Protein AF-A0A534QBT5-F1 (afdb_monomer_lite)

Radius of gyration: 25.04 Å; chains: 1; bounding box: 70×49×75 Å

Foldseek 3Di:
DAAEQLQLVLLPVQDCADPVRHGDALVNLVCLCQVHQAYEQKEQLAGQAAADPLQDPDPCNPFLRFQHNHLQGARDPPDDGHSNSHLNSSQLVQQLCCVVRVHRSNLYAYAKFQLAPCPDGLQQDLLPDQDRDHPQSPDPVDSHGQLQLDRGGSNHVSGGRIKGKDFDFPDDDPLRRVLSVSLNQIKMWGRADKDKWKWWFADDQCLVVDPCSVVCRQQGTDTFSAEAEADDQQGTKMKMKIFFRCADVVGGGFAWAFKKKKKWWQDPVRDIDIDIDTFWHHPPQVWDADLLVQHIDGDHHRMIMGIDTDPPDDLQIKMKMKMKTKGGKTFGSSSSVCNVVVDDLPPLVPGPNSNSSNNDPVRDRIHIIIMITHIHIYYHFAFNDKKKKWFDDPAFFIKIKIKTKGWPDFQVQLQPWKKWKWKDGSHTLFTFIDGHRQWDDDDQGTKDAQCPCPGRQWRIWTWHDPDPTIIMIITMGGGGGRVVPDQAWGKMKMWIDGPSPIHIDIHTWHHDPTMTIGD

Secondary structure (DSSP, 8-state):
-----GGGTTTGGG-SB-TTSPBPPHHHHHHHHHH--EEEEEETTEE-S--TTSS---GGGGTT----SSTTSPP-TTPPPPGGGSHHHHHHHHHHHHHHHS--TT--EEEE----TTS-TT---SSS---SSGGGG--TTSSSGGGTTSSSSSS-TT--S--EEEE--SSSSHHHHHHHHHTT-EEEESSS--EEEEEEE---TTGGG-TTHHHHHHHHEEETT-EE----TT-PEEEEEEE---EETTEEPPPEEEEEEEEEEE-TTS-EEEEEEEEEE-TTS--EE-TTT--EES--BSEEEEEEE-TT--TTS-EEEEEEEEEPPEE-HHHHHHHHTT---SSGGGS-TTTGGGG-SSS-SEE--EEEEPPEEE-TTSEEEEEEEEEP-STT-BEEEEEEEE-SSSTTTTTTS-EEEEEESSSEEEEEEE-TT-PEEETTEEEEE-TT-TTTTEEEEEEEE-SSS-EEEEEEE-SB--TTS-SS-EEEEEEEEETTEEEEEEEEEEEETTEEEE-

Structure (mmCIF, N/CA/C/O backbone):
data_AF-A0A534QBT5-F1
#
_entry.id   AF-A0A534QBT5-F1
#
loop_
_atom_site.group_PDB
_atom_site.id
_atom_site.type_symbol
_atom_site.label_atom_id
_atom_site.label_alt_id
_atom_site.label_comp_id
_atom_site.label_asym_id
_atom_site.label_entity_id
_atom_site.label_seq_id
_atom_site.pdbx_PDB_ins_code
_atom_site.Cartn_x
_atom_site.Cartn_y
_atom_site.Cartn_z
_atom_site.occupancy
_atom_site.B_iso_or_equiv
_atom_site.auth_seq_id
_atom_site.auth_comp_id
_atom_site.auth_asym_id
_atom_site.auth_atom_id
_atom_site.pdbx_PDB_model_num
ATOM 1 N N . ALA A 1 1 ? -3.907 14.912 0.176 1.00 89.25 1 ALA A N 1
ATOM 2 C CA . ALA A 1 1 ? -2.839 14.991 -0.836 1.00 89.25 1 ALA A CA 1
ATOM 3 C C . ALA A 1 1 ? -2.269 13.596 -1.067 1.00 89.25 1 ALA A C 1
ATOM 5 O O . ALA A 1 1 ? -2.475 12.727 -0.227 1.00 89.25 1 ALA A O 1
ATOM 6 N N . ILE A 1 2 ? -1.605 13.384 -2.203 1.00 95.81 2 ILE A N 1
ATOM 7 C CA . ILE A 1 2 ? -0.848 12.162 -2.496 1.00 95.81 2 ILE A CA 1
ATOM 8 C C . ILE A 1 2 ? 0.579 12.620 -2.817 1.00 95.81 2 ILE A C 1
ATOM 10 O O . ILE A 1 2 ? 0.799 13.125 -3.919 1.00 95.81 2 ILE A O 1
ATOM 14 N N . PRO A 1 3 ? 1.517 12.574 -1.853 1.00 94.75 3 PRO A N 1
ATOM 15 C CA . PRO A 1 3 ? 2.926 12.838 -2.122 1.00 94.75 3 PRO A CA 1
ATOM 16 C C . PRO A 1 3 ? 3.463 11.955 -3.257 1.00 94.75 3 PRO A C 1
ATOM 18 O O . PRO A 1 3 ? 3.164 10.762 -3.308 1.00 94.75 3 PRO A O 1
ATOM 21 N N . HIS A 1 4 ? 4.271 12.550 -4.134 1.00 94.88 4 HIS A N 1
ATOM 22 C CA . HIS A 1 4 ? 4.884 11.901 -5.294 1.00 94.88 4 HIS A CA 1
ATOM 23 C C . HIS A 1 4 ? 6.328 12.380 -5.504 1.00 94.88 4 HIS A C 1
ATOM 25 O O . HIS A 1 4 ? 6.720 13.422 -4.976 1.00 94.88 4 HIS A O 1
ATOM 31 N N . ASN A 1 5 ? 7.136 11.637 -6.271 1.00 94.06 5 ASN A N 1
ATOM 32 C CA . ASN A 1 5 ? 8.576 11.903 -6.461 1.00 94.06 5 ASN A CA 1
ATOM 33 C C . ASN A 1 5 ? 9.389 11.943 -5.149 1.00 94.06 5 ASN A C 1
ATOM 35 O O . ASN A 1 5 ? 10.326 12.738 -5.002 1.00 94.06 5 ASN A O 1
ATOM 39 N N . SER A 1 6 ? 9.049 11.102 -4.166 1.00 95.62 6 SER A N 1
ATOM 40 C CA . SER A 1 6 ? 9.743 11.125 -2.873 1.00 95.62 6 SER A CA 1
ATOM 41 C C . SER A 1 6 ? 11.227 10.776 -3.005 1.00 95.62 6 SER A C 1
ATOM 43 O O . SER A 1 6 ? 12.060 11.337 -2.287 1.00 95.62 6 SER A O 1
ATOM 45 N N . ASN A 1 7 ? 11.578 9.911 -3.959 1.00 94.81 7 ASN A N 1
ATOM 46 C CA . ASN A 1 7 ? 12.951 9.503 -4.260 1.00 94.81 7 ASN A CA 1
ATOM 47 C C . ASN A 1 7 ? 13.857 10.661 -4.726 1.00 94.81 7 ASN A C 1
ATOM 49 O O . ASN A 1 7 ? 15.076 10.571 -4.593 1.00 94.81 7 ASN A O 1
ATOM 53 N N . MET A 1 8 ? 13.270 11.772 -5.178 1.00 93.50 8 MET A N 1
ATOM 54 C CA . MET A 1 8 ? 13.951 13.013 -5.565 1.00 93.50 8 MET A CA 1
ATOM 55 C C . MET A 1 8 ? 13.693 14.165 -4.573 1.00 93.50 8 MET A C 1
ATOM 57 O O . MET A 1 8 ? 13.902 15.334 -4.898 1.00 93.50 8 MET A O 1
ATOM 61 N N . SER A 1 9 ? 13.224 13.855 -3.357 1.00 93.00 9 SER A N 1
ATOM 62 C CA . SER A 1 9 ? 12.914 14.851 -2.315 1.00 93.00 9 SER A CA 1
ATOM 63 C C . SER A 1 9 ? 14.079 15.163 -1.370 1.00 93.00 9 SER A C 1
ATOM 65 O O . SER A 1 9 ? 13.953 16.030 -0.503 1.00 93.00 9 SER A O 1
ATOM 67 N N . GLN A 1 10 ? 15.197 14.438 -1.489 1.00 91.88 10 GLN A N 1
ATOM 68 C CA . GLN A 1 10 ? 16.315 14.476 -0.534 1.00 91.88 10 GLN A CA 1
ATOM 69 C C . GLN A 1 10 ? 15.881 14.180 0.914 1.00 91.88 10 GLN A C 1
ATOM 71 O O . GLN A 1 10 ? 16.430 14.725 1.868 1.00 91.88 10 GLN A O 1
ATOM 76 N N . GLY A 1 11 ? 14.859 13.340 1.082 1.00 92.88 11 GLY A N 1
ATOM 77 C CA . GLY A 1 11 ? 14.306 12.945 2.375 1.00 92.88 11 GLY A CA 1
ATOM 78 C C . GLY A 1 11 ? 13.325 13.933 3.000 1.00 92.88 11 GLY A C 1
ATOM 79 O O . GLY A 1 11 ? 12.647 13.581 3.961 1.00 92.88 11 GLY A O 1
ATOM 80 N N . ARG A 1 12 ? 13.189 15.140 2.437 1.00 92.31 12 ARG A N 1
ATOM 81 C CA . ARG A 1 12 ? 12.349 16.216 2.990 1.00 92.31 12 ARG A CA 1
ATOM 82 C C . ARG A 1 12 ? 10.876 15.831 3.081 1.00 92.31 12 ARG A C 1
ATOM 84 O O . ARG A 1 12 ? 10.170 16.296 3.968 1.00 92.31 12 ARG A O 1
ATOM 91 N N . MET A 1 13 ? 10.427 14.961 2.177 1.00 93.50 13 MET A N 1
ATOM 92 C CA . MET A 1 13 ? 9.034 14.534 2.100 1.00 93.50 13 MET A CA 1
ATOM 93 C C . MET A 1 13 ? 8.595 13.661 3.273 1.00 93.50 13 MET A C 1
ATOM 95 O O . MET A 1 13 ? 7.400 13.600 3.510 1.00 93.50 13 MET A O 1
ATOM 99 N N . PHE A 1 14 ? 9.506 13.025 4.017 1.00 95.94 14 PHE A N 1
ATOM 100 C CA . PHE A 1 14 ? 9.165 12.160 5.158 1.00 95.94 14 PHE A CA 1
ATOM 101 C C . PHE A 1 14 ? 9.966 12.503 6.416 1.00 95.94 14 PHE A C 1
ATOM 103 O O . PHE A 1 14 ? 10.181 11.650 7.272 1.00 95.94 14 PHE A O 1
ATOM 110 N N . LEU A 1 15 ? 10.398 13.760 6.546 1.00 94.81 15 LEU A N 1
ATOM 111 C CA . LEU A 1 15 ? 11.054 14.226 7.763 1.00 94.81 15 LEU A CA 1
ATOM 112 C C . LEU A 1 15 ? 10.114 14.091 8.977 1.00 94.81 15 LEU A C 1
ATOM 114 O O . LEU A 1 15 ? 8.954 14.514 8.884 1.00 94.81 15 LEU A O 1
ATOM 118 N N . PRO A 1 16 ? 10.593 13.530 10.104 1.00 94.00 16 PRO A N 1
ATOM 119 C CA . PRO A 1 16 ? 9.842 13.424 11.352 1.00 94.00 16 PRO A CA 1
ATOM 120 C C . PRO A 1 16 ? 9.922 14.719 12.186 1.00 94.00 16 PRO A C 1
ATOM 122 O O . PRO A 1 16 ? 10.028 14.690 13.411 1.00 94.00 16 PRO A O 1
ATOM 125 N N . GLU A 1 17 ? 9.882 15.867 11.517 1.00 95.12 17 GLU A N 1
ATOM 126 C CA . GLU A 1 17 ? 9.961 17.201 12.111 1.00 95.12 17 GLU A CA 1
ATOM 127 C C . GLU A 1 17 ? 9.055 18.171 11.348 1.00 95.12 17 GLU A C 1
ATOM 129 O O . GLU A 1 17 ? 8.690 17.942 10.189 1.00 95.12 17 GLU A O 1
ATOM 134 N N . ASN A 1 18 ? 8.681 19.254 12.019 1.00 93.06 18 ASN A N 1
ATOM 135 C CA . ASN A 1 18 ? 7.960 20.373 11.430 1.00 93.06 18 ASN A CA 1
ATOM 136 C C . ASN A 1 18 ? 8.889 21.213 10.527 1.00 93.06 18 ASN A C 1
ATOM 138 O O . ASN A 1 18 ? 10.113 21.090 10.605 1.00 93.06 18 ASN A O 1
ATOM 142 N N . PRO A 1 19 ? 8.347 22.117 9.683 1.00 90.25 19 PRO A N 1
ATOM 143 C CA . PRO A 1 19 ? 9.159 22.966 8.802 1.00 90.25 19 PRO A CA 1
ATOM 144 C C . PRO A 1 19 ? 10.182 23.865 9.515 1.00 90.25 19 PRO A C 1
ATOM 146 O O . PRO A 1 19 ? 11.128 24.328 8.884 1.00 90.25 19 PRO A O 1
ATOM 149 N N . ASP A 1 20 ? 9.986 24.131 10.807 1.00 93.50 20 ASP A N 1
ATOM 150 C CA . ASP A 1 20 ? 10.905 24.880 11.670 1.00 93.50 20 ASP A CA 1
ATOM 151 C C . ASP A 1 20 ? 11.929 23.986 12.400 1.00 93.50 20 ASP A C 1
ATOM 153 O O . ASP A 1 20 ? 12.652 24.471 13.269 1.00 93.50 20 ASP A O 1
ATOM 157 N N . HIS A 1 21 ? 11.998 22.698 12.043 1.00 94.12 21 HIS A N 1
ATOM 158 C CA . HIS A 1 21 ? 12.817 21.649 12.661 1.00 94.12 21 HIS A CA 1
ATOM 159 C C . HIS A 1 21 ? 12.428 21.277 14.103 1.00 94.12 21 HIS A C 1
ATOM 161 O O . HIS A 1 21 ? 13.173 20.570 14.786 1.00 94.12 21 HIS A O 1
ATOM 167 N N . SER A 1 22 ? 11.264 21.713 14.597 1.00 95.81 22 SER A N 1
ATOM 168 C CA . SER A 1 22 ? 10.744 21.195 15.864 1.00 95.81 22 SER A CA 1
ATOM 169 C C . SER A 1 22 ? 10.281 19.732 15.716 1.00 95.81 22 SER A C 1
ATOM 171 O O . SER A 1 22 ? 9.776 19.353 14.654 1.00 95.81 22 SER A O 1
ATOM 173 N N . PRO A 1 23 ? 10.432 18.880 16.751 1.00 95.19 23 PRO A N 1
ATOM 174 C CA . PRO A 1 23 ? 9.927 17.508 16.709 1.00 95.19 23 PRO A CA 1
ATOM 175 C C . PRO A 1 23 ? 8.413 17.465 16.482 1.00 95.19 23 PRO A C 1
ATOM 177 O O . PRO A 1 23 ? 7.687 18.297 17.029 1.00 95.19 23 PRO A O 1
ATOM 180 N N . LEU A 1 24 ? 7.927 16.463 15.741 1.00 95.44 24 LEU A N 1
ATOM 181 C CA . LEU A 1 24 ? 6.486 16.261 15.574 1.00 95.44 24 LEU A CA 1
ATOM 182 C C . LEU A 1 24 ? 5.810 15.967 16.917 1.00 95.44 24 LEU A C 1
ATOM 184 O O . LEU A 1 24 ? 6.255 15.120 17.695 1.00 95.44 24 LEU A O 1
ATOM 188 N N . THR A 1 25 ? 4.677 16.618 17.158 1.00 94.81 25 THR A N 1
ATOM 189 C CA . THR A 1 25 ? 3.745 16.231 18.217 1.00 94.81 25 THR A CA 1
ATOM 190 C C . THR A 1 25 ? 2.767 15.162 17.721 1.00 94.81 25 THR A C 1
ATOM 192 O O . THR A 1 25 ? 2.598 14.946 16.519 1.00 94.81 25 THR A O 1
ATOM 195 N N . ALA A 1 26 ? 2.051 14.510 18.645 1.00 92.06 26 ALA A N 1
ATOM 196 C CA . ALA A 1 26 ? 0.969 13.586 18.289 1.00 92.06 26 ALA A CA 1
ATOM 197 C C . ALA A 1 26 ? -0.118 14.258 17.422 1.00 92.06 26 ALA A C 1
ATOM 199 O O . ALA A 1 26 ? -0.698 13.612 16.549 1.00 92.06 26 ALA A O 1
ATOM 200 N N . ALA A 1 27 ? -0.369 15.556 17.638 1.00 91.69 27 ALA A N 1
ATOM 201 C CA . ALA A 1 27 ? -1.316 16.333 16.846 1.00 91.69 27 ALA A CA 1
ATOM 202 C C . ALA A 1 27 ? -0.795 16.574 15.419 1.00 91.69 27 ALA A C 1
ATOM 204 O O . ALA A 1 27 ? -1.532 16.325 14.465 1.00 91.69 27 ALA A O 1
ATOM 205 N N . ASP A 1 28 ? 0.476 16.963 15.265 1.00 95.00 28 ASP A N 1
ATOM 206 C CA . ASP A 1 28 ? 1.104 17.155 13.948 1.00 95.00 28 ASP A CA 1
ATOM 207 C C . ASP A 1 28 ? 1.082 15.852 13.140 1.00 95.00 28 ASP A C 1
ATOM 209 O O . ASP A 1 28 ? 0.677 15.821 11.973 1.00 95.00 28 ASP A O 1
ATOM 213 N N . ALA A 1 29 ? 1.440 14.740 13.790 1.00 94.94 29 ALA A N 1
ATOM 214 C CA . ALA A 1 29 ? 1.414 13.420 13.178 1.00 94.94 29 ALA A CA 1
ATOM 215 C C . ALA A 1 29 ? -0.001 12.997 12.756 1.00 94.94 29 ALA A C 1
ATOM 217 O O . ALA A 1 29 ? -0.172 12.424 11.678 1.00 94.94 29 ALA A O 1
ATOM 218 N N . ALA A 1 30 ? -1.026 13.304 13.558 1.00 91.69 30 ALA A N 1
ATOM 219 C CA . ALA A 1 30 ? -2.417 13.013 13.219 1.00 91.69 30 ALA A CA 1
ATOM 220 C C . ALA A 1 30 ? -2.911 13.839 12.019 1.00 91.69 30 ALA A C 1
ATOM 222 O O . ALA A 1 30 ? -3.577 13.296 11.131 1.00 91.69 30 ALA A O 1
ATOM 223 N N . VAL A 1 31 ? -2.560 15.129 11.948 1.00 93.56 31 VAL A N 1
ATOM 224 C CA . VAL A 1 31 ? -2.875 15.987 10.791 1.00 93.56 31 VAL A CA 1
ATOM 225 C C . VAL A 1 31 ? -2.24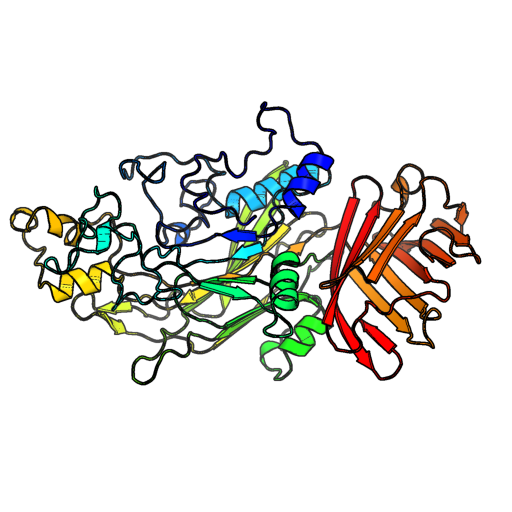7 15.417 9.526 1.00 93.56 31 VAL A C 1
ATOM 227 O O . VAL A 1 31 ? -2.922 15.283 8.504 1.00 93.56 31 VAL A O 1
ATOM 230 N N . ARG A 1 32 ? -0.979 15.013 9.593 1.00 93.56 32 ARG A N 1
ATOM 231 C CA . ARG A 1 32 ? -0.287 14.424 8.449 1.00 93.56 32 ARG A CA 1
ATOM 232 C C . ARG A 1 32 ? -0.907 13.105 8.001 1.00 93.56 32 ARG A C 1
ATOM 234 O O . ARG A 1 32 ? -1.267 12.974 6.834 1.00 93.56 32 ARG A O 1
ATOM 241 N N . ALA A 1 33 ? -1.132 12.178 8.932 1.00 92.44 33 ALA A N 1
ATOM 242 C CA . ALA A 1 33 ? -1.685 10.858 8.626 1.00 92.44 33 ALA A CA 1
ATOM 243 C C . ALA A 1 33 ? -3.094 10.921 8.008 1.00 92.44 33 ALA A C 1
ATOM 245 O O . ALA A 1 33 ? -3.478 10.038 7.244 1.00 92.44 33 ALA A O 1
ATOM 246 N N . THR A 1 34 ? -3.874 11.953 8.344 1.00 89.94 34 THR A N 1
ATOM 247 C CA . THR A 1 34 ? -5.219 12.178 7.786 1.00 89.94 34 THR A CA 1
ATOM 248 C C . THR A 1 34 ? -5.200 12.969 6.478 1.00 89.94 34 THR A C 1
ATOM 250 O O . THR A 1 34 ? -6.063 12.763 5.624 1.00 89.94 34 THR A O 1
ATOM 253 N N . SER A 1 35 ? -4.214 13.847 6.288 1.00 93.88 35 SER A N 1
ATOM 254 C CA . SER A 1 35 ? -4.075 14.666 5.079 1.00 93.88 35 SER A CA 1
ATOM 255 C C . SER A 1 35 ? -3.430 13.907 3.920 1.00 93.88 35 SER A C 1
ATOM 257 O O . SER A 1 35 ? -3.733 14.192 2.759 1.00 93.88 35 SER A O 1
ATOM 259 N N . GLU A 1 36 ? -2.557 12.946 4.214 1.00 94.50 36 GLU A N 1
ATOM 260 C CA . GLU A 1 36 ? -1.750 12.194 3.248 1.00 94.50 36 GLU A CA 1
ATOM 261 C C . GLU A 1 36 ? -1.963 10.683 3.441 1.00 94.50 36 GLU A C 1
ATOM 263 O O . GLU A 1 36 ? -1.065 9.992 3.907 1.00 94.50 36 GLU A O 1
ATOM 268 N N . PRO A 1 37 ? -3.150 10.128 3.128 1.00 95.56 37 PRO A N 1
ATOM 269 C CA . PRO A 1 37 ? -3.416 8.707 3.365 1.00 95.56 37 PRO A CA 1
ATOM 270 C C . PRO A 1 37 ? -2.656 7.787 2.401 1.00 95.56 37 PRO A C 1
ATOM 272 O O . PRO A 1 37 ? -2.418 6.626 2.724 1.00 95.56 37 PRO A O 1
ATOM 275 N N . LEU A 1 38 ? -2.288 8.282 1.218 1.00 98.25 38 LEU A N 1
ATOM 276 C CA . LEU A 1 38 ? -1.630 7.522 0.157 1.00 98.25 38 LEU A CA 1
ATOM 277 C C . LEU A 1 38 ? -0.324 8.193 -0.248 1.00 98.25 38 LEU A C 1
ATOM 279 O O . LEU A 1 38 ? -0.226 9.416 -0.219 1.00 98.25 38 LEU A O 1
ATOM 283 N N . VAL A 1 39 ? 0.630 7.392 -0.710 1.00 98.44 39 VAL A N 1
ATOM 284 C CA . VAL A 1 39 ? 1.867 7.850 -1.341 1.00 98.44 39 VAL A CA 1
ATOM 285 C C . VAL A 1 39 ? 2.053 7.161 -2.679 1.00 98.44 39 VAL A C 1
ATOM 287 O O . VAL A 1 39 ? 1.831 5.954 -2.814 1.00 98.44 39 VAL A O 1
ATOM 290 N N . GLU A 1 40 ? 2.474 7.935 -3.668 1.00 97.69 40 GLU A N 1
ATOM 291 C CA . GLU A 1 40 ? 2.837 7.390 -4.959 1.00 97.69 40 GLU A CA 1
ATOM 292 C C . GLU A 1 40 ? 4.179 6.653 -4.861 1.00 97.69 40 GLU A C 1
ATOM 294 O O . GLU A 1 40 ? 5.226 7.240 -4.579 1.00 97.69 40 GLU A O 1
ATOM 299 N N . ILE A 1 41 ? 4.139 5.336 -5.057 1.00 98.19 41 ILE A N 1
ATOM 300 C CA . ILE A 1 41 ? 5.319 4.474 -4.971 1.00 98.19 41 ILE A CA 1
ATOM 301 C C . ILE A 1 41 ? 6.067 4.374 -6.303 1.00 98.19 41 ILE A C 1
ATOM 303 O O . ILE A 1 41 ? 7.264 4.089 -6.305 1.00 98.19 41 ILE A O 1
ATOM 307 N N . TYR A 1 42 ? 5.381 4.609 -7.423 1.00 98.06 42 TYR A N 1
ATOM 308 C CA . TYR A 1 42 ? 5.948 4.516 -8.764 1.00 98.06 42 TYR A CA 1
ATOM 309 C C . TYR A 1 42 ? 5.207 5.413 -9.758 1.00 98.06 42 TYR A C 1
ATOM 311 O O . TYR A 1 42 ? 3.972 5.451 -9.770 1.00 98.06 42 TYR A O 1
ATOM 319 N N . GLN A 1 43 ? 5.981 6.071 -10.620 1.00 95.00 43 GLN A N 1
ATOM 320 C CA . GLN A 1 43 ? 5.502 6.770 -11.808 1.00 95.00 43 GLN A CA 1
ATOM 321 C C . GLN A 1 43 ? 6.616 6.908 -12.855 1.00 95.00 43 GLN A C 1
ATOM 323 O O . GLN A 1 43 ? 7.734 6.442 -12.633 1.00 95.00 43 GLN A O 1
ATOM 328 N N . ALA A 1 44 ? 6.312 7.562 -13.980 1.00 94.38 44 ALA A N 1
ATOM 329 C CA . ALA A 1 44 ? 7.177 7.702 -15.150 1.00 94.38 44 ALA A CA 1
ATOM 330 C C . ALA A 1 44 ? 8.641 8.101 -14.889 1.00 94.38 44 ALA A C 1
ATOM 332 O O . ALA A 1 44 ? 9.502 7.706 -15.657 1.00 94.38 44 ALA A O 1
ATOM 333 N N . LYS A 1 45 ? 8.983 8.870 -13.848 1.00 93.00 45 LYS A N 1
ATOM 334 C CA . LYS A 1 45 ? 10.375 9.271 -13.589 1.00 93.00 45 LYS A CA 1
ATOM 335 C C . LYS A 1 45 ? 11.173 8.178 -12.880 1.00 93.00 45 LYS A C 1
ATOM 337 O O . LYS A 1 45 ? 12.393 8.210 -13.001 1.00 93.00 45 LYS A O 1
ATOM 342 N N . SER A 1 46 ? 10.562 7.331 -12.035 1.00 93.94 46 SER A N 1
ATOM 343 C CA . SER A 1 46 ? 11.227 6.212 -11.316 1.00 93.94 46 SER A CA 1
ATOM 344 C C . SER A 1 46 ? 10.407 5.634 -10.151 1.00 93.94 46 SER A C 1
ATOM 346 O O . SER A 1 46 ? 9.416 6.200 -9.682 1.00 93.94 46 SER A O 1
ATOM 348 N N . SER A 1 47 ? 10.903 4.517 -9.612 1.00 96.56 47 SER A N 1
ATOM 349 C CA . SER A 1 47 ? 10.456 3.907 -8.359 1.00 96.56 47 SER A CA 1
ATOM 350 C C . SER A 1 47 ? 10.898 4.671 -7.112 1.00 96.56 47 SER A C 1
ATOM 352 O O . SER A 1 47 ? 12.059 5.064 -6.956 1.00 96.56 47 SER A O 1
ATOM 354 N N . SER A 1 48 ? 9.952 4.819 -6.185 1.00 97.62 48 SER A N 1
ATOM 355 C CA . SER A 1 48 ? 10.134 5.369 -4.841 1.00 97.62 48 SER A CA 1
ATOM 356 C C . SER A 1 48 ? 10.031 4.316 -3.731 1.00 97.62 48 SER A C 1
ATOM 358 O O . SER A 1 48 ? 10.180 4.670 -2.561 1.00 97.62 48 SER A O 1
ATOM 360 N N . GLU A 1 49 ? 9.825 3.031 -4.054 1.00 97.94 49 GLU A N 1
ATOM 361 C CA . GLU A 1 49 ? 9.726 1.949 -3.058 1.00 97.94 49 GLU A CA 1
ATOM 362 C C . GLU A 1 49 ? 10.943 1.941 -2.119 1.00 97.94 49 GLU A C 1
ATOM 364 O O . GLU A 1 49 ? 10.804 2.049 -0.897 1.00 97.94 49 GLU A O 1
ATOM 369 N N . CYS A 1 50 ? 12.133 1.799 -2.701 1.00 97.38 50 CYS A N 1
ATOM 370 C CA . CYS A 1 50 ? 13.411 1.618 -2.020 1.00 97.38 50 CYS A CA 1
ATOM 371 C C . CYS A 1 50 ? 14.573 1.723 -3.022 1.00 97.38 50 CYS A C 1
ATOM 373 O O . CYS A 1 50 ? 14.354 1.751 -4.230 1.00 97.38 50 CYS A O 1
ATOM 375 N N . LYS A 1 51 ? 15.816 1.767 -2.522 1.00 95.31 51 LYS A N 1
ATOM 376 C CA . LYS A 1 51 ? 17.040 1.695 -3.337 1.00 95.31 51 LYS A CA 1
ATOM 377 C C . LYS A 1 51 ? 18.090 0.838 -2.621 1.00 95.31 51 LYS A C 1
ATOM 379 O O . LYS A 1 51 ? 18.259 1.027 -1.413 1.00 95.31 51 LYS A O 1
ATOM 384 N N . PRO A 1 52 ? 18.801 -0.074 -3.315 1.00 93.31 52 PRO A N 1
ATOM 385 C CA . PRO A 1 52 ? 19.785 -0.946 -2.683 1.00 93.31 52 PRO A CA 1
ATOM 386 C C . PRO A 1 52 ? 20.837 -0.145 -1.914 1.00 93.31 52 PRO A C 1
ATOM 388 O O . PRO A 1 52 ? 21.220 0.947 -2.335 1.00 93.31 52 PRO A O 1
ATOM 391 N N . ALA A 1 53 ? 21.283 -0.687 -0.779 1.00 89.75 53 ALA A N 1
ATOM 392 C CA . ALA A 1 53 ? 22.223 -0.058 0.156 1.00 89.75 53 ALA A CA 1
ATOM 393 C C . ALA A 1 53 ? 21.725 1.231 0.846 1.00 89.75 53 ALA A C 1
ATOM 395 O O . ALA A 1 53 ? 22.420 1.761 1.712 1.00 89.75 53 ALA A O 1
ATOM 396 N N . ILE A 1 54 ? 20.508 1.706 0.558 1.00 93.56 54 ILE A N 1
ATOM 397 C CA . ILE A 1 54 ? 19.892 2.854 1.235 1.00 93.56 54 ILE A CA 1
ATOM 398 C C . ILE A 1 54 ? 18.856 2.354 2.249 1.00 93.56 54 ILE A C 1
ATOM 400 O O . ILE A 1 54 ? 17.642 2.441 2.054 1.00 93.56 54 ILE A O 1
ATOM 404 N N . GLY A 1 55 ? 19.354 1.789 3.352 1.00 89.00 55 GLY A N 1
ATOM 405 C CA . GLY A 1 55 ? 18.516 1.261 4.437 1.00 89.00 55 GLY A CA 1
ATOM 406 C C . GLY A 1 55 ? 17.799 -0.053 4.106 1.00 89.00 55 GLY A C 1
ATOM 407 O O . GLY A 1 55 ? 16.859 -0.417 4.811 1.00 89.00 55 GLY A O 1
ATOM 408 N N . THR A 1 56 ? 18.228 -0.750 3.049 1.00 93.75 56 THR A N 1
ATOM 409 C CA . THR A 1 56 ? 17.687 -2.047 2.629 1.00 93.75 56 THR A CA 1
ATOM 410 C C . THR A 1 56 ? 18.763 -2.931 1.970 1.00 93.75 56 THR A C 1
ATOM 412 O O . THR A 1 56 ? 19.592 -2.413 1.210 1.00 93.75 56 THR A O 1
ATOM 415 N N . PRO A 1 57 ? 18.761 -4.252 2.238 1.00 92.44 57 PRO A N 1
ATOM 416 C CA . PRO A 1 57 ? 19.561 -5.234 1.508 1.00 92.44 57 PRO A CA 1
ATOM 417 C C . PRO A 1 57 ? 18.840 -5.824 0.278 1.00 92.44 57 PRO A C 1
ATOM 419 O O . PRO A 1 57 ? 19.416 -6.663 -0.404 1.00 92.44 57 PRO A O 1
ATOM 422 N N . ASP A 1 58 ? 17.588 -5.444 0.007 1.00 96.38 58 ASP A N 1
ATOM 423 C CA . ASP A 1 58 ? 16.757 -6.033 -1.051 1.00 96.38 58 ASP A CA 1
ATOM 424 C C . ASP A 1 58 ? 17.233 -5.611 -2.450 1.00 96.38 58 ASP A C 1
ATOM 426 O O . ASP A 1 58 ? 17.099 -4.458 -2.863 1.00 96.38 58 ASP A O 1
ATOM 430 N N . GLU A 1 59 ? 17.773 -6.566 -3.203 1.00 94.88 59 GLU A N 1
ATOM 431 C CA . GLU A 1 59 ? 18.274 -6.369 -4.567 1.00 94.88 59 GLU A CA 1
ATOM 432 C C . GLU A 1 59 ? 17.197 -5.907 -5.560 1.00 94.88 59 GLU A C 1
ATOM 434 O O . GLU A 1 59 ? 17.491 -5.145 -6.484 1.00 94.88 59 GLU A O 1
ATOM 439 N N . LEU A 1 60 ? 15.929 -6.279 -5.351 1.00 96.88 60 LEU A N 1
ATOM 440 C CA . LEU A 1 60 ? 14.835 -5.885 -6.241 1.00 96.88 60 LEU A CA 1
ATOM 441 C C . LEU A 1 60 ? 14.416 -4.424 -6.070 1.00 96.88 60 LEU A C 1
ATOM 443 O O . LEU A 1 60 ? 13.623 -3.928 -6.875 1.00 96.88 60 LEU A O 1
ATOM 447 N N . CYS A 1 61 ? 14.986 -3.720 -5.089 1.00 96.50 61 CYS A N 1
ATOM 448 C CA . CYS A 1 61 ? 14.924 -2.265 -4.990 1.00 96.50 61 CYS A CA 1
ATOM 449 C C . CYS A 1 61 ? 15.695 -1.552 -6.112 1.00 96.50 61 CYS A C 1
ATOM 451 O O . CYS A 1 61 ? 15.586 -0.337 -6.247 1.00 96.50 61 CYS A O 1
ATOM 453 N N . ALA A 1 62 ? 16.494 -2.267 -6.915 1.00 94.81 62 ALA A N 1
ATOM 454 C CA . ALA A 1 62 ? 17.149 -1.697 -8.094 1.00 94.81 62 ALA A CA 1
ATOM 455 C C . ALA A 1 62 ? 16.163 -1.344 -9.228 1.00 94.81 62 ALA A C 1
ATOM 457 O O . ALA A 1 62 ? 16.543 -0.657 -10.174 1.00 94.81 62 ALA A O 1
ATOM 458 N N . PHE A 1 63 ? 14.914 -1.809 -9.136 1.00 96.88 63 PHE A N 1
ATOM 459 C CA . PHE A 1 63 ? 13.862 -1.590 -10.125 1.00 96.88 63 PHE A CA 1
ATOM 460 C C . PHE A 1 63 ? 13.611 -0.109 -10.409 1.00 96.88 63 PHE A C 1
ATOM 462 O O . PHE A 1 63 ? 13.263 0.630 -9.488 1.00 96.88 63 PHE A O 1
ATOM 469 N N . GLU A 1 64 ? 13.769 0.294 -11.679 1.00 94.62 64 GLU A N 1
ATOM 470 C CA . GLU A 1 64 ? 13.535 1.661 -12.174 1.00 94.62 64 GLU A CA 1
ATOM 471 C C . GLU A 1 64 ? 14.048 2.733 -11.193 1.00 94.62 64 GLU A C 1
ATOM 473 O O . GLU A 1 64 ? 13.361 3.698 -10.853 1.00 94.62 64 GLU A O 1
ATOM 478 N N . SER A 1 65 ? 15.248 2.510 -10.645 1.00 90.19 65 SER A N 1
ATOM 479 C CA . SER A 1 65 ? 15.839 3.376 -9.631 1.00 90.19 65 SER A CA 1
ATOM 480 C C . SER A 1 65 ? 16.522 4.567 -10.292 1.00 90.19 65 SER A C 1
ATOM 482 O O . SER A 1 65 ? 17.421 4.394 -11.113 1.00 90.19 65 SER A O 1
ATOM 484 N N . THR A 1 66 ? 16.155 5.781 -9.887 1.00 89.06 66 THR A N 1
ATOM 485 C CA . THR A 1 66 ? 16.812 6.984 -10.405 1.00 89.06 66 THR A CA 1
ATOM 486 C C . THR A 1 66 ? 18.204 7.190 -9.814 1.00 89.06 66 THR A C 1
ATOM 488 O O . THR A 1 66 ? 18.501 6.818 -8.670 1.00 89.06 66 THR A O 1
ATOM 491 N N . ASN A 1 67 ? 19.049 7.851 -10.597 1.00 89.50 67 ASN A N 1
ATOM 492 C CA . ASN A 1 67 ? 20.336 8.385 -10.174 1.00 89.50 67 ASN A CA 1
ATOM 493 C C . ASN A 1 67 ? 20.316 9.917 -10.024 1.00 89.50 67 ASN A C 1
ATOM 495 O O . ASN A 1 67 ? 21.369 10.534 -9.860 1.00 89.50 67 ASN A O 1
ATOM 499 N N . ARG A 1 68 ? 19.140 10.552 -10.065 1.00 88.81 68 ARG A N 1
ATOM 500 C CA . ARG A 1 68 ? 18.958 11.999 -9.881 1.00 88.81 68 ARG A CA 1
ATOM 501 C C . ARG A 1 68 ? 18.544 12.315 -8.441 1.00 88.81 68 ARG A C 1
ATOM 503 O O . ARG A 1 68 ? 17.642 11.688 -7.900 1.00 88.81 68 ARG A O 1
ATOM 510 N N . LEU A 1 69 ? 19.164 13.329 -7.830 1.00 89.12 69 LEU A N 1
ATOM 511 C CA . LEU A 1 69 ? 18.790 13.800 -6.482 1.00 89.12 69 LEU A CA 1
ATOM 512 C C . LEU A 1 69 ? 17.598 14.766 -6.476 1.00 89.12 69 LEU A C 1
ATOM 514 O O . LEU A 1 69 ? 17.010 15.003 -5.423 1.00 89.12 69 LEU A O 1
ATOM 518 N N . THR A 1 70 ? 17.289 15.365 -7.625 1.00 89.00 70 THR A N 1
ATOM 519 C CA . THR A 1 70 ? 16.194 16.318 -7.832 1.00 89.00 70 THR A CA 1
ATOM 520 C C . THR A 1 70 ? 15.602 16.100 -9.224 1.00 89.00 70 THR A C 1
ATOM 522 O O . THR A 1 70 ? 16.276 15.567 -10.106 1.00 89.00 70 THR A O 1
ATOM 525 N N . LEU A 1 71 ? 14.366 16.559 -9.445 1.00 82.25 71 LEU A N 1
ATOM 526 C CA . LEU A 1 71 ? 13.610 16.334 -10.686 1.00 82.25 71 LEU A CA 1
ATOM 527 C C . LEU A 1 71 ? 14.353 16.727 -11.977 1.00 82.25 71 LEU A C 1
ATOM 529 O O . LEU A 1 71 ? 14.225 16.054 -12.993 1.00 82.25 71 LEU A O 1
ATOM 533 N N . PHE A 1 72 ? 15.140 17.804 -11.932 1.00 79.25 72 PHE A N 1
ATOM 534 C CA . PHE A 1 72 ? 15.901 18.316 -13.081 1.00 79.25 72 PHE A CA 1
ATOM 535 C C . PHE A 1 72 ? 17.417 18.286 -12.848 1.00 79.25 72 PHE A C 1
ATOM 537 O O . PHE A 1 72 ? 18.160 19.032 -13.485 1.00 79.25 72 PHE A O 1
ATOM 544 N N . GLY A 1 73 ? 17.874 17.481 -11.887 1.00 79.38 73 GLY A N 1
ATOM 545 C CA . GLY A 1 73 ? 19.291 17.307 -11.594 1.00 79.38 73 GLY A CA 1
ATOM 546 C C . GLY A 1 73 ? 19.979 16.367 -12.583 1.00 79.38 73 GLY A C 1
ATOM 547 O O . GLY A 1 73 ? 19.339 15.552 -13.248 1.00 79.38 73 GLY A O 1
ATOM 548 N N . ASN A 1 74 ? 21.309 16.447 -12.637 1.00 81.06 74 ASN A N 1
ATOM 549 C CA . ASN A 1 74 ? 22.107 15.505 -13.416 1.00 81.06 74 ASN A CA 1
ATOM 550 C C . ASN A 1 74 ? 22.007 14.098 -12.816 1.00 81.06 74 ASN A C 1
ATOM 552 O O . ASN A 1 74 ? 22.069 13.923 -11.593 1.00 81.06 74 ASN A O 1
ATOM 556 N N . SER A 1 75 ? 21.901 13.099 -13.690 1.00 84.56 75 SER A N 1
ATOM 557 C CA . SER A 1 75 ? 22.003 11.698 -13.295 1.00 84.56 75 SER A CA 1
ATOM 558 C C . SER A 1 75 ? 23.468 11.340 -13.025 1.00 84.56 75 SER A C 1
ATOM 560 O O . SER A 1 75 ? 24.337 11.581 -13.868 1.00 84.56 75 SER A O 1
ATOM 562 N N . SER A 1 76 ? 23.742 10.772 -11.847 1.00 87.31 76 SER A N 1
ATOM 563 C CA . SER A 1 76 ? 25.041 10.178 -11.522 1.00 87.31 76 SER A CA 1
ATOM 564 C C . SER A 1 76 ? 24.880 8.947 -10.625 1.00 87.31 76 SER A C 1
ATOM 566 O O . SER A 1 76 ? 24.260 9.053 -9.563 1.00 87.31 76 SER A O 1
ATOM 568 N N . PRO A 1 77 ? 25.482 7.793 -10.971 1.00 84.81 77 PRO A N 1
ATOM 569 C CA . PRO A 1 77 ? 25.406 6.583 -10.150 1.00 84.81 77 PRO A CA 1
ATOM 570 C C . PRO A 1 77 ? 26.125 6.732 -8.800 1.00 84.81 77 PRO A C 1
ATOM 572 O O . PRO A 1 77 ? 25.917 5.924 -7.901 1.00 84.81 77 PRO A O 1
ATOM 575 N N . THR A 1 78 ? 26.963 7.762 -8.637 1.00 87.44 78 THR A N 1
ATOM 576 C CA . THR A 1 78 ? 27.669 8.058 -7.382 1.00 87.44 78 THR A CA 1
ATOM 577 C C . THR A 1 78 ? 26.870 8.960 -6.441 1.00 87.44 78 THR A C 1
ATOM 579 O O . THR A 1 78 ? 27.387 9.353 -5.397 1.00 87.44 78 THR A O 1
ATOM 582 N N . ASN A 1 79 ? 25.650 9.357 -6.814 1.00 89.62 79 ASN A N 1
ATOM 583 C CA . ASN A 1 79 ? 24.810 10.193 -5.966 1.00 89.62 79 ASN A CA 1
ATOM 584 C C . ASN A 1 79 ? 24.358 9.430 -4.712 1.00 89.62 79 ASN A C 1
ATOM 586 O O . ASN A 1 79 ? 23.868 8.303 -4.789 1.00 89.62 79 ASN A O 1
ATOM 590 N N . THR A 1 80 ? 24.468 10.086 -3.556 1.00 90.81 80 THR A N 1
ATOM 591 C CA . THR A 1 80 ? 24.025 9.541 -2.267 1.00 90.81 80 THR A CA 1
ATOM 592 C C . THR A 1 80 ? 22.625 10.035 -1.937 1.00 90.81 80 THR A C 1
ATOM 594 O O . THR A 1 80 ? 22.382 11.239 -1.872 1.00 90.81 80 THR A O 1
ATOM 597 N N . PHE A 1 81 ? 21.709 9.107 -1.677 1.00 94.56 81 PHE A N 1
ATOM 598 C CA . PHE A 1 81 ? 20.317 9.415 -1.364 1.00 94.56 81 PHE A CA 1
ATOM 599 C C . PHE A 1 81 ? 20.074 9.407 0.145 1.00 94.56 81 PHE A C 1
ATOM 601 O O . PHE A 1 81 ? 20.553 8.526 0.859 1.00 94.56 81 PHE A O 1
ATOM 608 N N . ALA A 1 82 ? 19.277 10.360 0.630 1.00 95.50 82 ALA A N 1
ATOM 609 C CA . ALA A 1 82 ? 18.791 10.322 2.004 1.00 95.50 82 ALA A CA 1
ATOM 610 C C . ALA A 1 82 ? 17.830 9.127 2.181 1.00 95.50 82 ALA A C 1
ATOM 612 O O . ALA A 1 82 ? 16.944 8.962 1.334 1.00 95.50 82 ALA A O 1
ATOM 613 N N . PRO A 1 83 ? 17.928 8.328 3.265 1.00 95.81 83 PRO A N 1
ATOM 614 C CA . PRO A 1 83 ? 17.072 7.157 3.468 1.00 95.81 83 PRO A CA 1
ATOM 615 C C . PRO A 1 83 ? 15.575 7.449 3.373 1.00 95.81 83 PRO A C 1
ATOM 617 O O . PRO A 1 83 ? 14.850 6.716 2.702 1.00 95.81 83 PRO A O 1
ATOM 620 N N . LEU A 1 84 ? 15.135 8.567 3.954 1.00 96.62 84 LEU A N 1
ATOM 621 C CA . LEU A 1 84 ? 13.745 9.033 3.936 1.00 96.62 84 LEU A CA 1
ATOM 622 C C . LEU A 1 84 ? 13.294 9.594 2.579 1.00 96.62 84 LEU A C 1
ATOM 624 O O . LEU A 1 84 ? 12.237 10.201 2.487 1.00 96.62 84 LEU A O 1
ATOM 628 N N . SER A 1 85 ? 14.073 9.417 1.509 1.00 96.75 85 SER A N 1
ATOM 629 C CA . SER A 1 85 ? 13.579 9.629 0.140 1.00 96.75 85 SER A CA 1
ATOM 630 C C . SER A 1 85 ? 12.724 8.441 -0.325 1.00 96.75 85 SER A C 1
ATOM 632 O O . SER A 1 85 ? 11.951 8.559 -1.270 1.00 96.75 85 SER A O 1
ATOM 634 N N . PHE A 1 86 ? 12.837 7.288 0.337 1.00 97.88 86 PHE A N 1
ATOM 635 C CA . PHE A 1 86 ? 12.175 6.055 -0.079 1.00 97.88 86 PHE A CA 1
ATOM 636 C C . PHE A 1 86 ? 11.024 5.674 0.843 1.00 97.88 86 PHE A C 1
ATOM 638 O O . PHE A 1 86 ? 11.152 5.704 2.070 1.00 97.88 86 PHE A O 1
ATOM 645 N N . VAL A 1 87 ? 9.920 5.245 0.234 1.00 98.38 87 VAL A N 1
ATOM 646 C CA . VAL A 1 87 ? 8.666 4.925 0.918 1.00 98.38 87 VAL A CA 1
ATOM 647 C C . VAL A 1 87 ? 8.875 3.838 1.965 1.00 98.38 87 VAL A C 1
ATOM 649 O O . VAL A 1 87 ? 8.445 4.011 3.099 1.00 98.38 87 VAL A O 1
ATOM 652 N N . ARG A 1 88 ? 9.610 2.759 1.664 1.00 98.12 88 ARG A N 1
ATOM 653 C CA . ARG A 1 88 ? 9.856 1.677 2.636 1.00 98.12 88 ARG A CA 1
ATOM 654 C C . ARG A 1 88 ? 10.548 2.174 3.910 1.00 98.12 88 ARG A C 1
ATOM 656 O O . ARG A 1 88 ? 10.228 1.711 5.002 1.00 98.12 88 ARG A O 1
ATOM 663 N N . ASN A 1 89 ? 11.466 3.132 3.789 1.00 98.12 89 ASN A N 1
ATOM 664 C CA . ASN A 1 89 ? 12.115 3.744 4.948 1.00 98.12 89 ASN A CA 1
ATOM 665 C C . ASN A 1 89 ? 11.163 4.680 5.701 1.00 98.12 89 ASN A C 1
ATOM 667 O O . ASN A 1 89 ? 11.175 4.670 6.927 1.00 98.12 89 ASN A O 1
ATOM 671 N N . ALA A 1 90 ? 10.294 5.409 4.998 1.00 98.00 90 ALA A N 1
ATOM 672 C CA . ALA A 1 90 ? 9.253 6.228 5.619 1.00 98.00 90 ALA A CA 1
ATOM 673 C C . ALA A 1 90 ? 8.225 5.394 6.399 1.00 98.00 90 ALA A C 1
ATOM 675 O O . ALA A 1 90 ? 7.850 5.770 7.505 1.00 98.00 90 ALA A O 1
ATOM 676 N N . LEU A 1 91 ? 7.821 4.225 5.884 1.00 98.56 91 LEU A N 1
ATOM 677 C CA . LEU A 1 91 ? 6.932 3.304 6.603 1.00 98.56 91 LEU A CA 1
ATOM 678 C C . LEU A 1 91 ? 7.570 2.825 7.919 1.00 98.56 91 LEU A C 1
ATOM 680 O O . LEU A 1 91 ? 6.901 2.785 8.952 1.00 98.56 91 LEU A O 1
ATOM 684 N N . LYS A 1 92 ? 8.874 2.501 7.900 1.00 98.25 92 LYS A N 1
ATOM 685 C CA . LYS A 1 92 ? 9.638 2.130 9.105 1.00 98.25 92 LYS A CA 1
ATOM 686 C C . LYS A 1 92 ? 9.764 3.309 10.072 1.00 98.25 92 LYS A C 1
ATOM 688 O O . LYS A 1 92 ? 9.529 3.136 11.263 1.00 98.25 92 LYS A O 1
ATOM 693 N N . GLU A 1 93 ? 10.067 4.503 9.568 1.00 97.75 93 GLU A N 1
ATOM 694 C CA . GLU A 1 93 ? 10.103 5.730 10.372 1.00 97.75 93 GLU A CA 1
ATOM 695 C C . GLU A 1 93 ? 8.746 6.013 11.026 1.00 97.75 93 GLU A C 1
ATOM 697 O O . GLU A 1 93 ? 8.682 6.376 12.196 1.00 97.75 93 GLU A O 1
ATOM 702 N N . GLY A 1 94 ? 7.647 5.740 10.321 1.00 97.50 94 GLY A N 1
ATOM 703 C CA . GLY A 1 94 ? 6.293 5.838 10.852 1.00 97.50 94 GLY A CA 1
ATOM 704 C C . GLY A 1 94 ? 6.076 4.991 12.103 1.00 97.50 94 GLY A C 1
ATOM 705 O O . GLY A 1 94 ? 5.501 5.476 13.077 1.00 97.50 94 GLY A O 1
ATOM 706 N N . LEU A 1 95 ? 6.596 3.757 12.120 1.00 97.50 95 LEU A N 1
ATOM 707 C CA . LEU A 1 95 ? 6.553 2.894 13.306 1.00 97.50 95 LEU A CA 1
ATOM 708 C C . LEU A 1 95 ? 7.390 3.460 14.465 1.00 97.50 95 LEU A C 1
ATOM 710 O O . LEU A 1 95 ? 6.951 3.388 15.615 1.00 97.50 95 LEU A O 1
ATOM 714 N N . LYS A 1 96 ? 8.560 4.058 14.181 1.00 96.50 96 LYS A N 1
ATOM 715 C CA . LYS A 1 96 ? 9.391 4.722 15.207 1.00 96.50 96 LYS A CA 1
ATOM 716 C C . LYS A 1 96 ? 8.649 5.897 15.837 1.00 96.50 96 LYS A C 1
ATOM 718 O O . LYS A 1 96 ? 8.581 5.996 17.061 1.00 96.50 96 LYS A O 1
ATOM 723 N N . GLN A 1 97 ? 8.042 6.746 15.011 1.00 95.94 97 GLN A N 1
ATOM 724 C CA . GLN A 1 97 ? 7.234 7.872 15.479 1.00 95.94 97 GLN A CA 1
ATOM 725 C C . GLN A 1 97 ? 6.024 7.391 16.280 1.00 95.94 97 GLN A C 1
ATOM 727 O O . GLN A 1 97 ? 5.748 7.905 17.360 1.00 95.94 97 GLN A O 1
ATOM 732 N N . GLU A 1 98 ? 5.359 6.322 15.845 1.00 93.62 98 GLU A N 1
ATOM 733 C CA . GLU A 1 98 ? 4.260 5.748 16.617 1.00 93.62 98 GLU A CA 1
ATOM 734 C C . GLU A 1 98 ? 4.715 5.283 18.007 1.00 93.62 98 GLU A C 1
ATOM 736 O O . GLU A 1 98 ? 3.967 5.411 18.979 1.00 93.62 98 GLU A O 1
ATOM 741 N N . GLN A 1 99 ? 5.922 4.722 18.135 1.00 91.06 99 GLN A N 1
ATOM 742 C CA . GLN A 1 99 ? 6.485 4.312 19.427 1.00 91.06 99 GLN A CA 1
ATOM 743 C C . GLN A 1 99 ? 6.847 5.515 20.306 1.00 91.06 99 GLN A C 1
ATOM 745 O O . GLN A 1 99 ? 6.630 5.462 21.515 1.00 91.06 99 GLN A O 1
ATOM 750 N N . ALA A 1 100 ? 7.354 6.593 19.707 1.00 92.12 100 ALA A N 1
ATOM 751 C CA . ALA A 1 100 ? 7.792 7.789 20.421 1.00 92.12 100 ALA A CA 1
ATOM 752 C C . ALA A 1 100 ? 6.631 8.685 20.885 1.00 92.12 100 ALA A C 1
ATOM 754 O O . ALA A 1 100 ? 6.632 9.149 22.024 1.00 92.12 100 ALA A O 1
ATOM 755 N N . ILE A 1 101 ? 5.643 8.929 20.018 1.00 92.00 101 ILE A N 1
ATOM 756 C CA . ILE A 1 101 ? 4.577 9.925 20.240 1.00 92.00 101 ILE A CA 1
ATOM 757 C C . ILE A 1 101 ? 3.154 9.346 20.160 1.00 92.00 101 ILE A C 1
ATOM 759 O O . ILE A 1 101 ? 2.178 10.079 20.305 1.00 92.00 101 ILE A O 1
ATOM 763 N N . GLY A 1 102 ? 3.004 8.033 19.955 1.00 89.12 102 GLY A N 1
ATOM 764 C CA . GLY A 1 102 ? 1.715 7.321 19.980 1.00 89.12 102 GLY A CA 1
ATOM 765 C C . GLY A 1 102 ? 0.927 7.327 18.664 1.00 89.12 102 GLY A C 1
ATOM 766 O O . GLY A 1 102 ? -0.022 6.546 18.522 1.00 89.12 102 GLY A O 1
ATOM 767 N N . VAL A 1 103 ? 1.336 8.157 17.698 1.00 92.38 103 VAL A N 1
ATOM 768 C CA . VAL A 1 103 ? 0.673 8.350 16.400 1.00 92.38 103 VAL A CA 1
ATOM 769 C C . VAL A 1 103 ? 1.676 8.155 15.265 1.00 92.38 103 VAL A C 1
ATOM 771 O O . VAL A 1 103 ? 2.765 8.718 15.294 1.00 92.38 103 VAL A O 1
ATOM 774 N N . ASN A 1 104 ? 1.296 7.369 14.256 1.00 95.44 104 ASN A N 1
ATOM 775 C CA . ASN A 1 104 ? 2.101 7.134 13.061 1.00 95.44 104 ASN A CA 1
ATOM 776 C C . ASN A 1 104 ? 1.773 8.184 11.971 1.00 95.44 104 ASN A C 1
ATOM 778 O O . ASN A 1 104 ? 0.691 8.095 11.379 1.00 95.44 104 ASN A O 1
ATOM 782 N N . PRO A 1 105 ? 2.675 9.140 11.665 1.00 95.88 105 PRO A N 1
ATOM 783 C CA . PRO A 1 105 ? 2.472 10.130 10.603 1.00 95.88 105 PRO A CA 1
ATOM 784 C C . PRO A 1 105 ? 2.543 9.531 9.191 1.00 95.88 105 PRO A C 1
ATOM 786 O O . PRO A 1 105 ? 2.032 10.128 8.249 1.00 95.88 105 PRO A O 1
ATOM 789 N N . PHE A 1 106 ? 3.167 8.358 9.042 1.00 96.81 106 PHE A N 1
ATOM 790 C CA . PHE A 1 106 ? 3.454 7.682 7.775 1.00 96.81 106 PHE A CA 1
ATOM 791 C C . PHE A 1 106 ? 2.719 6.343 7.652 1.00 96.81 106 PHE A C 1
ATOM 793 O O . PHE A 1 106 ? 3.215 5.395 7.038 1.00 96.81 106 PHE A O 1
ATOM 800 N N . ARG A 1 107 ? 1.503 6.259 8.207 1.00 95.31 107 ARG A N 1
ATOM 801 C CA . ARG A 1 107 ? 0.583 5.130 7.998 1.00 95.31 107 ARG A CA 1
ATOM 802 C C . ARG A 1 107 ? -0.060 5.222 6.608 1.00 95.31 107 ARG A C 1
ATOM 804 O O . ARG A 1 107 ? -1.257 5.479 6.465 1.00 95.31 107 ARG A O 1
ATOM 811 N N . LEU A 1 108 ? 0.782 5.074 5.593 1.00 97.75 108 LEU A N 1
ATOM 812 C CA . LEU A 1 108 ? 0.481 5.309 4.184 1.00 97.75 108 LEU A CA 1
ATOM 813 C C . LEU A 1 108 ? -0.055 4.040 3.508 1.00 97.75 108 LEU A C 1
ATOM 815 O O . LEU A 1 108 ? 0.385 2.931 3.813 1.00 97.75 108 LEU A O 1
ATOM 819 N N . GLY A 1 109 ? -0.971 4.211 2.558 1.00 98.44 109 GLY A N 1
ATOM 820 C CA . GLY A 1 109 ? -1.231 3.249 1.486 1.00 98.44 109 GLY A CA 1
ATOM 821 C C . GLY A 1 109 ? -0.400 3.564 0.241 1.00 98.44 109 GLY A C 1
ATOM 822 O O . GLY A 1 109 ? 0.151 4.656 0.113 1.00 98.44 109 GLY A O 1
ATOM 823 N N . LEU A 1 110 ? -0.303 2.607 -0.677 1.00 98.75 110 LEU A N 1
ATOM 824 C CA . LEU A 1 110 ? 0.532 2.683 -1.875 1.00 98.75 110 LEU A CA 1
ATOM 825 C C . LEU A 1 110 ? -0.333 2.831 -3.122 1.00 98.75 110 LEU A C 1
ATOM 827 O O . LEU A 1 110 ? -1.312 2.106 -3.298 1.00 98.75 110 LEU A O 1
ATOM 831 N N . ILE A 1 111 ? 0.062 3.745 -4.002 1.00 98.56 111 ILE A N 1
ATOM 832 C CA . ILE A 1 111 ? -0.577 3.985 -5.297 1.00 98.56 111 ILE A CA 1
ATOM 833 C C . ILE A 1 111 ? 0.495 4.164 -6.378 1.00 98.56 111 ILE A C 1
ATOM 835 O O . ILE A 1 111 ? 1.602 4.604 -6.086 1.00 98.56 111 ILE A O 1
ATOM 839 N N . GLY A 1 112 ? 0.194 3.784 -7.617 1.00 97.62 112 GLY A N 1
ATOM 840 C CA . GLY A 1 112 ? 1.017 4.094 -8.787 1.00 97.62 112 GLY A CA 1
ATOM 841 C C . GLY A 1 112 ? 0.320 5.141 -9.648 1.00 97.62 112 GLY A C 1
ATOM 842 O O . GLY A 1 112 ? -0.904 5.265 -9.596 1.00 97.62 112 GLY A O 1
ATOM 843 N N . ALA A 1 113 ? 1.071 5.882 -10.454 1.00 96.06 113 ALA A N 1
ATOM 844 C CA . ALA A 1 113 ? 0.483 6.805 -11.416 1.00 96.06 113 ALA A CA 1
ATOM 845 C C . ALA A 1 113 ? 1.294 6.865 -12.703 1.00 96.06 113 ALA A C 1
ATOM 847 O O . ALA A 1 113 ? 2.501 6.644 -12.713 1.00 96.06 113 ALA A O 1
ATOM 848 N N . THR A 1 114 ? 0.629 7.209 -13.800 1.00 95.75 114 THR A N 1
ATOM 849 C CA . THR A 1 114 ? 1.305 7.344 -15.093 1.00 95.75 114 THR A CA 1
ATOM 850 C C . THR A 1 114 ? 2.172 8.608 -15.119 1.00 95.75 114 THR A C 1
ATOM 852 O O . THR A 1 114 ? 3.205 8.619 -15.769 1.00 95.75 114 THR A O 1
ATOM 855 N N . ASP A 1 115 ? 1.754 9.671 -14.412 1.00 93.38 115 ASP A N 1
ATOM 856 C CA . ASP A 1 115 ? 2.360 11.020 -14.439 1.00 93.38 115 ASP A CA 1
ATOM 857 C C . ASP A 1 115 ? 2.677 11.502 -15.869 1.00 93.38 115 ASP A C 1
ATOM 859 O O . ASP A 1 115 ? 3.753 12.021 -16.173 1.00 93.38 115 ASP A O 1
ATOM 863 N N . ASN A 1 116 ? 1.708 11.278 -16.765 1.00 92.06 116 ASN A N 1
ATOM 864 C CA . ASN A 1 116 ? 1.819 11.551 -18.189 1.00 92.06 116 ASN A CA 1
ATOM 865 C C . ASN A 1 116 ? 1.240 12.927 -18.536 1.00 92.06 116 ASN A C 1
ATOM 867 O O . ASN A 1 116 ? 0.045 13.178 -18.365 1.00 92.06 116 ASN A O 1
ATOM 871 N N . HIS A 1 117 ? 2.089 13.820 -19.047 1.00 93.00 117 HIS A N 1
ATOM 872 C CA . HIS A 1 117 ? 1.730 15.205 -19.375 1.00 93.00 117 HIS A CA 1
ATOM 873 C C . HIS A 1 117 ? 1.289 15.371 -20.841 1.00 93.00 117 HIS A C 1
ATOM 875 O O . HIS A 1 117 ? 0.995 16.486 -21.265 1.00 93.00 117 HIS A O 1
ATOM 881 N N . ASN A 1 118 ? 1.182 14.272 -21.599 1.00 91.31 118 ASN A N 1
ATOM 882 C CA . ASN A 1 118 ? 0.680 14.228 -22.979 1.00 91.31 118 ASN A CA 1
ATOM 883 C C . ASN A 1 118 ? -0.847 14.025 -23.053 1.00 91.31 118 ASN A C 1
ATOM 885 O O . ASN A 1 118 ? -1.408 13.948 -24.142 1.00 91.31 118 ASN A O 1
ATOM 889 N N . GLY A 1 119 ? -1.539 13.938 -21.910 1.00 91.56 119 GLY A N 1
ATOM 890 C CA . GLY A 1 119 ? -2.999 13.785 -21.865 1.00 91.56 119 GLY A CA 1
ATOM 891 C C . GLY A 1 119 ? -3.501 12.375 -22.199 1.00 91.56 119 GLY A C 1
ATOM 892 O O . GLY A 1 119 ? -4.666 12.217 -22.551 1.00 91.56 119 GLY A O 1
ATOM 893 N N . ILE A 1 120 ? -2.641 11.359 -22.071 1.00 91.06 120 ILE A N 1
ATOM 894 C CA . ILE A 1 120 ? -2.940 9.944 -22.350 1.00 91.06 120 ILE A CA 1
ATOM 895 C C . ILE A 1 120 ? -2.835 9.097 -21.064 1.00 91.06 120 ILE A C 1
ATOM 897 O O . ILE A 1 120 ? -1.875 8.348 -20.871 1.00 91.06 120 ILE A O 1
ATOM 901 N N . PRO A 1 121 ? -3.783 9.236 -20.116 1.00 91.38 121 PRO A N 1
ATOM 902 C CA . PRO A 1 121 ? -3.723 8.506 -18.855 1.00 91.38 121 PRO A CA 1
ATOM 903 C C . PRO A 1 121 ? -3.788 6.994 -19.095 1.00 91.38 121 PRO A C 1
ATOM 905 O O . PRO A 1 121 ? -4.623 6.507 -19.854 1.00 91.38 121 PRO A O 1
ATOM 908 N N . GLY A 1 122 ? -2.917 6.247 -18.419 1.00 92.62 122 GLY A N 1
ATOM 909 C CA . GLY A 1 122 ? -2.857 4.793 -18.531 1.00 92.62 122 GLY A CA 1
ATOM 910 C C . GLY A 1 122 ? -2.187 4.248 -19.796 1.00 92.62 122 GLY A C 1
ATOM 911 O O . GLY A 1 122 ? -2.260 3.042 -20.022 1.00 92.62 122 GLY A O 1
ATOM 912 N N . ALA A 1 123 ? -1.528 5.100 -20.591 1.00 93.94 123 ALA A N 1
ATOM 913 C CA . ALA A 1 123 ? -0.628 4.690 -21.671 1.00 93.94 123 ALA A CA 1
ATOM 914 C C . ALA A 1 123 ? 0.723 4.219 -21.099 1.00 93.94 123 ALA A C 1
ATOM 916 O O . ALA A 1 123 ? 1.725 4.931 -21.151 1.00 93.94 123 ALA A O 1
ATOM 917 N N . THR A 1 124 ? 0.710 3.031 -20.498 1.00 95.31 124 THR A N 1
ATOM 918 C CA . THR A 1 124 ? 1.816 2.462 -19.711 1.00 95.31 124 THR A CA 1
ATOM 919 C C . THR A 1 124 ? 2.551 1.319 -20.414 1.00 95.31 124 THR A C 1
ATOM 921 O O . THR A 1 124 ? 3.378 0.644 -19.811 1.00 95.31 124 THR A O 1
ATOM 924 N N . ARG A 1 125 ? 2.246 1.064 -21.687 1.00 94.00 125 ARG A N 1
ATOM 925 C CA . ARG A 1 125 ? 2.874 -0.013 -22.452 1.00 94.00 125 ARG A CA 1
ATOM 926 C C . ARG A 1 125 ? 4.317 0.329 -22.805 1.00 94.00 125 ARG A C 1
ATOM 928 O O . ARG A 1 125 ? 4.571 1.393 -23.358 1.00 94.00 125 ARG A O 1
ATOM 935 N N . GLU A 1 126 ? 5.233 -0.601 -22.557 1.00 95.44 126 GLU A N 1
ATOM 936 C CA . GLU A 1 126 ? 6.655 -0.435 -22.882 1.00 95.44 126 GLU A CA 1
ATOM 937 C C . GLU A 1 126 ? 6.910 -0.377 -24.404 1.00 95.44 126 GLU A C 1
ATOM 939 O O . GLU A 1 126 ? 7.766 0.375 -24.858 1.00 95.44 126 GLU A O 1
ATOM 944 N N . ASP A 1 127 ? 6.168 -1.127 -25.220 1.00 93.31 127 ASP A N 1
ATOM 945 C CA . ASP A 1 127 ? 6.392 -1.239 -26.671 1.00 93.31 127 ASP A CA 1
ATOM 946 C C . ASP A 1 127 ? 5.827 -0.073 -27.500 1.00 93.31 127 ASP A C 1
ATOM 948 O O . ASP A 1 127 ? 6.279 0.165 -28.620 1.00 93.31 127 ASP A O 1
ATOM 952 N N . GLU A 1 128 ? 4.883 0.685 -26.942 1.00 90.19 128 GLU A N 1
ATOM 953 C CA . GLU A 1 128 ? 4.212 1.808 -27.612 1.00 90.19 128 GLU A CA 1
ATOM 954 C C . GLU A 1 128 ? 4.470 3.155 -26.924 1.00 90.19 128 GLU A C 1
ATOM 956 O O . GLU A 1 128 ? 3.831 4.160 -27.242 1.00 90.19 128 GLU A O 1
ATOM 961 N N . TRP A 1 129 ? 5.388 3.212 -25.956 1.00 91.50 129 TRP A N 1
ATOM 962 C CA . TRP A 1 129 ? 5.559 4.416 -25.156 1.00 91.50 129 TRP A CA 1
ATOM 963 C C . TRP A 1 129 ? 6.113 5.595 -25.962 1.00 91.50 129 TRP A C 1
ATOM 965 O O . TRP A 1 129 ? 7.229 5.571 -26.487 1.00 91.50 129 TRP A O 1
ATOM 975 N N . THR A 1 130 ? 5.350 6.686 -25.985 1.00 88.31 130 THR A N 1
ATOM 976 C CA . THR A 1 130 ? 5.680 7.905 -26.729 1.00 88.31 130 THR A CA 1
ATOM 977 C C . THR A 1 130 ? 6.139 9.056 -25.835 1.00 88.31 130 THR A C 1
ATOM 979 O O . THR A 1 130 ? 6.074 10.204 -26.273 1.00 88.31 130 THR A O 1
ATOM 982 N N . GLY A 1 131 ? 6.582 8.791 -24.603 1.00 90.38 131 GLY A N 1
ATOM 983 C CA . GLY A 1 131 ? 7.006 9.811 -23.635 1.00 90.38 131 GLY A CA 1
ATOM 984 C C . GLY A 1 131 ? 5.909 10.275 -22.665 1.00 90.38 131 GLY A C 1
ATOM 985 O O . GLY A 1 131 ? 4.750 9.854 -22.739 1.00 90.38 131 GLY A O 1
ATOM 986 N N . HIS A 1 132 ? 6.290 11.152 -21.728 1.00 91.75 132 HIS A N 1
ATOM 987 C CA . HIS A 1 132 ? 5.433 11.662 -20.641 1.00 91.75 132 HIS A CA 1
ATOM 988 C C . HIS A 1 132 ? 5.548 13.174 -20.383 1.00 91.75 132 HIS A C 1
ATOM 990 O O . HIS A 1 132 ? 4.904 13.679 -19.469 1.00 91.75 132 HIS A O 1
ATOM 996 N N . ALA A 1 133 ? 6.358 13.906 -21.147 1.00 90.56 133 ALA A N 1
ATOM 997 C CA . ALA A 1 133 ? 6.876 15.230 -20.801 1.00 90.56 133 ALA A CA 1
ATOM 998 C C . ALA A 1 133 ? 6.249 16.403 -21.586 1.00 90.56 133 ALA A C 1
ATOM 1000 O O . ALA A 1 133 ? 6.773 17.525 -21.558 1.00 90.56 133 ALA A O 1
ATOM 1001 N N . GLY A 1 134 ? 5.132 16.187 -22.283 1.00 89.38 134 GLY A N 1
ATOM 1002 C CA . GLY A 1 134 ? 4.368 17.253 -22.929 1.00 89.38 134 GLY A CA 1
ATOM 1003 C C . GLY A 1 134 ? 5.117 17.848 -24.116 1.00 89.38 134 GLY A C 1
ATOM 1004 O O . GLY A 1 134 ? 5.360 17.197 -25.127 1.00 89.38 134 GLY A O 1
ATOM 1005 N N . ILE A 1 135 ? 5.520 19.114 -23.987 1.00 87.69 135 ILE A N 1
ATOM 1006 C CA . ILE A 1 135 ? 6.182 19.863 -25.066 1.00 87.69 135 ILE A CA 1
ATOM 1007 C C . ILE A 1 135 ? 7.498 19.225 -25.531 1.00 87.69 135 ILE A C 1
ATOM 1009 O O . ILE A 1 135 ? 7.875 19.387 -26.688 1.00 87.69 135 ILE A O 1
ATOM 1013 N N . LEU A 1 136 ? 8.192 18.491 -24.651 1.00 86.38 136 LEU A N 1
ATOM 1014 C CA . LEU A 1 136 ? 9.425 17.785 -25.017 1.00 86.38 136 LEU A CA 1
ATOM 1015 C C . LEU A 1 136 ? 9.163 16.593 -25.949 1.00 86.38 136 LEU A C 1
ATOM 1017 O O . LEU A 1 136 ? 10.078 16.178 -26.656 1.00 86.38 136 LEU A O 1
ATOM 1021 N N . ASP A 1 137 ? 7.926 16.094 -25.986 1.00 87.56 137 ASP A N 1
ATOM 1022 C CA . ASP A 1 137 ? 7.504 14.975 -26.827 1.00 87.56 137 ASP A CA 1
ATOM 1023 C C . ASP A 1 137 ? 6.844 15.428 -28.144 1.00 87.56 137 ASP A C 1
ATOM 1025 O O . ASP A 1 137 ? 6.428 14.597 -28.946 1.00 87.56 137 ASP A O 1
ATOM 1029 N N . ALA A 1 138 ? 6.730 16.741 -28.383 1.00 82.94 138 ALA A N 1
ATOM 1030 C CA . ALA A 1 138 ? 5.892 17.307 -29.445 1.00 82.94 138 ALA A CA 1
ATOM 1031 C C . ALA A 1 138 ? 6.547 17.378 -30.842 1.00 82.94 138 ALA A C 1
ATOM 1033 O O . ALA A 1 138 ? 5.904 17.833 -31.790 1.00 82.94 138 ALA A O 1
ATOM 1034 N N . ASP A 1 139 ? 7.809 16.967 -30.994 1.00 80.12 139 ASP A N 1
ATOM 1035 C CA . ASP A 1 139 ? 8.493 16.990 -32.292 1.00 80.12 139 ASP A CA 1
ATOM 1036 C C . ASP A 1 139 ? 8.239 15.698 -33.080 1.00 80.12 139 ASP A C 1
ATOM 1038 O O . ASP A 1 139 ? 8.869 14.669 -32.853 1.00 80.12 139 ASP A O 1
ATOM 1042 N N . ALA A 1 140 ? 7.313 15.784 -34.038 1.00 69.56 140 ALA A N 1
ATOM 1043 C CA . ALA A 1 140 ? 6.922 14.676 -34.904 1.00 69.56 140 ALA A CA 1
ATOM 1044 C C . ALA A 1 140 ? 7.991 14.276 -35.942 1.00 69.56 140 ALA A C 1
ATOM 1046 O O . ALA A 1 140 ? 7.842 13.236 -36.583 1.00 69.56 140 ALA A O 1
ATOM 1047 N N . ALA A 1 141 ? 9.035 15.088 -36.157 1.00 72.88 141 ALA A N 1
ATOM 1048 C CA . ALA A 1 141 ? 10.106 14.767 -37.103 1.00 72.88 141 ALA A CA 1
ATOM 1049 C C . ALA A 1 141 ? 11.174 13.842 -36.495 1.00 72.88 141 ALA A C 1
ATOM 1051 O O . ALA A 1 141 ? 11.879 13.154 -37.235 1.00 72.88 141 ALA A O 1
ATOM 1052 N N . ALA A 1 142 ? 11.284 13.800 -35.165 1.00 71.94 142 ALA A N 1
ATOM 1053 C CA . ALA A 1 142 ? 12.154 12.880 -34.446 1.00 71.94 142 ALA A CA 1
ATOM 1054 C C . ALA A 1 142 ? 11.347 11.651 -33.974 1.00 71.94 142 ALA A C 1
ATOM 1056 O O . ALA A 1 142 ? 10.311 11.825 -33.343 1.00 71.94 142 ALA A O 1
ATOM 1057 N N . PRO A 1 143 ? 11.806 10.402 -34.197 1.00 67.94 143 PRO A N 1
ATOM 1058 C CA . PRO A 1 143 ? 11.128 9.214 -33.656 1.00 67.94 143 PRO A CA 1
ATOM 1059 C C . PRO A 1 143 ? 11.081 9.197 -32.116 1.00 67.94 143 PRO A C 1
ATOM 1061 O O . PRO A 1 143 ? 10.111 8.743 -31.513 1.00 67.94 143 PRO A O 1
ATOM 1064 N N . TYR A 1 144 ? 12.123 9.739 -31.474 1.00 79.19 144 TYR A N 1
ATOM 1065 C CA . TYR A 1 144 ? 12.224 9.900 -30.021 1.00 79.19 144 TYR A CA 1
ATOM 1066 C C . TYR A 1 144 ? 12.665 11.334 -29.676 1.00 79.19 144 TYR A C 1
ATOM 1068 O O . TYR A 1 144 ? 13.848 11.563 -29.403 1.00 79.19 144 TYR A O 1
ATOM 1076 N N . PRO A 1 145 ? 11.743 12.316 -29.716 1.00 76.81 145 PRO A N 1
ATOM 1077 C CA . PRO A 1 145 ? 12.041 13.725 -29.469 1.00 76.81 145 PRO A CA 1
ATOM 1078 C C . PRO A 1 145 ? 12.541 13.992 -28.044 1.00 76.81 145 PRO A C 1
ATOM 1080 O O . PRO A 1 145 ? 12.497 13.132 -27.167 1.00 76.81 145 PRO A O 1
ATOM 1083 N N . GLY A 1 146 ? 13.074 15.194 -27.815 1.00 73.50 146 GLY A N 1
ATOM 1084 C CA . GLY A 1 146 ? 13.445 15.661 -26.473 1.00 73.50 146 GLY A CA 1
ATOM 1085 C C . GLY A 1 146 ? 14.690 15.010 -25.858 1.00 73.50 146 GLY A C 1
ATOM 1086 O O . GLY A 1 146 ? 15.023 15.311 -24.713 1.00 73.50 146 GLY A O 1
ATOM 1087 N N . GLY A 1 147 ? 15.398 14.152 -26.603 1.00 76.88 147 GLY A N 1
ATOM 1088 C CA . GLY A 1 147 ? 16.579 13.443 -26.108 1.00 76.88 147 GLY A CA 1
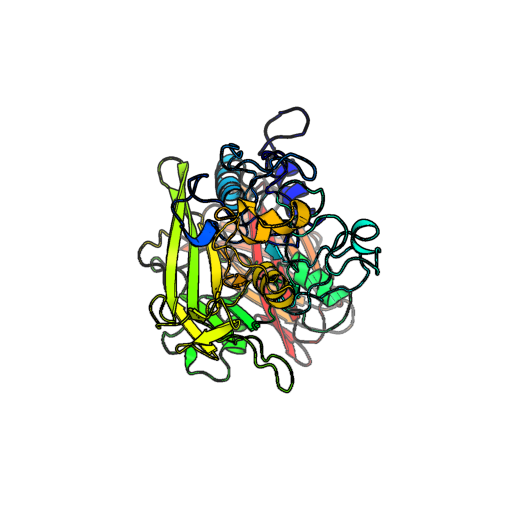ATOM 1089 C C . GLY A 1 147 ? 16.243 12.279 -25.175 1.00 76.88 147 GLY A C 1
ATOM 1090 O O . GLY A 1 147 ? 17.067 11.932 -24.334 1.00 76.88 147 GLY A O 1
ATOM 1091 N N . ARG A 1 148 ? 15.063 11.657 -25.315 1.00 87.00 148 ARG A N 1
ATOM 1092 C CA . ARG A 1 148 ? 14.618 10.536 -24.460 1.00 87.00 148 ARG A CA 1
ATOM 1093 C C . ARG A 1 148 ? 15.572 9.343 -24.444 1.00 87.00 148 ARG A C 1
ATOM 1095 O O . ARG A 1 148 ? 15.663 8.660 -23.435 1.00 87.00 148 ARG A O 1
ATOM 1102 N N . LEU A 1 149 ? 16.308 9.104 -25.530 1.00 88.50 149 LEU A N 1
ATOM 1103 C CA . LEU A 1 149 ? 17.326 8.049 -25.592 1.00 88.50 149 LEU A CA 1
ATOM 1104 C C . LEU A 1 149 ? 18.707 8.492 -25.067 1.00 88.50 149 LEU A C 1
ATOM 1106 O O . LEU A 1 149 ? 19.652 7.709 -25.082 1.00 88.50 149 LEU A O 1
ATOM 1110 N N . SER A 1 150 ? 18.834 9.717 -24.551 1.00 83.69 150 SER A N 1
ATOM 1111 C CA . SER A 1 150 ? 20.006 10.201 -23.813 1.00 83.69 150 SER A CA 1
ATOM 1112 C C . SER A 1 150 ? 19.885 9.884 -22.322 1.00 83.69 150 SER A C 1
ATOM 1114 O O . SER A 1 150 ? 18.790 9.732 -21.795 1.00 83.69 150 SER A O 1
ATOM 1116 N N . THR A 1 151 ? 21.003 9.864 -21.595 1.00 76.19 151 THR A N 1
ATOM 1117 C CA . THR A 1 151 ? 21.018 9.777 -20.122 1.00 76.19 151 THR A CA 1
ATOM 1118 C C . THR A 1 151 ? 21.034 11.147 -19.435 1.00 76.19 151 THR A C 1
ATOM 1120 O O . THR A 1 151 ? 20.835 11.225 -18.226 1.00 76.19 151 THR A O 1
ATOM 1123 N N . GLN A 1 152 ? 21.236 12.241 -20.177 1.00 76.81 152 GLN A N 1
ATOM 1124 C CA . GLN A 1 152 ? 21.449 13.585 -19.610 1.00 76.81 152 GLN A CA 1
ATOM 1125 C C . GLN A 1 152 ? 20.334 14.587 -19.937 1.00 76.81 152 GLN A C 1
ATOM 1127 O O . GLN A 1 152 ? 20.353 15.717 -19.452 1.00 76.81 152 GLN A O 1
ATOM 1132 N N . ALA A 1 153 ? 19.358 14.197 -20.757 1.00 78.69 153 ALA A N 1
ATOM 1133 C CA . ALA A 1 153 ? 18.221 15.047 -21.087 1.00 78.69 153 ALA A CA 1
ATOM 1134 C C . ALA A 1 153 ? 17.289 15.276 -19.877 1.00 78.69 153 ALA A C 1
ATOM 1136 O O . ALA A 1 153 ? 17.401 14.616 -18.840 1.00 78.69 153 ALA A O 1
ATOM 1137 N N . ARG A 1 154 ? 16.360 16.236 -20.002 1.00 79.81 154 ARG A N 1
ATOM 1138 C CA . ARG A 1 154 ? 15.369 16.539 -18.950 1.00 79.81 154 ARG A CA 1
ATOM 1139 C C . ARG A 1 154 ? 14.397 15.380 -18.746 1.00 79.81 154 ARG A C 1
ATOM 1141 O O . ARG A 1 154 ? 14.266 14.906 -17.625 1.00 79.81 154 ARG A O 1
ATOM 1148 N N . SER A 1 155 ? 13.779 14.908 -19.826 1.00 83.88 155 SER A N 1
ATOM 1149 C CA . SER A 1 155 ? 13.197 13.567 -19.876 1.00 83.88 155 SER A CA 1
ATOM 1150 C C . SER A 1 155 ? 14.189 12.667 -20.594 1.00 83.88 155 SER A C 1
ATOM 1152 O O . SER A 1 155 ? 14.724 13.064 -21.628 1.00 83.88 155 SER A O 1
ATOM 1154 N N . ASN A 1 156 ? 14.530 11.533 -19.995 1.00 85.81 156 ASN A N 1
ATOM 1155 C CA . ASN A 1 156 ? 15.699 10.760 -20.403 1.00 85.81 156 ASN A CA 1
ATOM 1156 C C . ASN A 1 156 ? 15.442 9.253 -20.321 1.00 85.81 156 ASN A C 1
ATOM 1158 O O . ASN A 1 156 ? 14.353 8.805 -19.972 1.00 85.81 156 ASN A O 1
ATOM 1162 N N . LEU A 1 157 ? 16.490 8.485 -20.604 1.00 89.56 157 LEU A N 1
ATOM 1163 C CA . LEU A 1 157 ? 16.447 7.032 -20.644 1.00 89.56 157 LEU A CA 1
ATOM 1164 C C . LEU A 1 157 ? 16.068 6.390 -19.300 1.00 89.56 157 LEU A C 1
ATOM 1166 O O . LEU A 1 157 ? 15.653 5.241 -19.311 1.00 89.56 157 LEU A O 1
ATOM 1170 N N . GLU A 1 158 ? 16.224 7.073 -18.160 1.00 90.00 158 GLU A N 1
ATOM 1171 C CA . GLU A 1 158 ? 15.822 6.552 -16.839 1.00 90.00 158 GLU A CA 1
ATOM 1172 C C . GLU A 1 158 ? 14.315 6.659 -16.593 1.00 90.00 158 GLU A C 1
ATOM 1174 O O . GLU A 1 158 ? 13.803 5.962 -15.724 1.00 90.00 158 GLU A O 1
ATOM 1179 N N . ASP A 1 159 ? 13.609 7.495 -17.356 1.00 92.44 159 ASP A N 1
ATOM 1180 C CA . ASP A 1 159 ? 12.153 7.568 -17.297 1.00 92.44 159 ASP A CA 1
ATOM 1181 C C . ASP A 1 159 ? 11.530 6.337 -17.989 1.00 92.44 159 ASP A C 1
ATOM 1183 O O . ASP A 1 159 ? 12.191 5.645 -18.772 1.00 92.44 159 ASP A O 1
ATOM 1187 N N . GLY A 1 160 ? 10.249 6.082 -17.742 1.00 94.12 160 GLY A N 1
ATOM 1188 C CA . GLY A 1 160 ? 9.465 5.005 -18.334 1.00 94.12 160 GLY A CA 1
ATOM 1189 C C . GLY A 1 160 ? 7.971 5.337 -18.429 1.00 94.12 160 GLY A C 1
ATOM 1190 O O . GLY A 1 160 ? 7.561 6.462 -18.128 1.00 94.12 160 GLY A O 1
ATOM 1191 N N . PRO A 1 161 ? 7.138 4.367 -18.841 1.00 95.62 161 PRO A N 1
ATOM 1192 C CA . PRO A 1 161 ? 5.713 4.580 -19.093 1.00 95.62 161 PRO A CA 1
ATOM 1193 C C . PRO A 1 161 ? 4.888 4.974 -17.867 1.00 95.62 161 PRO A C 1
ATOM 1195 O O . PRO A 1 161 ? 3.824 5.584 -18.000 1.00 95.62 161 PRO A O 1
ATOM 1198 N N . GLY A 1 162 ? 5.401 4.680 -16.674 1.00 96.12 162 GLY A N 1
ATOM 1199 C CA . GLY A 1 162 ? 4.751 4.986 -15.411 1.00 96.12 162 GLY A CA 1
ATOM 1200 C C . GLY A 1 162 ? 3.734 3.928 -14.998 1.00 96.12 162 GLY A C 1
ATOM 1201 O O . GLY A 1 162 ? 3.509 2.934 -15.676 1.00 96.12 162 GLY A O 1
ATOM 1202 N N . GLY A 1 163 ? 3.149 4.131 -13.823 1.00 97.12 163 GLY A N 1
ATOM 1203 C CA . GLY A 1 163 ? 2.304 3.145 -13.165 1.00 97.12 163 GLY A CA 1
ATOM 1204 C C . GLY A 1 163 ? 0.811 3.345 -13.369 1.00 97.12 163 GLY A C 1
ATOM 1205 O O . GLY A 1 163 ? 0.348 4.295 -14.009 1.00 97.12 163 GLY A O 1
ATOM 1206 N N . LEU A 1 164 ? 0.039 2.467 -12.732 1.00 98.00 164 LEU A N 1
ATOM 1207 C CA . LEU A 1 164 ? -1.409 2.600 -12.607 1.00 98.00 164 LEU A CA 1
ATOM 1208 C C . LEU A 1 164 ? -1.837 2.561 -11.140 1.00 98.00 164 LEU A C 1
ATOM 1210 O O . LEU A 1 164 ? -1.244 1.880 -10.298 1.00 98.00 164 LEU A O 1
ATOM 1214 N N . ALA A 1 165 ? -2.917 3.285 -10.862 1.00 97.94 165 ALA A N 1
ATOM 1215 C CA . ALA A 1 165 ? -3.633 3.222 -9.604 1.00 97.94 165 ALA A CA 1
ATOM 1216 C C . ALA A 1 165 ? -4.733 2.169 -9.705 1.00 97.94 165 ALA A C 1
ATOM 1218 O O . ALA A 1 165 ? -5.552 2.220 -10.626 1.00 97.94 165 ALA A O 1
ATOM 1219 N N . VAL A 1 166 ? -4.806 1.269 -8.727 1.00 97.94 166 VAL A N 1
ATOM 1220 C CA . VAL A 1 166 ? -5.946 0.364 -8.588 1.00 97.94 166 VAL A CA 1
ATOM 1221 C C . VAL A 1 166 ? -6.605 0.584 -7.238 1.00 97.94 166 VAL A C 1
ATOM 1223 O O . VAL A 1 166 ? -5.957 0.495 -6.198 1.00 97.94 166 VAL A O 1
ATOM 1226 N N . VAL A 1 167 ? -7.902 0.881 -7.266 1.00 98.12 167 VAL A N 1
ATOM 1227 C CA . VAL A 1 167 ? -8.701 1.239 -6.092 1.00 98.12 167 VAL A CA 1
ATOM 1228 C C . VAL A 1 167 ? -9.834 0.230 -5.942 1.00 98.12 167 VAL A C 1
ATOM 1230 O O . VAL A 1 167 ? -10.646 0.068 -6.853 1.00 98.12 167 VAL A O 1
ATOM 1233 N N . TRP A 1 168 ? -9.909 -0.444 -4.794 1.00 96.69 168 TRP A N 1
ATOM 1234 C CA . TRP A 1 168 ? -11.007 -1.358 -4.491 1.00 96.69 168 TRP A CA 1
ATOM 1235 C C . TRP A 1 168 ? -12.172 -0.612 -3.846 1.00 96.69 168 TRP A C 1
ATOM 1237 O O . TRP A 1 168 ? -12.262 -0.482 -2.624 1.00 96.69 168 TRP A O 1
ATOM 1247 N N . ALA A 1 169 ? -13.059 -0.124 -4.706 1.00 93.94 169 ALA A N 1
ATOM 1248 C CA . ALA A 1 169 ? -14.310 0.519 -4.334 1.00 93.94 169 ALA A CA 1
ATOM 1249 C C . ALA A 1 169 ? -15.505 -0.423 -4.546 1.00 93.94 169 ALA A C 1
ATOM 1251 O O . ALA A 1 169 ? -15.474 -1.311 -5.402 1.00 93.94 169 ALA A O 1
ATOM 1252 N N . GLU A 1 170 ? -16.556 -0.215 -3.760 1.00 88.75 170 GLU A N 1
ATOM 1253 C CA . GLU A 1 170 ? -17.831 -0.927 -3.837 1.00 88.75 170 GLU A CA 1
ATOM 1254 C C . GLU A 1 170 ? -18.545 -0.670 -5.174 1.00 88.75 170 GLU A C 1
ATOM 1256 O O . GLU A 1 170 ? -19.207 -1.557 -5.714 1.00 88.75 170 GLU A O 1
ATOM 1261 N N . GLU A 1 171 ? -18.360 0.527 -5.734 1.00 90.81 171 GLU A N 1
ATOM 1262 C CA . GLU A 1 171 ? -18.928 0.959 -7.007 1.00 90.81 171 GLU A CA 1
ATOM 1263 C C . GLU A 1 171 ? -18.041 2.002 -7.708 1.00 90.81 171 GLU A C 1
ATOM 1265 O O . GLU A 1 171 ? -17.122 2.577 -7.124 1.00 90.81 171 GLU A O 1
ATOM 1270 N N . ASN A 1 172 ? -18.326 2.265 -8.987 1.00 94.75 172 ASN A N 1
ATOM 1271 C CA . ASN A 1 172 ? -17.623 3.267 -9.792 1.00 94.75 172 ASN A CA 1
ATOM 1272 C C . ASN A 1 172 ? -18.248 4.666 -9.623 1.00 94.75 172 ASN A C 1
ATOM 1274 O O . ASN A 1 172 ? -18.709 5.275 -10.591 1.00 94.75 172 ASN A O 1
ATOM 1278 N N . SER A 1 173 ? -18.303 5.150 -8.383 1.00 94.12 173 SER A N 1
ATOM 1279 C CA . SER A 1 173 ? -18.722 6.510 -8.039 1.00 94.12 173 SER A CA 1
ATOM 1280 C C . SER A 1 173 ? -17.565 7.281 -7.411 1.00 94.12 173 SER A C 1
ATOM 1282 O O . SER A 1 173 ? -16.616 6.705 -6.874 1.00 94.12 173 SER A O 1
ATOM 1284 N N . ARG A 1 174 ? -17.614 8.615 -7.495 1.00 94.81 174 ARG A N 1
ATOM 1285 C CA . ARG A 1 174 ? -16.573 9.472 -6.911 1.00 94.81 174 ARG A CA 1
ATOM 1286 C C . ARG A 1 174 ? -16.421 9.205 -5.413 1.00 94.81 174 ARG A C 1
ATOM 1288 O O . ARG A 1 174 ? -15.291 9.096 -4.945 1.00 94.81 174 ARG A O 1
ATOM 1295 N N . ASP A 1 175 ? -17.531 9.104 -4.694 1.00 91.38 175 ASP A N 1
ATOM 1296 C CA . ASP A 1 175 ? -17.523 8.993 -3.238 1.00 91.38 175 ASP A CA 1
ATOM 1297 C C . ASP A 1 175 ? -16.982 7.626 -2.800 1.00 91.38 175 ASP A C 1
ATOM 1299 O O . ASP A 1 175 ? -16.034 7.585 -2.014 1.00 91.38 175 ASP A O 1
ATOM 1303 N N . ALA A 1 176 ? -17.421 6.530 -3.434 1.00 91.62 176 ALA A N 1
ATOM 1304 C CA . ALA A 1 176 ? -16.889 5.192 -3.166 1.00 91.62 176 ALA A CA 1
ATOM 1305 C C . ALA A 1 176 ? -15.383 5.077 -3.477 1.00 91.62 176 ALA A C 1
ATOM 1307 O O . ALA A 1 176 ? -14.620 4.509 -2.691 1.00 91.62 176 ALA A O 1
ATOM 1308 N N . ILE A 1 177 ? -14.917 5.665 -4.587 1.00 95.38 177 ILE A N 1
ATOM 1309 C CA . ILE A 1 177 ? -13.488 5.686 -4.946 1.00 95.38 177 ILE A CA 1
ATOM 1310 C C . ILE A 1 177 ? -12.680 6.487 -3.918 1.00 95.38 177 ILE A C 1
ATOM 1312 O O . ILE A 1 177 ? -11.630 6.033 -3.462 1.00 95.38 177 ILE A O 1
ATOM 1316 N N . PHE A 1 178 ? -13.153 7.667 -3.512 1.00 94.19 178 PHE A N 1
ATOM 1317 C CA . PHE A 1 178 ? -12.450 8.485 -2.521 1.00 94.19 178 PHE A CA 1
ATOM 1318 C C . PHE A 1 178 ? -12.461 7.842 -1.129 1.00 94.19 178 PHE A C 1
ATOM 1320 O O . PHE A 1 178 ? -11.447 7.911 -0.429 1.00 94.19 178 PHE A O 1
ATOM 1327 N N . ALA A 1 179 ? -13.551 7.183 -0.736 1.00 92.12 179 ALA A N 1
ATOM 1328 C CA . ALA A 1 179 ? -13.629 6.412 0.500 1.00 92.12 179 ALA A CA 1
ATOM 1329 C C . ALA A 1 179 ? -12.620 5.252 0.491 1.00 92.12 179 ALA A C 1
ATOM 1331 O O . ALA A 1 179 ? -11.856 5.099 1.447 1.00 92.12 179 ALA A O 1
ATOM 1332 N N . ALA A 1 180 ? -12.522 4.514 -0.621 1.00 94.94 180 ALA A N 1
ATOM 1333 C CA . ALA A 1 180 ? -11.530 3.458 -0.829 1.00 94.94 180 ALA A CA 1
ATOM 1334 C C . ALA A 1 180 ? -10.087 3.966 -0.725 1.00 94.94 180 ALA A C 1
ATOM 1336 O O . ALA A 1 180 ? -9.244 3.351 -0.064 1.00 94.94 180 ALA A O 1
ATOM 1337 N N . MET A 1 181 ? -9.812 5.134 -1.309 1.00 96.19 181 MET A N 1
ATOM 1338 C CA . MET A 1 181 ? -8.512 5.794 -1.203 1.00 96.19 181 MET A CA 1
ATOM 1339 C C . MET A 1 181 ? -8.192 6.231 0.232 1.00 96.19 181 MET A C 1
ATOM 1341 O O . MET A 1 181 ? -7.066 6.029 0.686 1.00 96.19 181 MET A O 1
ATOM 1345 N N . ARG A 1 182 ? -9.165 6.775 0.978 1.00 93.62 182 ARG A N 1
ATOM 1346 C CA . ARG A 1 182 ? -8.985 7.166 2.391 1.00 93.62 182 ARG A CA 1
ATOM 1347 C C . ARG A 1 182 ? -8.709 5.970 3.299 1.00 93.62 182 ARG A C 1
ATOM 1349 O O . ARG A 1 182 ? -7.802 6.045 4.124 1.00 93.62 182 ARG A O 1
ATOM 1356 N N . ARG A 1 183 ? -9.435 4.860 3.120 1.00 94.06 183 ARG A N 1
ATOM 1357 C CA . ARG A 1 183 ? -9.193 3.605 3.860 1.00 94.06 183 ARG A CA 1
ATOM 1358 C C . ARG A 1 183 ? -7.986 2.816 3.345 1.00 94.06 183 ARG A C 1
ATOM 1360 O O . ARG A 1 183 ? -7.643 1.793 3.930 1.00 94.06 183 ARG A O 1
ATOM 1367 N N . ARG A 1 184 ? -7.313 3.319 2.300 1.00 97.44 184 ARG A N 1
ATOM 1368 C CA . ARG A 1 184 ? -6.079 2.774 1.713 1.00 97.44 184 ARG A CA 1
ATOM 1369 C C . ARG A 1 184 ? -6.244 1.388 1.096 1.00 97.44 184 ARG A C 1
ATOM 1371 O O . ARG A 1 184 ? -5.262 0.665 0.952 1.00 97.44 184 ARG A O 1
ATOM 1378 N N . GLU A 1 185 ? -7.450 1.021 0.671 1.00 97.50 185 GLU A N 1
ATOM 1379 C CA . GLU A 1 185 ? -7.663 -0.229 -0.064 1.00 97.50 185 GLU A CA 1
ATOM 1380 C C . GLU A 1 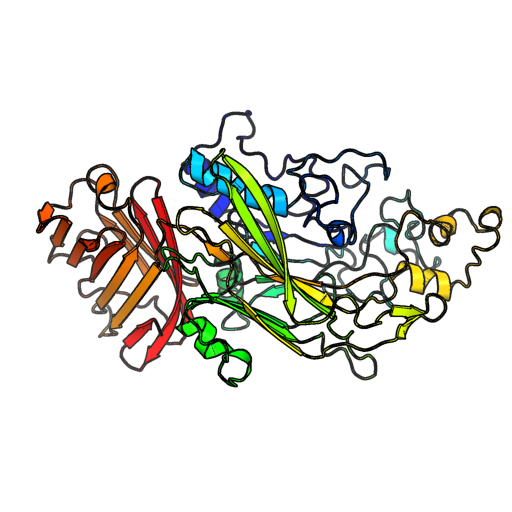185 ? -7.293 -0.051 -1.545 1.00 97.50 185 GLU A C 1
ATOM 1382 O O . GLU A 1 185 ? -8.109 -0.125 -2.464 1.00 97.50 185 GLU A O 1
ATOM 1387 N N . VAL A 1 186 ? -6.018 0.269 -1.744 1.00 98.31 186 VAL A N 1
ATOM 1388 C CA . VAL A 1 186 ? -5.410 0.716 -2.993 1.00 98.31 186 VAL A CA 1
ATOM 1389 C C . VAL A 1 186 ? -4.116 -0.061 -3.196 1.00 98.31 186 VAL A C 1
ATOM 1391 O O . VAL A 1 186 ? -3.461 -0.467 -2.231 1.00 98.31 186 VAL A O 1
ATOM 1394 N N . TYR A 1 187 ? -3.733 -0.271 -4.445 1.00 98.75 187 TYR A N 1
ATOM 1395 C CA . TYR A 1 187 ? -2.395 -0.729 -4.780 1.00 98.75 187 TYR A CA 1
ATOM 1396 C C . TYR A 1 187 ? -1.876 -0.020 -6.028 1.00 98.75 187 TYR A C 1
ATOM 1398 O O . TYR A 1 187 ? -2.648 0.455 -6.865 1.00 98.75 187 TYR A O 1
ATOM 1406 N N . GLY A 1 188 ? -0.553 0.078 -6.130 1.00 98.50 188 GLY A N 1
ATOM 1407 C CA . GLY A 1 188 ? 0.122 0.582 -7.321 1.00 98.50 188 GLY A CA 1
ATOM 1408 C C . GLY A 1 188 ? 0.608 -0.555 -8.206 1.00 98.50 188 GLY A C 1
ATOM 1409 O O . GLY A 1 188 ? 1.007 -1.600 -7.690 1.00 98.50 188 GLY A O 1
ATOM 1410 N N . THR A 1 189 ? 0.620 -0.342 -9.517 1.00 98.62 189 THR A N 1
ATOM 1411 C CA . THR A 1 189 ? 1.343 -1.188 -10.478 1.00 98.62 189 THR A CA 1
ATOM 1412 C C . THR A 1 189 ? 2.404 -0.365 -11.194 1.00 98.62 189 THR A C 1
ATOM 1414 O O . THR A 1 189 ? 2.308 0.864 -11.228 1.00 98.62 189 THR A O 1
ATOM 1417 N N . SER A 1 190 ? 3.418 -1.021 -11.753 1.00 98.06 190 SER A N 1
ATOM 1418 C CA . SER A 1 190 ? 4.461 -0.352 -12.534 1.00 98.06 190 SER A CA 1
ATOM 1419 C C . SER A 1 190 ? 4.126 -0.140 -14.010 1.00 98.06 190 SER A C 1
ATOM 1421 O O . SER A 1 190 ? 4.926 0.450 -14.716 1.00 98.06 190 SER A O 1
ATOM 1423 N N . GLY A 1 191 ? 2.922 -0.517 -14.439 1.00 95.62 191 GLY A N 1
ATOM 1424 C CA . GLY A 1 191 ? 2.421 -0.203 -15.776 1.00 95.62 191 GLY A CA 1
ATOM 1425 C C . GLY A 1 191 ? 1.421 -1.232 -16.285 1.00 95.62 191 GLY A C 1
ATOM 1426 O O . GLY A 1 191 ? 0.428 -0.877 -16.919 1.00 95.62 191 GLY A O 1
ATOM 1427 N N . THR A 1 192 ? 1.611 -2.497 -15.925 1.00 97.06 192 THR A N 1
ATOM 1428 C CA . THR A 1 192 ? 0.678 -3.587 -16.236 1.00 97.06 192 THR A CA 1
ATOM 1429 C C . THR A 1 192 ? -0.545 -3.572 -15.315 1.00 97.06 192 THR A C 1
ATOM 1431 O O . THR A 1 192 ? -0.618 -2.816 -14.337 1.00 97.06 192 THR A O 1
ATOM 1434 N N . ARG A 1 193 ? -1.552 -4.394 -15.625 1.00 97.56 193 ARG A N 1
ATOM 1435 C CA . ARG A 1 193 ? -2.851 -4.459 -14.931 1.00 97.56 193 ARG A CA 1
ATOM 1436 C C . ARG A 1 193 ? -3.091 -5.782 -14.178 1.00 97.56 193 ARG A C 1
ATOM 1438 O O . ARG A 1 193 ? -4.181 -6.347 -14.306 1.00 97.56 193 ARG A O 1
ATOM 1445 N N . PRO A 1 194 ? -2.145 -6.304 -13.367 1.00 98.12 194 PRO A N 1
ATOM 1446 C CA . PRO A 1 194 ? -2.419 -7.476 -12.549 1.00 98.12 194 PRO A CA 1
ATOM 1447 C C . PRO A 1 194 ? -3.497 -7.168 -11.503 1.00 98.12 194 PRO A C 1
ATOM 1449 O O . PRO A 1 194 ? -3.567 -6.070 -10.939 1.00 98.12 194 PRO A O 1
ATOM 1452 N N . ILE A 1 195 ? -4.326 -8.165 -11.197 1.00 98.31 195 ILE A N 1
ATOM 1453 C CA . ILE A 1 195 ? -5.355 -8.074 -10.157 1.00 98.31 195 ILE A CA 1
ATOM 1454 C C . ILE A 1 195 ? -4.771 -8.595 -8.849 1.00 98.31 195 ILE A C 1
ATOM 1456 O O . ILE A 1 195 ? -4.422 -9.771 -8.775 1.00 98.31 195 ILE A O 1
ATOM 1460 N N . VAL A 1 196 ? -4.702 -7.755 -7.809 1.00 98.62 196 VAL A N 1
ATOM 1461 C CA . VAL A 1 196 ? -4.102 -8.117 -6.513 1.00 98.62 196 VAL A CA 1
ATOM 1462 C C . VAL A 1 196 ? -5.095 -7.970 -5.364 1.00 98.62 196 VAL A C 1
ATOM 1464 O O . VAL A 1 196 ? -5.779 -6.957 -5.207 1.00 98.62 196 VAL A O 1
ATOM 1467 N N . ARG A 1 197 ? -5.151 -9.000 -4.518 1.00 98.44 197 ARG A N 1
ATOM 1468 C CA . ARG A 1 197 ? -5.938 -9.050 -3.284 1.00 98.44 197 ARG A CA 1
ATOM 1469 C C . ARG A 1 197 ? -5.042 -9.484 -2.140 1.00 98.44 197 ARG A C 1
ATOM 1471 O O . ARG A 1 197 ? -4.363 -10.502 -2.245 1.00 98.44 197 ARG A O 1
ATOM 1478 N N . PHE A 1 198 ? -5.061 -8.727 -1.049 1.00 98.75 198 PHE A N 1
ATOM 1479 C CA . PHE A 1 198 ? -4.223 -8.985 0.114 1.00 98.75 198 PHE A CA 1
ATOM 1480 C C . PHE A 1 198 ? -5.037 -8.814 1.393 1.00 98.75 198 PHE A C 1
ATOM 1482 O O . PHE A 1 198 ? -5.683 -7.785 1.578 1.00 98.75 198 PHE A O 1
ATOM 1489 N N . PHE A 1 199 ? -5.025 -9.836 2.248 1.00 98.31 199 PHE A N 1
ATOM 1490 C CA . PHE A 1 199 ? -5.780 -9.858 3.498 1.00 98.31 199 PHE A CA 1
ATOM 1491 C C . PHE A 1 199 ? -4.944 -10.401 4.655 1.00 98.31 199 PHE A C 1
ATOM 1493 O O . PHE A 1 199 ? -4.105 -11.277 4.449 1.00 98.31 199 PHE A O 1
ATOM 1500 N N . ALA A 1 200 ? -5.260 -9.983 5.882 1.00 97.44 200 ALA A N 1
ATOM 1501 C CA . ALA A 1 200 ? -4.719 -10.551 7.117 1.00 97.44 200 ALA A CA 1
ATOM 1502 C C . ALA A 1 200 ? -5.844 -10.889 8.101 1.00 97.44 200 ALA A C 1
ATOM 1504 O O . ALA A 1 200 ? -6.745 -10.085 8.332 1.00 97.44 200 ALA A O 1
ATOM 1505 N N . GLY A 1 201 ? -5.822 -12.081 8.692 1.00 95.19 201 GLY A N 1
ATOM 1506 C CA . GLY A 1 201 ? -6.889 -12.530 9.584 1.00 95.19 201 GLY A CA 1
ATOM 1507 C C . GLY A 1 201 ? -6.707 -13.965 10.055 1.00 95.19 201 GLY A C 1
ATOM 1508 O O . GLY A 1 201 ? -5.593 -14.481 10.096 1.00 95.19 201 GLY A O 1
ATOM 1509 N N . HIS A 1 202 ? -7.807 -14.623 10.418 1.00 92.06 202 HIS A N 1
ATOM 1510 C CA . HIS A 1 202 ? -7.779 -16.028 10.827 1.00 92.06 202 HIS A CA 1
ATOM 1511 C C . HIS A 1 202 ? -8.337 -16.931 9.724 1.00 92.06 202 HIS A C 1
ATOM 1513 O O . HIS A 1 202 ? -9.556 -17.042 9.534 1.00 92.06 202 HIS A O 1
ATOM 1519 N N . TYR A 1 203 ? -7.435 -17.608 9.013 1.00 94.81 203 TYR A N 1
ATOM 1520 C CA . TYR A 1 203 ? -7.767 -18.394 7.828 1.00 94.81 203 TYR A CA 1
ATOM 1521 C C . TYR A 1 203 ? -7.264 -19.832 7.919 1.00 94.81 203 TYR A C 1
ATOM 1523 O O . TYR A 1 203 ? -6.292 -20.148 8.598 1.00 94.81 203 TYR A O 1
ATOM 1531 N N . ARG A 1 204 ? -7.937 -20.731 7.195 1.00 92.25 204 ARG A N 1
ATOM 1532 C CA . ARG A 1 204 ? -7.446 -22.102 7.009 1.00 92.25 204 ARG A CA 1
ATOM 1533 C C . ARG A 1 204 ? -6.371 -22.087 5.926 1.00 92.25 204 ARG A C 1
ATOM 1535 O O . ARG A 1 204 ? -6.548 -21.414 4.917 1.00 92.25 204 ARG A O 1
ATOM 1542 N N . ARG A 1 205 ? -5.334 -22.916 6.072 1.00 88.06 205 ARG A N 1
ATOM 1543 C CA . ARG A 1 205 ? -4.255 -23.059 5.072 1.00 88.06 205 ARG A CA 1
ATOM 1544 C C . ARG A 1 205 ? -4.751 -23.385 3.658 1.00 88.06 205 ARG A C 1
ATOM 1546 O O . ARG A 1 205 ? -4.119 -23.010 2.686 1.00 88.06 205 ARG A O 1
ATOM 1553 N N . SER A 1 206 ? -5.891 -24.065 3.537 1.00 93.06 206 SER A N 1
ATOM 1554 C CA . SER A 1 206 ? -6.470 -24.469 2.251 1.00 93.06 206 SER A CA 1
ATOM 1555 C C . SER A 1 206 ? -7.310 -23.381 1.566 1.00 93.06 206 SER A C 1
ATOM 1557 O O . SER A 1 206 ? -8.016 -23.687 0.605 1.00 93.06 206 SER A O 1
ATOM 1559 N N . ILE A 1 207 ? -7.315 -22.138 2.061 1.00 95.38 207 ILE A N 1
ATOM 1560 C CA . ILE A 1 207 ? -8.222 -21.091 1.568 1.00 95.38 207 ILE A CA 1
ATOM 1561 C C . ILE A 1 207 ? -8.024 -20.764 0.085 1.00 95.38 207 ILE A C 1
ATOM 1563 O O . ILE A 1 207 ? -9.010 -20.494 -0.584 1.00 95.38 207 ILE A O 1
ATOM 1567 N N . CYS A 1 208 ? -6.816 -20.912 -0.464 1.00 96.19 208 CYS A N 1
ATOM 1568 C CA . CYS A 1 208 ? -6.544 -20.721 -1.895 1.00 96.19 208 CYS A CA 1
ATOM 1569 C C . CYS A 1 208 ? -7.348 -21.637 -2.838 1.00 96.19 208 CYS A C 1
ATOM 1571 O O . CYS A 1 208 ? -7.489 -21.326 -4.012 1.00 96.19 208 CYS A O 1
ATOM 1573 N N . SER A 1 209 ? -7.904 -22.745 -2.338 1.00 94.75 209 SER A N 1
ATOM 1574 C CA . SER A 1 209 ? -8.776 -23.639 -3.122 1.00 94.75 209 SER A CA 1
ATOM 1575 C C . SER A 1 209 ? -10.257 -23.238 -3.100 1.00 94.75 209 SER A C 1
ATOM 1577 O O . SER A 1 209 ? -11.099 -23.918 -3.686 1.00 94.75 209 SER A O 1
ATOM 1579 N N . ARG A 1 210 ? -10.612 -22.176 -2.368 1.00 96.38 210 ARG A N 1
ATOM 1580 C CA . ARG A 1 210 ? -12.001 -21.768 -2.156 1.00 96.38 210 ARG A CA 1
ATOM 1581 C C . ARG A 1 210 ? -12.457 -20.783 -3.237 1.00 96.38 210 ARG A C 1
ATOM 1583 O O . ARG A 1 210 ? -11.816 -19.749 -3.398 1.00 96.38 210 ARG A O 1
ATOM 1590 N N . PRO A 1 211 ? -13.605 -21.024 -3.896 1.00 95.00 211 PRO A N 1
ATOM 1591 C CA . PRO A 1 211 ? -14.155 -20.072 -4.863 1.00 95.00 211 PRO A CA 1
ATOM 1592 C C . PRO A 1 211 ? -14.657 -18.780 -4.197 1.00 95.00 211 PRO A C 1
ATOM 1594 O O . PRO A 1 211 ? -14.663 -17.725 -4.816 1.00 95.00 211 PRO A O 1
ATOM 1597 N N . ASP A 1 212 ? -15.032 -18.841 -2.917 1.00 95.12 212 ASP A N 1
ATOM 1598 C CA . ASP A 1 212 ? -15.478 -17.713 -2.092 1.00 95.12 212 ASP A CA 1
ATOM 1599 C C . ASP A 1 212 ? -14.332 -17.076 -1.276 1.00 95.12 212 ASP A C 1
ATOM 1601 O O . ASP A 1 212 ? -14.579 -16.453 -0.243 1.00 95.12 212 ASP A O 1
ATOM 1605 N N . LEU A 1 213 ? -13.067 -17.234 -1.700 1.00 96.06 213 LEU A N 1
ATOM 1606 C CA . LEU A 1 213 ? -11.884 -16.736 -0.975 1.00 96.06 213 LEU A CA 1
ATOM 1607 C C . LEU A 1 213 ? -11.991 -15.251 -0.628 1.00 96.06 213 LEU A C 1
ATOM 1609 O O . LEU A 1 213 ? -11.738 -14.886 0.517 1.00 96.06 213 LEU A O 1
ATOM 1613 N N . ILE A 1 214 ? -12.374 -14.410 -1.591 1.00 94.94 214 ILE A N 1
ATOM 1614 C CA . ILE A 1 214 ? -12.465 -12.953 -1.402 1.00 94.94 214 ILE A CA 1
ATOM 1615 C C . ILE A 1 214 ? -13.522 -12.607 -0.357 1.00 94.94 214 ILE A C 1
ATOM 1617 O O . ILE A 1 214 ? -13.263 -11.830 0.560 1.00 94.94 214 ILE A O 1
ATOM 1621 N N . GLU A 1 215 ? -14.682 -13.258 -0.433 1.00 92.94 215 GLU A N 1
ATOM 1622 C CA . GLU A 1 215 ? -15.754 -13.095 0.545 1.00 92.94 215 GLU A CA 1
ATOM 1623 C C . GLU A 1 215 ? -15.296 -13.510 1.954 1.00 92.94 215 GLU A C 1
ATOM 1625 O O . GLU A 1 215 ? -15.577 -12.827 2.941 1.00 92.94 215 GLU A O 1
ATOM 1630 N N . ILE A 1 216 ? -14.567 -14.627 2.068 1.00 94.25 216 ILE A N 1
ATOM 1631 C CA . ILE A 1 216 ? -13.986 -15.068 3.340 1.00 94.25 216 ILE A CA 1
ATOM 1632 C C . ILE A 1 216 ? -12.929 -14.072 3.837 1.00 94.25 216 ILE A C 1
ATOM 1634 O O . ILE A 1 216 ? -12.881 -13.835 5.045 1.00 94.25 216 ILE A O 1
ATOM 1638 N N . GLY A 1 217 ? -12.113 -13.511 2.939 1.00 95.06 217 GLY A N 1
ATOM 1639 C CA . GLY A 1 217 ? -11.081 -12.513 3.227 1.00 95.06 217 GLY A CA 1
ATOM 1640 C C . GLY A 1 217 ? -11.659 -11.298 3.943 1.00 95.06 217 GLY A C 1
ATOM 1641 O O . GLY A 1 217 ? -11.307 -11.043 5.092 1.00 95.06 217 GLY A O 1
ATOM 1642 N N . TYR A 1 218 ? -12.643 -10.634 3.333 1.00 92.94 218 TYR A N 1
ATOM 1643 C CA . TYR A 1 218 ? -13.337 -9.501 3.960 1.00 92.94 218 TYR A CA 1
ATOM 1644 C C . TYR A 1 218 ? -14.051 -9.871 5.262 1.00 92.94 218 TYR A C 1
ATOM 1646 O O . TYR A 1 218 ? -14.119 -9.066 6.191 1.00 92.94 218 TYR A O 1
ATOM 1654 N N . ARG A 1 219 ? -14.585 -11.096 5.346 1.00 88.50 219 ARG A N 1
ATOM 1655 C CA . ARG A 1 219 ? -15.355 -11.531 6.513 1.00 88.50 219 ARG A CA 1
ATOM 1656 C C . ARG A 1 219 ? -14.504 -11.850 7.733 1.00 88.50 219 ARG A C 1
ATOM 1658 O O . ARG A 1 219 ? -14.896 -11.579 8.864 1.00 88.50 219 ARG A O 1
ATOM 1665 N N . LYS A 1 220 ? -13.367 -12.512 7.531 1.00 91.00 220 LYS A N 1
ATOM 1666 C CA . LYS A 1 220 ? -12.549 -13.074 8.620 1.00 91.00 220 LYS A CA 1
ATOM 1667 C C . LYS A 1 220 ? -11.239 -12.329 8.853 1.00 91.00 220 LYS A C 1
ATOM 1669 O O . LYS A 1 220 ? -10.456 -12.750 9.709 1.00 91.00 220 LYS A O 1
ATOM 1674 N N . GLY A 1 221 ? -11.008 -11.235 8.138 1.00 93.06 221 GLY A N 1
ATOM 1675 C CA . GLY A 1 221 ? -9.811 -10.428 8.278 1.00 93.06 221 GLY A CA 1
ATOM 1676 C C . GLY A 1 221 ? -9.921 -9.081 7.585 1.00 93.06 221 GLY A C 1
ATOM 1677 O O . GLY A 1 221 ? -10.981 -8.687 7.105 1.00 93.06 221 GLY A O 1
ATOM 1678 N N . VAL A 1 222 ? -8.837 -8.319 7.672 1.00 95.31 222 VAL A N 1
ATOM 1679 C CA . VAL A 1 222 ? -8.734 -6.958 7.140 1.00 95.31 222 VAL A CA 1
ATOM 1680 C C . VAL A 1 222 ? -8.103 -6.991 5.744 1.00 95.31 222 VAL A C 1
ATOM 1682 O O . VAL A 1 222 ? -7.246 -7.853 5.513 1.00 95.31 222 VAL A O 1
ATOM 1685 N N . PRO A 1 223 ? -8.505 -6.105 4.817 1.00 97.00 223 PRO A N 1
ATOM 1686 C CA . PRO A 1 223 ? -7.840 -5.953 3.526 1.00 97.00 223 PRO A CA 1
ATOM 1687 C C . PRO A 1 223 ? -6.544 -5.131 3.650 1.00 97.00 223 PRO A C 1
ATOM 1689 O O . PRO A 1 223 ? -6.248 -4.564 4.703 1.00 97.00 223 PRO A O 1
ATOM 1692 N N . MET A 1 224 ? -5.775 -5.054 2.563 1.00 98.00 224 MET A N 1
ATOM 1693 C CA . MET A 1 224 ? -4.673 -4.094 2.402 1.00 98.00 224 MET A CA 1
ATOM 1694 C C . MET A 1 224 ? -5.066 -2.667 2.808 1.00 98.00 224 MET A C 1
ATOM 1696 O O . MET A 1 224 ? -6.199 -2.247 2.588 1.00 98.00 224 MET A O 1
ATOM 1700 N N . GLY A 1 225 ? -4.121 -1.930 3.397 1.00 96.94 225 GLY A N 1
ATOM 1701 C CA . GLY A 1 225 ? -4.319 -0.554 3.867 1.00 96.94 225 GLY A CA 1
ATOM 1702 C C . GLY A 1 225 ? -4.902 -0.423 5.273 1.00 96.94 225 GLY A C 1
ATOM 1703 O O . GLY A 1 225 ? -4.780 0.639 5.889 1.00 96.94 225 GLY A O 1
ATOM 1704 N N . ALA A 1 226 ? -5.502 -1.492 5.800 1.00 96.00 226 ALA A N 1
ATOM 1705 C CA . ALA A 1 226 ? -6.127 -1.500 7.114 1.00 96.00 226 ALA A CA 1
ATOM 1706 C C . ALA A 1 226 ? -5.164 -1.913 8.242 1.00 96.00 226 ALA A C 1
ATOM 1708 O O . ALA A 1 226 ? -4.062 -2.424 8.027 1.00 96.00 226 ALA A O 1
ATOM 1709 N N . GLU A 1 227 ? -5.622 -1.707 9.474 1.00 95.62 227 GLU A N 1
ATOM 1710 C CA . GLU A 1 227 ? -4.942 -2.119 10.699 1.00 95.62 227 GLU A CA 1
ATOM 1711 C C . GLU A 1 227 ? -5.570 -3.403 11.260 1.00 95.62 227 GLU A C 1
ATOM 1713 O O . GLU A 1 227 ? -6.793 -3.542 11.347 1.00 95.62 227 GLU A O 1
ATOM 1718 N N . ILE A 1 228 ? -4.725 -4.345 11.668 1.00 95.06 228 ILE A N 1
ATOM 1719 C CA . ILE A 1 228 ? -5.091 -5.504 12.473 1.00 95.06 228 ILE A CA 1
ATOM 1720 C C . ILE A 1 228 ? -4.494 -5.339 13.872 1.00 95.06 228 ILE A C 1
ATOM 1722 O O . ILE A 1 228 ? -3.285 -5.184 14.041 1.00 95.06 228 ILE A O 1
ATOM 1726 N N . GLY A 1 229 ? -5.367 -5.334 14.879 1.00 94.19 229 GLY A N 1
ATOM 1727 C CA . GLY A 1 229 ? -4.972 -5.176 16.272 1.00 94.19 229 GLY A CA 1
ATOM 1728 C C . GLY A 1 229 ? -4.459 -6.464 16.909 1.00 94.19 229 GLY A C 1
ATOM 1729 O O . GLY A 1 229 ? -3.956 -7.354 16.226 1.00 94.19 229 GLY A O 1
ATOM 1730 N N . ALA A 1 230 ? -4.668 -6.597 18.221 1.00 92.50 230 ALA A N 1
ATOM 1731 C CA . ALA A 1 230 ? -4.259 -7.766 18.999 1.00 92.50 230 ALA A CA 1
ATOM 1732 C C . ALA A 1 230 ? -4.700 -9.107 18.371 1.00 92.50 230 ALA A C 1
ATOM 1734 O O . ALA A 1 230 ? -5.888 -9.380 18.174 1.00 92.50 230 ALA A O 1
ATOM 1735 N N . VAL A 1 231 ? -3.726 -9.975 18.106 1.00 92.81 231 VAL A N 1
ATOM 1736 C CA . VAL A 1 231 ? -3.922 -11.351 17.626 1.00 92.81 231 VAL A CA 1
ATOM 1737 C C . VAL A 1 231 ? -3.284 -12.342 18.598 1.00 92.81 231 VAL A C 1
ATOM 1739 O O . VAL A 1 231 ? -2.639 -11.963 19.576 1.00 92.81 231 VAL A O 1
ATOM 1742 N N . ASP A 1 232 ? -3.479 -13.640 18.361 1.00 89.50 232 ASP A N 1
ATOM 1743 C CA . ASP A 1 232 ? -2.787 -14.649 19.157 1.00 89.50 232 ASP A CA 1
ATOM 1744 C C . ASP A 1 232 ? -1.276 -14.696 18.852 1.00 89.50 232 ASP A C 1
ATOM 1746 O O . ASP A 1 232 ? -0.780 -14.076 17.914 1.00 89.50 232 ASP A O 1
ATOM 1750 N N . ARG A 1 233 ? -0.527 -15.448 19.666 1.00 89.50 233 ARG A N 1
ATOM 1751 C CA . ARG A 1 233 ? 0.944 -15.510 19.604 1.00 89.50 233 ARG A CA 1
ATOM 1752 C C . ARG A 1 233 ? 1.521 -16.005 18.270 1.00 89.50 233 ARG A C 1
ATOM 1754 O O . ARG A 1 233 ? 2.723 -15.894 18.088 1.00 89.50 233 ARG A O 1
ATOM 1761 N N . HIS A 1 234 ? 0.718 -16.614 17.398 1.00 90.25 234 HIS A N 1
ATOM 1762 C CA . HIS A 1 234 ? 1.167 -17.094 16.089 1.00 90.25 234 HIS A CA 1
ATOM 1763 C C . HIS A 1 234 ? 0.959 -16.053 14.979 1.00 90.25 234 HIS A C 1
ATOM 1765 O O . HIS A 1 234 ? 1.300 -16.326 13.831 1.00 90.25 234 HIS A O 1
ATOM 1771 N N . GLY A 1 235 ? 0.394 -14.888 15.306 1.00 94.12 235 GLY A N 1
ATOM 1772 C CA . GLY A 1 235 ? 0.163 -13.812 14.353 1.00 94.12 235 GLY A CA 1
ATOM 1773 C C . GLY A 1 235 ? -1.039 -14.039 13.438 1.00 94.12 235 GLY A C 1
ATOM 1774 O O . GLY A 1 235 ? -1.735 -15.060 13.521 1.00 94.12 235 GLY A O 1
ATOM 1775 N N . PRO A 1 236 ? -1.329 -13.070 12.556 1.00 96.38 236 PRO A N 1
ATOM 1776 C CA . PRO A 1 236 ? -2.359 -13.246 11.554 1.00 96.38 236 PRO A CA 1
ATOM 1777 C C . PRO A 1 236 ? -1.878 -14.193 10.450 1.00 96.38 236 PRO A C 1
ATOM 1779 O O . PRO A 1 236 ? -0.693 -14.305 10.141 1.00 96.38 236 PRO A O 1
ATOM 1782 N N . THR A 1 237 ? -2.827 -14.860 9.808 1.00 97.62 237 THR A N 1
ATOM 1783 C CA . THR A 1 237 ? -2.595 -15.512 8.522 1.00 97.62 237 THR A CA 1
ATOM 1784 C C . THR A 1 237 ? -2.826 -14.497 7.411 1.00 97.62 237 THR A C 1
ATOM 1786 O O . THR A 1 237 ? -3.881 -13.862 7.357 1.00 97.62 237 THR A O 1
ATOM 1789 N N . PHE A 1 238 ? -1.859 -14.375 6.514 1.00 98.44 238 PHE A N 1
ATOM 1790 C CA . PHE A 1 238 ? -1.924 -13.549 5.321 1.00 98.44 238 PHE A CA 1
ATOM 1791 C C . PHE A 1 238 ? -2.396 -14.364 4.120 1.00 98.44 238 PHE A C 1
ATOM 1793 O O . PHE A 1 238 ? -1.995 -15.516 3.948 1.00 98.44 238 PHE A O 1
ATOM 1800 N N . ILE A 1 239 ? -3.224 -13.753 3.278 1.00 98.56 239 ILE A N 1
ATOM 1801 C CA . ILE A 1 239 ? -3.623 -14.288 1.974 1.00 98.56 239 ILE A CA 1
ATOM 1802 C C . ILE A 1 239 ? -3.211 -13.281 0.921 1.00 98.56 239 ILE A C 1
ATOM 1804 O O . ILE A 1 239 ? -3.622 -12.127 1.013 1.00 98.56 239 ILE A O 1
ATOM 1808 N N . VAL A 1 240 ? -2.480 -13.731 -0.094 1.00 98.69 240 VAL A N 1
ATOM 1809 C CA . VAL A 1 240 ? -2.263 -12.956 -1.318 1.00 98.69 240 VAL A CA 1
ATOM 1810 C C . VAL A 1 240 ? -2.844 -13.747 -2.479 1.00 98.69 240 VAL A C 1
ATOM 1812 O O . VAL A 1 240 ? -2.494 -14.912 -2.647 1.00 98.69 240 VAL A O 1
ATOM 1815 N N . LEU A 1 241 ? -3.718 -13.133 -3.268 1.00 98.69 241 LEU A N 1
ATOM 1816 C CA . LEU A 1 241 ? -4.168 -13.650 -4.558 1.00 98.69 241 LEU A CA 1
ATOM 1817 C C . LEU A 1 241 ? -3.766 -12.639 -5.628 1.00 98.69 241 LEU A C 1
ATOM 1819 O O . LEU A 1 241 ? -4.115 -11.463 -5.519 1.00 98.69 241 LEU A O 1
ATOM 1823 N N . ALA A 1 242 ? -3.051 -13.107 -6.643 1.00 98.69 242 ALA A N 1
ATOM 1824 C CA . ALA A 1 242 ? -2.651 -12.311 -7.788 1.00 98.69 242 ALA A CA 1
ATOM 1825 C C . ALA A 1 242 ? -3.044 -13.017 -9.085 1.00 98.69 242 ALA A C 1
ATOM 1827 O O . ALA A 1 242 ? -2.839 -14.223 -9.219 1.00 98.69 242 ALA A O 1
ATOM 1828 N N . SER A 1 243 ? -3.585 -12.272 -10.040 1.00 98.50 243 SER A N 1
ATOM 1829 C CA . SER A 1 243 ? -3.775 -12.706 -11.427 1.00 98.50 243 SER A CA 1
ATOM 1830 C C . SER A 1 243 ? -2.975 -11.787 -12.335 1.00 98.50 243 SER A C 1
ATOM 1832 O O . SER A 1 243 ? -2.898 -10.589 -12.055 1.00 98.50 243 SER A O 1
ATOM 1834 N N . LYS A 1 244 ? -2.366 -12.342 -13.384 1.00 98.19 244 LYS A N 1
ATOM 1835 C CA . LYS A 1 244 ? -1.616 -11.545 -14.357 1.00 98.19 244 LYS A CA 1
ATOM 1836 C C . LYS A 1 244 ? -2.509 -10.517 -15.055 1.00 98.19 244 LYS A C 1
ATOM 1838 O O . LYS A 1 244 ? -3.736 -10.639 -15.033 1.00 98.19 244 LYS A O 1
ATOM 1843 N N . ASP A 1 245 ? -1.880 -9.548 -15.708 1.00 97.50 245 ASP A N 1
ATOM 1844 C CA . ASP A 1 245 ? -2.571 -8.701 -16.674 1.00 97.50 245 ASP A CA 1
ATOM 1845 C C . ASP A 1 245 ? -3.252 -9.589 -17.741 1.00 97.50 245 ASP A C 1
ATOM 1847 O O . ASP A 1 245 ? -2.586 -10.457 -18.325 1.00 97.50 245 ASP A O 1
ATOM 1851 N N . PRO A 1 246 ? -4.569 -9.447 -17.990 1.00 94.75 246 PRO A N 1
ATOM 1852 C CA . PRO A 1 246 ? -5.227 -10.182 -19.068 1.00 94.75 246 PRO A CA 1
ATOM 1853 C C . PRO A 1 246 ? -4.631 -9.864 -20.448 1.00 94.75 246 PRO A C 1
ATOM 1855 O O . PRO A 1 246 ? -4.697 -10.711 -21.341 1.00 94.75 246 PRO A O 1
ATOM 1858 N N . GLY A 1 247 ? -4.008 -8.694 -20.609 1.00 92.62 247 GLY A N 1
ATOM 1859 C CA . GLY A 1 247 ? -3.555 -8.174 -21.889 1.00 92.62 247 GLY A CA 1
ATOM 1860 C C . GLY A 1 247 ? -4.715 -7.788 -22.803 1.00 92.62 247 GLY A C 1
ATOM 1861 O O . GLY A 1 247 ? -5.864 -7.638 -22.379 1.00 92.62 247 GLY A O 1
ATOM 1862 N N . GLU A 1 248 ? -4.394 -7.645 -24.081 1.00 89.25 248 GLU A N 1
ATOM 1863 C CA . GLU A 1 248 ? -5.325 -7.285 -25.146 1.00 89.25 248 GLU A CA 1
ATOM 1864 C C . GLU A 1 248 ? -5.402 -8.409 -26.187 1.00 89.25 248 GLU A C 1
ATOM 1866 O O . GLU A 1 248 ? -4.605 -9.354 -26.192 1.00 89.25 248 GLU A O 1
ATOM 1871 N N . GLU A 1 249 ? -6.380 -8.332 -27.086 1.00 87.62 249 GLU A N 1
ATOM 1872 C CA . GLU A 1 249 ? -6.506 -9.303 -28.171 1.00 87.62 249 GLU A CA 1
ATOM 1873 C C . GLU A 1 249 ? -5.230 -9.314 -29.034 1.00 87.62 249 GLU A C 1
ATOM 1875 O O . GLU A 1 249 ? -4.816 -8.294 -29.575 1.00 87.62 249 GLU A O 1
ATOM 1880 N N . GLY A 1 250 ? -4.580 -10.479 -29.134 1.00 86.25 250 GLY A N 1
ATOM 1881 C CA . GLY A 1 250 ? -3.311 -10.642 -29.854 1.00 86.25 250 GLY A CA 1
ATOM 1882 C C . GLY A 1 250 ? -2.055 -10.217 -29.079 1.00 86.25 250 GLY A C 1
ATOM 1883 O O . GLY A 1 250 ? -0.952 -10.501 -29.540 1.00 86.25 250 GLY A O 1
ATOM 1884 N N . LEU A 1 251 ? -2.200 -9.608 -27.898 1.00 87.38 251 LEU A N 1
ATOM 1885 C CA . LEU A 1 251 ? -1.105 -9.110 -27.057 1.00 87.38 251 LEU A CA 1
ATOM 1886 C C . LEU A 1 251 ? -1.328 -9.580 -25.608 1.00 87.38 251 LEU A C 1
ATOM 1888 O O . LEU A 1 251 ? -1.796 -8.808 -24.767 1.00 87.38 251 LEU A O 1
ATOM 1892 N N . PRO A 1 252 ? -1.056 -10.865 -25.305 1.00 91.50 252 PRO A N 1
ATOM 1893 C CA . PRO A 1 252 ? -1.310 -11.418 -23.981 1.00 91.50 252 PRO A CA 1
ATOM 1894 C C . PRO A 1 252 ? -0.414 -10.760 -22.929 1.00 91.50 252 PRO A C 1
ATOM 1896 O O . PRO A 1 252 ? 0.770 -10.531 -23.170 1.00 91.50 252 PRO A O 1
ATOM 1899 N N . GLY A 1 253 ? -0.959 -10.533 -21.734 1.00 94.44 253 GLY A N 1
ATOM 1900 C CA . GLY A 1 253 ? -0.175 -10.000 -20.623 1.00 94.44 253 GLY A CA 1
ATOM 1901 C C . GLY A 1 253 ? 0.913 -10.968 -20.149 1.00 94.44 253 GLY A C 1
ATOM 1902 O O . GLY A 1 253 ? 0.776 -12.202 -20.248 1.00 94.44 253 GLY A O 1
ATOM 1903 N N . THR A 1 254 ? 1.987 -10.389 -19.613 1.00 97.06 254 THR A N 1
ATOM 1904 C CA . THR A 1 254 ? 3.162 -11.103 -19.108 1.00 97.06 254 THR A CA 1
ATOM 1905 C C . THR A 1 254 ? 2.779 -12.014 -17.933 1.00 97.06 254 THR A C 1
ATOM 1907 O O . THR A 1 254 ? 2.095 -11.579 -17.005 1.00 97.06 254 THR A O 1
ATOM 1910 N N . PRO A 1 255 ? 3.185 -13.298 -17.933 1.00 98.25 255 PRO A N 1
ATOM 1911 C CA . PRO A 1 255 ? 2.925 -14.193 -16.808 1.00 98.25 255 PRO A CA 1
ATOM 1912 C C . PRO A 1 255 ? 3.557 -13.706 -15.497 1.00 98.25 255 PRO A C 1
ATOM 1914 O O . PRO A 1 255 ? 4.631 -13.106 -15.500 1.00 98.25 255 PRO A O 1
ATOM 1917 N N . LEU A 1 256 ? 2.938 -14.041 -14.363 1.00 98.81 256 LEU A N 1
ATOM 1918 C CA . LEU A 1 256 ? 3.519 -13.812 -13.041 1.00 98.81 256 LEU A CA 1
ATOM 1919 C C . LEU A 1 256 ? 4.744 -14.712 -12.829 1.00 98.81 256 LEU A C 1
ATOM 1921 O O . LEU A 1 256 ? 4.741 -15.877 -13.235 1.00 98.81 256 LEU A O 1
ATOM 1925 N N . GLN A 1 257 ? 5.745 -14.206 -12.113 1.00 98.75 257 GLN A N 1
ATOM 1926 C CA . GLN A 1 257 ? 6.883 -14.988 -11.637 1.00 98.75 257 GLN A CA 1
ATOM 1927 C C . GLN A 1 257 ? 6.675 -15.435 -10.188 1.00 98.75 257 GLN A C 1
ATOM 1929 O O . GLN A 1 257 ? 6.723 -16.631 -9.886 1.00 98.75 257 GLN A O 1
ATOM 1934 N N . ARG A 1 258 ? 6.464 -14.474 -9.275 1.00 98.69 258 ARG A N 1
ATOM 1935 C CA . ARG A 1 258 ? 6.383 -14.739 -7.832 1.00 98.69 258 ARG A CA 1
ATOM 1936 C C . ARG A 1 258 ? 5.643 -13.662 -7.047 1.00 98.69 258 ARG A C 1
ATOM 1938 O O . ARG A 1 258 ? 5.479 -12.531 -7.497 1.00 98.69 258 ARG A O 1
ATOM 1945 N N . ILE A 1 259 ? 5.223 -14.029 -5.841 1.00 98.88 259 ILE A N 1
ATOM 1946 C CA . ILE A 1 259 ? 4.672 -13.121 -4.834 1.00 98.88 259 ILE A CA 1
ATOM 1947 C C . ILE A 1 259 ? 5.636 -13.065 -3.655 1.00 98.88 259 ILE A C 1
ATOM 1949 O O . ILE A 1 259 ? 6.046 -14.103 -3.132 1.00 98.88 259 ILE A O 1
ATOM 1953 N N . GLN A 1 260 ? 5.912 -11.853 -3.191 1.00 98.88 260 GLN A N 1
ATOM 1954 C CA . GLN A 1 260 ? 6.653 -11.561 -1.976 1.00 98.88 260 GLN A CA 1
ATOM 1955 C C . GLN A 1 260 ? 5.769 -10.890 -0.931 1.00 98.88 260 GLN A C 1
ATOM 1957 O O . GLN A 1 260 ? 4.863 -10.128 -1.265 1.00 98.88 260 GLN A O 1
ATOM 1962 N N . ILE A 1 261 ? 6.076 -11.129 0.340 1.00 98.88 261 ILE A N 1
ATOM 1963 C CA . ILE A 1 261 ? 5.635 -10.281 1.447 1.00 98.88 261 ILE A CA 1
ATOM 1964 C C . ILE A 1 261 ? 6.861 -9.556 1.995 1.00 98.88 261 ILE A C 1
ATOM 1966 O O . ILE A 1 261 ? 7.876 -10.178 2.314 1.00 98.88 261 ILE A O 1
ATOM 1970 N N . VAL A 1 262 ? 6.756 -8.234 2.098 1.00 98.88 262 VAL A N 1
ATOM 1971 C CA . VAL A 1 262 ? 7.755 -7.368 2.723 1.00 98.88 262 VAL A CA 1
ATOM 1972 C C . VAL A 1 262 ? 7.247 -6.965 4.101 1.00 98.88 262 VAL A C 1
ATOM 1974 O O . VAL A 1 262 ? 6.207 -6.316 4.215 1.00 98.88 262 VAL A O 1
ATOM 1977 N N . LYS A 1 263 ? 7.984 -7.355 5.141 1.00 98.69 263 LYS A N 1
ATOM 1978 C CA . LYS A 1 263 ? 7.746 -7.002 6.544 1.00 98.69 263 LYS A CA 1
ATOM 1979 C C . LYS A 1 263 ? 8.692 -5.876 6.950 1.00 98.69 263 LYS A C 1
ATOM 1981 O O . LYS A 1 263 ? 9.889 -5.966 6.683 1.00 98.69 263 LYS A O 1
ATOM 1986 N N . GLY A 1 264 ? 8.181 -4.872 7.654 1.00 98.38 264 GLY A N 1
ATOM 1987 C CA . GLY A 1 264 ? 8.987 -3.916 8.415 1.00 98.38 264 GLY A CA 1
ATOM 1988 C C . GLY A 1 264 ? 8.520 -3.855 9.865 1.00 98.38 264 GLY A C 1
ATOM 1989 O O . GLY A 1 264 ? 7.323 -3.960 10.126 1.00 98.38 264 GLY A O 1
ATOM 1990 N N . TRP A 1 265 ? 9.450 -3.729 10.808 1.00 98.12 265 TRP A N 1
ATOM 1991 C CA . TRP A 1 265 ? 9.159 -3.647 12.244 1.00 98.12 265 TRP A CA 1
ATOM 1992 C C . TRP A 1 265 ? 10.249 -2.860 12.971 1.00 98.12 265 TRP A C 1
ATOM 1994 O O . TRP A 1 265 ? 11.294 -2.563 12.391 1.00 98.12 265 TRP A O 1
ATOM 2004 N N . ILE A 1 266 ? 10.000 -2.527 14.235 1.00 95.75 266 ILE A N 1
ATOM 2005 C CA . ILE A 1 266 ? 11.017 -1.975 15.133 1.00 95.75 266 ILE A CA 1
ATOM 2006 C C . ILE A 1 266 ? 11.444 -3.075 16.099 1.00 95.75 266 ILE A C 1
ATOM 2008 O O . ILE A 1 266 ? 10.594 -3.720 16.718 1.00 95.75 266 ILE A O 1
ATOM 2012 N N . ASP A 1 267 ? 12.746 -3.329 16.190 1.00 92.56 267 ASP A N 1
ATOM 2013 C CA . ASP A 1 267 ? 13.279 -4.330 17.109 1.00 92.56 267 ASP A CA 1
ATOM 2014 C C . ASP A 1 267 ? 13.326 -3.831 18.565 1.00 92.56 267 ASP A C 1
ATOM 2016 O O . ASP A 1 267 ? 12.983 -2.692 18.886 1.00 92.56 267 ASP A O 1
ATOM 2020 N N . ALA A 1 268 ? 13.761 -4.705 19.475 1.00 88.94 268 ALA A N 1
ATOM 2021 C CA . ALA A 1 268 ? 13.845 -4.394 20.900 1.00 88.94 268 ALA A CA 1
ATOM 2022 C C . ALA A 1 268 ? 14.830 -3.256 21.242 1.00 88.94 268 ALA A C 1
ATOM 2024 O O . ALA A 1 268 ? 14.721 -2.679 22.323 1.00 88.94 268 ALA A O 1
ATOM 2025 N N . ASN A 1 269 ? 15.770 -2.925 20.348 1.00 90.94 269 ASN A N 1
ATOM 2026 C CA . ASN A 1 269 ? 16.713 -1.818 20.525 1.00 90.94 269 ASN A CA 1
ATOM 2027 C C . ASN A 1 269 ? 16.148 -0.484 20.011 1.00 90.94 269 ASN A C 1
ATOM 2029 O O . ASN A 1 269 ? 16.760 0.560 20.226 1.00 90.94 269 ASN A O 1
ATOM 2033 N N . GLY A 1 270 ? 14.979 -0.498 19.364 1.00 90.25 270 GLY A N 1
ATOM 2034 C CA . GLY A 1 270 ? 14.399 0.679 18.725 1.00 90.25 270 GLY A CA 1
ATOM 2035 C C . GLY A 1 270 ? 14.886 0.893 17.291 1.00 90.25 270 GLY A C 1
ATOM 2036 O O . GLY A 1 270 ? 14.652 1.968 16.728 1.00 90.25 270 GLY A O 1
ATOM 2037 N N . ASP A 1 271 ? 15.545 -0.097 16.684 1.00 93.12 271 ASP A N 1
ATOM 2038 C CA . ASP A 1 271 ? 16.071 0.007 15.328 1.00 93.12 271 ASP A CA 1
ATOM 2039 C C . ASP A 1 271 ? 15.083 -0.540 14.285 1.00 93.12 271 ASP A C 1
ATOM 2041 O O . ASP A 1 271 ? 14.407 -1.548 14.515 1.00 93.12 271 ASP A O 1
ATOM 2045 N N . PRO A 1 272 ? 14.960 0.130 13.123 1.00 95.00 272 PRO A N 1
ATOM 2046 C CA . PRO A 1 272 ? 14.068 -0.303 12.064 1.00 95.00 272 PRO A CA 1
ATOM 2047 C C . PRO A 1 272 ? 14.663 -1.501 11.325 1.00 95.00 272 PRO A C 1
ATOM 2049 O O . PRO A 1 272 ? 15.759 -1.428 10.771 1.00 95.00 272 PRO A O 1
ATOM 2052 N N . GLN A 1 273 ? 13.890 -2.575 11.246 1.00 97.06 273 GLN A N 1
ATOM 2053 C CA . GLN A 1 273 ? 14.251 -3.805 10.558 1.00 97.06 273 GLN A CA 1
ATOM 2054 C C . GLN A 1 273 ? 13.316 -4.060 9.378 1.00 97.06 273 GLN A C 1
ATOM 2056 O O . GLN A 1 273 ? 12.184 -3.566 9.327 1.00 97.06 273 GLN A O 1
ATOM 2061 N N . GLU A 1 274 ? 13.788 -4.850 8.418 1.00 97.38 274 GLU A N 1
ATOM 2062 C CA . GLU A 1 274 ? 12.958 -5.341 7.325 1.00 97.38 274 GLU A CA 1
ATOM 2063 C C . GLU A 1 274 ? 13.322 -6.760 6.905 1.00 97.38 274 GLU A C 1
ATOM 2065 O O . GLU A 1 274 ? 14.442 -7.230 7.108 1.00 97.38 274 GLU A O 1
ATOM 2070 N N . LYS A 1 275 ? 12.354 -7.438 6.290 1.00 97.81 275 LYS A N 1
ATOM 2071 C CA . LYS A 1 275 ? 12.532 -8.767 5.715 1.00 97.81 275 LYS A CA 1
ATOM 2072 C C . LYS A 1 275 ? 11.631 -8.942 4.506 1.00 97.81 275 LYS A C 1
ATOM 2074 O O . LYS A 1 275 ? 10.453 -8.596 4.551 1.00 97.81 275 LYS A O 1
ATOM 2079 N N . VAL A 1 276 ? 12.184 -9.515 3.446 1.00 98.50 276 VAL A N 1
ATOM 2080 C CA . VAL A 1 276 ? 11.456 -9.881 2.229 1.00 98.50 276 VAL A CA 1
ATOM 2081 C C . VAL A 1 276 ? 11.402 -11.399 2.153 1.00 98.50 276 VAL A C 1
ATOM 2083 O O . VAL A 1 276 ? 12.417 -12.064 2.357 1.00 98.50 276 VAL A O 1
ATOM 2086 N N . VAL A 1 277 ? 10.219 -11.952 1.896 1.00 98.38 277 VAL A N 1
ATOM 2087 C CA . VAL A 1 277 ? 10.006 -13.401 1.819 1.00 98.38 277 VAL A CA 1
ATOM 2088 C C . VAL A 1 277 ? 9.193 -13.723 0.573 1.00 98.38 277 VAL A C 1
ATOM 2090 O O . VAL A 1 277 ? 8.111 -13.168 0.393 1.00 98.38 277 VAL A O 1
ATOM 2093 N N . ASP A 1 278 ? 9.689 -14.633 -0.266 1.00 98.56 278 ASP A N 1
ATOM 2094 C CA . ASP A 1 278 ? 8.897 -15.234 -1.342 1.00 98.56 278 ASP A CA 1
ATOM 2095 C C . ASP A 1 278 ? 7.855 -16.188 -0.733 1.00 98.56 278 ASP A C 1
ATOM 2097 O O . ASP A 1 278 ? 8.187 -17.060 0.072 1.00 98.56 278 ASP A O 1
ATOM 2101 N N . VAL A 1 279 ? 6.581 -16.024 -1.096 1.00 98.44 279 VAL A N 1
ATOM 2102 C CA . VAL A 1 279 ? 5.458 -16.789 -0.513 1.00 98.44 279 VAL A CA 1
ATOM 2103 C C . VAL A 1 279 ? 4.690 -17.634 -1.530 1.00 98.44 279 VAL A C 1
ATOM 2105 O O . VAL A 1 279 ? 3.928 -18.516 -1.133 1.00 98.44 279 VAL A O 1
ATOM 2108 N N . ALA A 1 280 ? 4.876 -17.379 -2.826 1.00 98.38 280 ALA A N 1
ATOM 2109 C CA . ALA A 1 280 ? 4.369 -18.197 -3.928 1.00 98.38 280 ALA A CA 1
ATOM 2110 C C . ALA A 1 280 ? 5.135 -17.904 -5.228 1.00 98.38 280 ALA A C 1
ATOM 2112 O O . ALA A 1 280 ? 5.698 -16.821 -5.383 1.00 98.38 280 ALA A O 1
ATOM 2113 N N . GLY A 1 281 ? 5.075 -18.838 -6.179 1.00 98.12 281 GLY A N 1
ATOM 2114 C CA . GLY A 1 281 ? 5.784 -18.759 -7.458 1.00 98.12 281 GLY A CA 1
ATOM 2115 C C . GLY A 1 281 ? 7.224 -19.257 -7.365 1.00 98.12 281 GLY A C 1
ATOM 2116 O O . GLY A 1 281 ? 7.576 -19.957 -6.415 1.00 98.12 281 GLY A O 1
ATOM 2117 N N . ASP A 1 282 ? 8.037 -18.920 -8.364 1.00 97.56 282 ASP A N 1
ATOM 2118 C CA . ASP A 1 282 ? 9.426 -19.377 -8.460 1.00 97.56 282 ASP A CA 1
ATOM 2119 C C . ASP A 1 282 ? 10.323 -18.280 -9.067 1.00 97.56 282 ASP A C 1
ATOM 2121 O O . ASP A 1 282 ? 10.155 -17.943 -10.242 1.00 97.56 282 ASP A O 1
ATOM 2125 N N . PRO A 1 283 ? 11.281 -17.710 -8.304 1.00 96.25 283 PRO A N 1
ATOM 2126 C CA . PRO A 1 283 ? 12.240 -16.736 -8.832 1.00 96.25 283 PRO A CA 1
ATOM 2127 C C . PRO A 1 283 ? 13.143 -17.298 -9.940 1.00 96.25 283 PRO A C 1
ATOM 2129 O O . PRO A 1 283 ? 13.687 -16.520 -10.719 1.00 96.25 283 PRO A O 1
ATOM 2132 N N . ASN A 1 284 ? 13.298 -18.623 -10.019 1.00 96.56 284 ASN A N 1
ATOM 2133 C CA . ASN A 1 284 ? 14.186 -19.322 -10.945 1.00 96.56 284 ASN A CA 1
ATOM 2134 C C . ASN A 1 284 ? 13.411 -20.115 -12.015 1.00 96.56 284 ASN A C 1
ATOM 2136 O O . ASN A 1 284 ? 13.917 -21.106 -12.540 1.00 96.56 284 ASN A O 1
ATOM 2140 N N . ASN A 1 285 ? 12.209 -19.662 -12.390 1.00 96.69 285 ASN A N 1
ATOM 2141 C CA . ASN A 1 285 ? 11.316 -20.320 -13.361 1.00 96.69 285 ASN A CA 1
ATOM 2142 C C . ASN A 1 285 ? 11.824 -20.360 -14.824 1.00 96.69 285 ASN A C 1
ATOM 2144 O O . ASN A 1 285 ? 11.084 -20.756 -15.733 1.00 96.69 285 ASN A O 1
ATOM 2148 N N . GLY A 1 286 ? 13.064 -19.923 -15.064 1.00 96.12 286 GLY A N 1
ATOM 2149 C CA . GLY A 1 286 ? 13.698 -19.869 -16.381 1.00 96.12 286 GLY A CA 1
ATOM 2150 C C . GLY A 1 286 ? 13.115 -18.811 -17.319 1.00 96.12 286 GLY A C 1
ATOM 2151 O O . GLY A 1 286 ? 13.366 -18.883 -18.519 1.00 96.12 286 GLY A O 1
ATOM 2152 N N . ALA A 1 287 ? 12.319 -17.867 -16.807 1.00 97.56 287 ALA A N 1
ATOM 2153 C CA . ALA A 1 287 ? 11.771 -16.788 -17.614 1.00 97.56 287 ALA A CA 1
ATOM 2154 C C . ALA A 1 287 ? 12.837 -15.760 -18.004 1.00 97.56 287 ALA A C 1
ATOM 2156 O O . ALA A 1 287 ? 13.703 -15.398 -17.207 1.00 97.56 287 ALA A O 1
ATOM 2157 N N . GLY A 1 288 ? 12.733 -15.251 -19.226 1.00 97.12 288 GLY A N 1
ATOM 2158 C CA . GLY A 1 288 ? 13.626 -14.229 -19.753 1.00 97.12 288 GLY A CA 1
ATOM 2159 C C . GLY A 1 288 ? 13.089 -13.634 -21.044 1.00 97.12 288 GLY A C 1
ATOM 2160 O O . GLY A 1 288 ? 11.991 -13.968 -21.487 1.00 97.12 288 GLY A O 1
ATOM 2161 N N . VAL A 1 289 ? 13.882 -12.780 -21.677 1.00 97.25 289 VAL A N 1
ATOM 2162 C CA . VAL A 1 289 ? 13.525 -12.125 -22.936 1.00 97.25 289 VAL A CA 1
ATOM 2163 C C . VAL A 1 289 ? 14.741 -12.089 -23.854 1.00 97.25 289 VAL A C 1
ATOM 2165 O O . VAL A 1 289 ? 15.860 -11.830 -23.407 1.00 97.25 289 VAL A O 1
ATOM 2168 N N . ASP A 1 290 ? 14.533 -12.369 -25.137 1.00 96.81 290 ASP A N 1
ATOM 2169 C CA . ASP A 1 290 ? 15.545 -12.125 -26.163 1.00 96.81 290 ASP A CA 1
ATOM 2170 C C . ASP A 1 290 ? 15.658 -10.614 -26.399 1.00 96.81 290 ASP A C 1
ATOM 2172 O O . ASP A 1 290 ? 14.707 -9.985 -26.846 1.00 96.81 290 ASP A O 1
ATOM 2176 N N . LEU A 1 291 ? 16.816 -10.020 -26.110 1.00 96.00 291 LEU A N 1
ATOM 2177 C CA . LEU A 1 291 ? 17.010 -8.571 -26.215 1.00 96.00 291 LEU A CA 1
ATOM 2178 C C . LEU A 1 291 ? 16.968 -8.036 -27.651 1.00 96.00 291 LEU A C 1
ATOM 2180 O O . LEU A 1 291 ? 16.719 -6.847 -27.824 1.00 96.00 291 LEU A O 1
ATOM 2184 N N . ALA A 1 292 ? 17.205 -8.869 -28.666 1.00 94.44 292 ALA A N 1
ATOM 2185 C CA . ALA A 1 292 ? 17.186 -8.438 -30.064 1.00 94.44 292 ALA A CA 1
ATOM 2186 C C . ALA A 1 292 ? 15.763 -8.408 -30.640 1.00 94.44 292 ALA A C 1
ATOM 2188 O O . ALA A 1 292 ? 15.442 -7.559 -31.467 1.00 94.44 292 ALA A O 1
ATOM 2189 N N . THR A 1 293 ? 14.907 -9.336 -30.206 1.00 94.81 293 THR A N 1
ATOM 2190 C CA . THR A 1 293 ? 13.537 -9.483 -30.730 1.00 94.81 293 THR A CA 1
ATOM 2191 C C . THR A 1 293 ? 12.457 -9.072 -29.737 1.00 94.81 293 THR A C 1
ATOM 2193 O O . THR A 1 293 ? 11.297 -8.936 -30.110 1.00 94.81 293 THR A O 1
ATOM 2196 N N . CYS A 1 294 ? 12.827 -8.898 -28.470 1.00 96.06 294 CYS A N 1
ATOM 2197 C CA . CYS A 1 294 ? 11.929 -8.735 -27.334 1.00 96.06 294 CYS A CA 1
ATOM 2198 C C . CYS A 1 294 ? 10.916 -9.871 -27.149 1.00 96.06 294 CYS A C 1
ATOM 2200 O O . CYS A 1 294 ? 9.899 -9.701 -26.480 1.00 96.06 294 CYS A O 1
ATOM 2202 N N . THR A 1 295 ? 11.221 -11.059 -27.680 1.00 95.31 295 THR A N 1
ATOM 2203 C CA . THR A 1 295 ? 10.379 -12.248 -27.521 1.00 95.31 295 THR A CA 1
ATOM 2204 C C . THR A 1 295 ? 10.549 -12.827 -26.111 1.00 95.31 295 THR A C 1
ATOM 2206 O O . THR A 1 295 ? 11.673 -13.198 -25.744 1.00 95.31 295 THR A O 1
ATOM 2209 N N . PRO A 1 296 ? 9.474 -12.943 -25.307 1.00 94.81 296 PRO A N 1
ATOM 2210 C CA . PRO A 1 296 ? 9.535 -13.596 -24.004 1.00 94.81 296 PRO A CA 1
ATOM 2211 C C . PRO A 1 296 ? 9.833 -15.093 -24.131 1.00 94.81 296 PRO A C 1
ATOM 2213 O O . PRO A 1 296 ? 9.434 -15.757 -25.087 1.00 94.81 296 PRO A O 1
ATOM 2216 N N . THR A 1 297 ? 10.502 -15.647 -23.128 1.00 95.31 297 THR A N 1
ATOM 2217 C CA . THR A 1 297 ? 10.857 -17.066 -23.033 1.00 95.31 297 THR A CA 1
ATOM 2218 C C . THR A 1 297 ? 10.587 -17.593 -21.627 1.00 95.31 297 THR A C 1
ATOM 2220 O O . THR A 1 297 ? 10.433 -16.824 -20.677 1.00 95.31 297 THR A O 1
ATOM 2223 N N . GLY A 1 298 ? 10.550 -18.919 -21.493 1.00 94.19 298 GLY A N 1
ATOM 2224 C CA . GLY A 1 298 ? 10.336 -19.592 -20.216 1.00 94.19 298 GLY A CA 1
ATOM 2225 C C . GLY A 1 298 ? 8.868 -19.693 -19.807 1.00 94.19 298 GLY A C 1
ATOM 2226 O O . GLY A 1 298 ? 7.951 -19.411 -20.577 1.00 94.19 298 GLY A O 1
ATOM 2227 N N . SER A 1 299 ? 8.656 -20.181 -18.588 1.00 95.31 299 SER A N 1
ATOM 2228 C CA . SER A 1 299 ? 7.327 -20.431 -18.025 1.00 95.31 299 SER A CA 1
ATOM 2229 C C . SER A 1 299 ? 6.923 -19.334 -17.040 1.00 95.31 299 SER A C 1
ATOM 2231 O O . SER A 1 299 ? 7.728 -18.482 -16.678 1.00 95.31 299 SER A O 1
ATOM 2233 N N . GLY A 1 300 ? 5.675 -19.345 -16.586 1.00 97.31 300 GLY A N 1
ATOM 2234 C CA . GLY A 1 300 ? 5.184 -18.445 -15.548 1.00 97.31 300 GLY A CA 1
ATOM 2235 C C . GLY A 1 300 ? 3.777 -18.834 -15.119 1.00 97.31 300 GLY A C 1
ATOM 2236 O O . GLY A 1 300 ? 3.281 -19.901 -15.484 1.00 97.31 300 GLY A O 1
ATOM 2237 N N . PHE A 1 301 ? 3.138 -17.973 -14.337 1.00 98.50 301 PHE A N 1
ATOM 2238 C CA . PHE A 1 301 ? 1.844 -18.256 -13.730 1.00 98.50 301 PHE A CA 1
ATOM 2239 C C . PHE A 1 301 ? 0.795 -17.236 -14.170 1.00 98.50 301 PHE A C 1
ATOM 2241 O O . PHE A 1 301 ? 1.002 -16.033 -14.050 1.00 98.50 301 PHE A O 1
ATOM 2248 N N . ASP A 1 302 ? -0.377 -17.700 -14.600 1.00 98.19 302 ASP A N 1
ATOM 2249 C CA . ASP A 1 302 ? -1.515 -16.799 -14.836 1.00 98.19 302 ASP A CA 1
ATOM 2250 C C . ASP A 1 302 ? -2.148 -16.327 -13.519 1.00 98.19 302 ASP A C 1
ATOM 2252 O O . ASP A 1 302 ? -2.743 -15.253 -13.433 1.00 98.19 302 ASP A O 1
ATOM 2256 N N . THR A 1 303 ? -2.043 -17.142 -12.467 1.00 98.31 303 THR A N 1
ATOM 2257 C CA . THR A 1 303 ? -2.560 -16.843 -11.131 1.00 98.31 303 THR A CA 1
ATOM 2258 C C . THR A 1 303 ? -1.662 -17.468 -10.073 1.00 98.31 303 THR A C 1
ATOM 2260 O O . THR A 1 303 ? -1.244 -18.618 -10.197 1.00 98.31 303 THR A O 1
ATOM 2263 N N . LEU A 1 304 ? -1.411 -16.725 -8.999 1.00 98.56 304 LEU A N 1
ATOM 2264 C CA . LEU A 1 304 ? -0.725 -17.197 -7.803 1.00 98.56 304 LEU A CA 1
ATOM 2265 C C . LEU A 1 304 ? -1.598 -16.914 -6.581 1.00 98.56 304 LEU A C 1
ATOM 2267 O O . LEU A 1 304 ? -2.163 -15.831 -6.444 1.00 98.56 304 LEU A O 1
ATOM 2271 N N . CYS A 1 305 ? -1.691 -17.885 -5.673 1.00 98.44 305 CYS A N 1
ATOM 2272 C CA . CYS A 1 305 ? -2.321 -17.694 -4.372 1.00 98.44 305 CYS A CA 1
ATOM 2273 C C . CYS A 1 305 ? -1.417 -18.231 -3.266 1.00 98.44 305 CYS A C 1
ATOM 2275 O O . CYS A 1 305 ? -0.969 -19.376 -3.323 1.00 98.44 305 CYS A O 1
ATOM 2277 N N . ALA A 1 306 ? -1.180 -17.406 -2.252 1.00 97.75 306 ALA A N 1
ATOM 2278 C CA . ALA A 1 306 ? -0.383 -17.737 -1.084 1.00 97.75 306 ALA A CA 1
ATOM 2279 C C . ALA A 1 306 ? -1.235 -17.665 0.183 1.00 97.75 306 ALA A C 1
ATOM 2281 O O . ALA A 1 306 ? -2.072 -16.777 0.342 1.00 97.75 306 ALA A O 1
ATOM 2282 N N . THR A 1 307 ? -0.985 -18.581 1.117 1.00 97.75 307 THR A N 1
ATOM 2283 C CA . THR A 1 307 ? -1.422 -18.461 2.512 1.00 97.75 307 THR A CA 1
ATOM 2284 C C . THR A 1 307 ? -0.189 -18.558 3.395 1.00 97.75 307 THR A C 1
ATOM 2286 O O . THR A 1 307 ? 0.452 -19.607 3.436 1.00 97.75 307 THR A O 1
ATOM 2289 N N . TRP A 1 308 ? 0.156 -17.473 4.081 1.00 97.88 308 TRP A N 1
ATOM 2290 C CA . TRP A 1 308 ? 1.430 -17.337 4.786 1.00 97.88 308 TRP A CA 1
ATOM 2291 C C . TRP A 1 308 ? 1.228 -16.853 6.222 1.00 97.88 308 TRP A C 1
ATOM 2293 O O . TRP A 1 308 ? 0.308 -16.094 6.513 1.00 97.88 308 TRP A O 1
ATOM 2303 N N . MET A 1 309 ? 2.080 -17.312 7.129 1.00 97.50 309 MET A N 1
ATOM 2304 C CA . MET A 1 309 ? 2.172 -16.821 8.503 1.00 97.50 309 MET A CA 1
ATOM 2305 C C . MET A 1 309 ? 3.623 -16.444 8.748 1.00 97.50 309 MET A C 1
ATOM 2307 O O . MET A 1 309 ? 4.512 -17.176 8.314 1.00 97.50 309 MET A O 1
ATOM 2311 N N . ASP A 1 310 ? 3.845 -15.344 9.457 1.00 97.62 310 ASP A N 1
ATOM 2312 C CA . ASP A 1 310 ? 5.188 -14.918 9.825 1.00 97.62 310 ASP A CA 1
ATOM 2313 C C . ASP A 1 310 ? 5.769 -15.863 10.896 1.00 97.62 310 ASP A C 1
ATOM 2315 O O . ASP A 1 310 ? 5.261 -15.895 12.021 1.00 97.62 310 ASP A O 1
ATOM 2319 N N . PRO A 1 311 ? 6.806 -16.664 10.578 1.00 96.75 311 PRO A N 1
ATOM 2320 C CA . PRO A 1 311 ? 7.406 -17.582 11.545 1.00 96.75 311 PRO A CA 1
ATOM 2321 C C . PRO A 1 311 ? 8.161 -16.850 12.664 1.00 96.75 311 PRO A C 1
ATOM 2323 O O . PRO A 1 311 ? 8.403 -17.438 13.716 1.00 96.75 311 PRO A O 1
ATOM 2326 N N . GLU A 1 312 ? 8.520 -15.585 12.444 1.00 95.88 312 GLU A N 1
ATOM 2327 C CA . GLU A 1 312 ? 9.228 -14.701 13.375 1.00 95.88 312 GLU A CA 1
ATOM 2328 C C . GLU A 1 312 ? 8.288 -13.615 13.916 1.00 95.88 312 GLU A C 1
ATOM 2330 O O . GLU A 1 312 ? 8.715 -12.510 14.261 1.00 95.88 312 GLU A O 1
ATOM 2335 N N . PHE A 1 313 ? 6.987 -13.909 13.959 1.00 97.12 313 PHE A N 1
ATOM 2336 C CA . PHE A 1 313 ? 6.004 -12.994 14.510 1.00 97.12 313 PHE A CA 1
ATOM 2337 C C . PHE A 1 313 ? 6.240 -12.767 16.006 1.00 97.12 313 PHE A C 1
ATOM 2339 O O . PHE A 1 313 ? 6.315 -13.715 16.791 1.00 97.12 313 PHE A O 1
ATOM 2346 N N . ASP A 1 314 ? 6.262 -11.498 16.403 1.00 95.25 314 ASP A N 1
ATOM 2347 C CA . ASP A 1 314 ? 6.267 -11.076 17.798 1.00 95.25 314 ASP A CA 1
ATOM 2348 C C . ASP A 1 314 ? 5.024 -10.223 18.067 1.00 95.25 314 ASP A C 1
ATOM 2350 O O . ASP A 1 314 ? 4.843 -9.145 17.499 1.00 95.25 314 ASP A O 1
ATOM 2354 N N . ALA A 1 315 ? 4.163 -10.706 18.964 1.00 93.69 315 ALA A N 1
ATOM 2355 C CA . ALA A 1 315 ? 2.927 -10.023 19.321 1.00 93.69 315 ALA A CA 1
ATOM 2356 C C . ALA A 1 315 ? 3.160 -8.671 20.021 1.00 93.69 315 ALA A C 1
ATOM 2358 O O . ALA A 1 315 ? 2.231 -7.868 20.079 1.00 93.69 315 ALA A O 1
ATOM 2359 N N . GLY A 1 316 ? 4.357 -8.415 20.557 1.00 91.75 316 GLY A N 1
ATOM 2360 C CA . GLY A 1 316 ? 4.730 -7.147 21.184 1.00 91.75 316 GLY A CA 1
ATOM 2361 C C . GLY A 1 316 ? 5.296 -6.102 20.220 1.00 91.75 316 GLY A C 1
ATOM 2362 O O . GLY A 1 316 ? 5.457 -4.953 20.621 1.00 91.75 316 GLY A O 1
ATOM 2363 N N . GLN A 1 317 ? 5.589 -6.464 18.967 1.00 93.88 317 GLN A N 1
ATOM 2364 C CA . GLN A 1 317 ? 6.235 -5.570 18.004 1.00 93.88 317 GLN A CA 1
ATOM 2365 C C . GLN A 1 317 ? 5.223 -5.003 17.017 1.00 93.88 317 GLN A C 1
ATOM 2367 O O . GLN A 1 317 ? 4.514 -5.747 16.343 1.00 93.88 317 GLN A O 1
ATOM 2372 N N . ARG A 1 318 ? 5.184 -3.675 16.881 1.00 94.69 318 ARG A N 1
ATOM 2373 C CA . ARG A 1 318 ? 4.459 -3.040 15.775 1.00 94.69 318 ARG A CA 1
ATOM 2374 C C . ARG A 1 318 ? 5.158 -3.367 14.464 1.00 94.69 318 ARG A C 1
ATOM 2376 O O . ARG A 1 318 ? 6.388 -3.336 14.385 1.00 94.69 318 ARG A O 1
ATOM 2383 N N . ALA A 1 319 ? 4.371 -3.672 13.443 1.00 97.88 319 ALA A N 1
ATOM 2384 C CA . ALA A 1 319 ? 4.890 -4.065 12.143 1.00 97.88 319 ALA A CA 1
ATOM 2385 C C . ALA A 1 319 ? 3.955 -3.622 11.019 1.00 97.88 319 ALA A C 1
ATOM 2387 O O . ALA A 1 319 ? 2.763 -3.416 11.231 1.00 97.88 319 ALA A O 1
ATOM 2388 N N . PHE A 1 320 ? 4.479 -3.541 9.804 1.00 98.75 320 PHE A N 1
ATOM 2389 C CA . PHE A 1 320 ? 3.672 -3.505 8.591 1.00 98.75 320 PHE A CA 1
ATOM 2390 C C . PHE A 1 320 ? 4.066 -4.657 7.673 1.00 98.75 320 PHE A C 1
ATOM 2392 O O . PHE A 1 320 ? 5.205 -5.130 7.697 1.00 98.75 320 PHE A O 1
ATOM 2399 N N . TYR A 1 321 ? 3.123 -5.074 6.837 1.00 98.88 321 TYR A N 1
ATOM 2400 C CA . TYR A 1 321 ? 3.316 -6.094 5.814 1.00 98.88 321 TYR A CA 1
ATOM 2401 C C . TYR A 1 321 ? 2.700 -5.588 4.522 1.00 98.88 321 TYR A C 1
ATOM 2403 O O . TYR A 1 321 ? 1.533 -5.214 4.534 1.00 98.88 321 TYR A O 1
ATOM 2411 N N . TYR A 1 322 ? 3.423 -5.603 3.409 1.00 98.88 322 TYR A N 1
ATOM 2412 C CA . TYR A 1 322 ? 2.813 -5.405 2.095 1.00 98.88 322 TYR A CA 1
ATOM 2413 C C . TYR A 1 322 ? 3.204 -6.517 1.133 1.00 98.88 322 TYR A C 1
ATOM 2415 O O . TYR A 1 322 ? 4.274 -7.115 1.254 1.00 98.88 322 TYR A O 1
ATOM 2423 N N . ALA A 1 323 ? 2.319 -6.807 0.183 1.00 98.88 323 ALA A N 1
ATOM 2424 C CA . ALA A 1 323 ? 2.588 -7.774 -0.869 1.00 98.88 323 ALA A CA 1
ATOM 2425 C C . ALA A 1 323 ? 3.228 -7.078 -2.078 1.00 98.88 323 ALA A C 1
ATOM 2427 O O . ALA A 1 323 ? 2.730 -6.044 -2.528 1.00 98.88 323 ALA A O 1
ATOM 2428 N N . ARG A 1 324 ? 4.295 -7.674 -2.617 1.00 98.75 324 ARG A N 1
ATOM 2429 C CA . ARG A 1 324 ? 4.910 -7.307 -3.897 1.00 98.75 324 ARG A CA 1
ATOM 2430 C C . ARG A 1 324 ? 4.722 -8.462 -4.875 1.00 98.75 324 ARG A C 1
ATOM 2432 O O . ARG A 1 324 ? 5.189 -9.569 -4.618 1.00 98.75 324 ARG A O 1
ATOM 2439 N N . VAL A 1 325 ? 4.009 -8.227 -5.967 1.00 98.88 325 VAL A N 1
ATOM 2440 C CA . VAL A 1 325 ? 3.783 -9.218 -7.031 1.00 98.88 325 VAL A CA 1
ATOM 2441 C C . VAL A 1 325 ? 4.736 -8.903 -8.168 1.00 98.88 325 VAL A C 1
ATOM 2443 O O . VAL A 1 325 ? 4.798 -7.751 -8.573 1.00 98.88 325 VAL A O 1
ATOM 2446 N N . LEU A 1 326 ? 5.473 -9.896 -8.654 1.00 98.81 326 LEU A N 1
ATOM 2447 C CA . LEU A 1 326 ? 6.468 -9.744 -9.711 1.00 98.81 326 LEU A CA 1
ATOM 2448 C C . LEU A 1 326 ? 6.046 -10.555 -10.928 1.00 98.81 326 LEU A C 1
ATOM 2450 O O . LEU A 1 326 ? 5.722 -11.741 -10.807 1.00 98.81 326 LEU A O 1
ATOM 2454 N N . GLU A 1 327 ? 6.084 -9.924 -12.090 1.00 98.69 327 GLU A N 1
ATOM 2455 C CA . GLU A 1 327 ? 5.907 -10.570 -13.383 1.00 98.69 327 GLU A CA 1
ATOM 2456 C C . GLU A 1 327 ? 7.217 -11.197 -13.865 1.00 98.69 327 GLU A C 1
ATOM 2458 O O . GLU A 1 327 ? 8.285 -11.030 -13.267 1.00 98.69 327 GLU A O 1
ATOM 2463 N N . ASN A 1 328 ? 7.145 -11.976 -14.934 1.00 98.56 328 ASN A N 1
ATOM 2464 C CA . ASN A 1 328 ? 8.336 -12.376 -15.661 1.00 98.56 328 ASN A CA 1
ATOM 2465 C C . ASN A 1 328 ? 9.025 -11.146 -16.285 1.00 98.56 328 ASN A C 1
ATOM 2467 O O . ASN A 1 328 ? 8.365 -10.143 -16.555 1.00 98.56 328 ASN A O 1
ATOM 2471 N N . PRO A 1 329 ? 10.344 -11.200 -16.532 1.00 97.94 329 PRO A N 1
ATOM 2472 C CA . PRO A 1 329 ? 11.036 -10.113 -17.212 1.00 97.94 329 PRO A CA 1
ATOM 2473 C C . PRO A 1 329 ? 10.513 -9.893 -18.638 1.00 97.94 329 PRO A C 1
ATOM 2475 O O . PRO A 1 329 ? 10.288 -10.853 -19.377 1.00 97.94 329 PRO A O 1
ATOM 2478 N N . SER A 1 330 ? 10.403 -8.632 -19.041 1.00 97.38 330 SER A N 1
ATOM 2479 C CA . SER A 1 330 ? 10.091 -8.189 -20.403 1.00 97.38 330 SER A CA 1
ATOM 2480 C C . SER A 1 330 ? 11.134 -7.172 -20.882 1.00 97.38 330 SER A C 1
ATOM 2482 O O . SER A 1 330 ? 11.979 -6.704 -20.112 1.00 97.38 330 SER A O 1
ATOM 2484 N N . CYS A 1 331 ? 11.132 -6.847 -22.175 1.00 97.81 331 CYS A N 1
ATOM 2485 C CA . CYS A 1 331 ? 11.923 -5.721 -22.665 1.00 97.81 331 CYS A CA 1
ATOM 2486 C C . CYS A 1 331 ? 11.397 -4.410 -22.082 1.00 97.81 331 CYS A C 1
ATOM 2488 O O . CYS A 1 331 ? 10.192 -4.184 -22.031 1.00 97.81 331 CYS A O 1
ATOM 2490 N N . ARG A 1 332 ? 12.325 -3.526 -21.719 1.00 96.88 332 ARG A N 1
ATOM 2491 C CA . ARG A 1 332 ? 12.026 -2.127 -21.412 1.00 96.88 332 ARG A CA 1
ATOM 2492 C C . ARG A 1 332 ? 11.771 -1.345 -22.706 1.00 96.88 332 ARG A C 1
ATOM 2494 O O . ARG A 1 332 ? 12.307 -1.711 -23.756 1.00 96.88 332 ARG A O 1
ATOM 2501 N N . TRP A 1 333 ? 11.046 -0.236 -22.638 1.00 95.88 333 TRP A N 1
ATOM 2502 C CA . TRP A 1 333 ? 10.678 0.624 -23.766 1.00 95.88 333 TRP A CA 1
ATOM 2503 C C . TRP A 1 333 ? 11.904 1.078 -24.541 1.00 95.88 333 TRP A C 1
ATOM 2505 O O . TRP A 1 333 ? 11.901 1.131 -25.768 1.00 95.88 333 TRP A O 1
ATOM 2515 N N . SER A 1 334 ? 12.993 1.352 -23.822 1.00 94.94 334 SER A N 1
ATOM 2516 C CA . SER A 1 334 ? 14.250 1.777 -24.417 1.00 94.94 334 SER A CA 1
ATOM 2517 C C . SER A 1 334 ? 14.836 0.692 -25.312 1.00 94.94 334 SER A C 1
ATOM 2519 O O . SER A 1 334 ? 15.416 1.006 -26.344 1.00 94.94 334 SER A O 1
ATOM 2521 N N . THR A 1 335 ? 14.661 -0.582 -24.967 1.00 96.31 335 THR A N 1
ATOM 2522 C CA . THR A 1 335 ? 15.123 -1.705 -25.791 1.00 96.31 335 THR A CA 1
ATOM 2523 C C . THR A 1 335 ? 14.278 -1.842 -27.053 1.00 96.31 335 THR A C 1
ATOM 2525 O O . THR A 1 335 ? 14.848 -1.942 -28.138 1.00 96.31 335 THR A O 1
ATOM 2528 N N . TYR A 1 336 ? 12.947 -1.737 -26.952 1.00 95.62 336 TYR A N 1
ATOM 2529 C CA . TYR A 1 336 ? 12.071 -1.673 -28.132 1.00 95.62 336 TYR A CA 1
ATOM 2530 C C . TYR A 1 336 ? 12.464 -0.520 -29.061 1.00 95.62 336 TYR A C 1
ATOM 2532 O O . TYR A 1 336 ? 12.632 -0.712 -30.266 1.00 95.62 336 TYR A O 1
ATOM 2540 N N . ALA A 1 337 ? 12.695 0.660 -28.486 1.00 94.25 337 ALA A N 1
ATOM 2541 C CA . ALA A 1 337 ? 13.095 1.847 -29.220 1.00 94.25 337 ALA A CA 1
ATOM 2542 C C . ALA A 1 337 ? 14.423 1.663 -29.961 1.00 94.25 337 ALA A C 1
ATOM 2544 O O . ALA A 1 337 ? 14.492 1.874 -31.172 1.00 94.25 337 ALA A O 1
ATOM 2545 N N . CYS A 1 338 ? 15.465 1.211 -29.265 1.00 94.12 338 CYS A N 1
ATOM 2546 C CA . CYS A 1 338 ? 16.782 1.003 -29.861 1.00 94.12 338 CYS A CA 1
ATOM 2547 C C . CYS A 1 338 ? 16.771 -0.089 -30.946 1.00 94.12 338 CYS A C 1
ATOM 2549 O O . CYS A 1 338 ? 17.422 0.084 -31.978 1.00 94.12 338 CYS A O 1
ATOM 2551 N N . ASN A 1 339 ? 15.985 -1.159 -30.765 1.00 94.50 339 ASN A N 1
ATOM 2552 C CA . ASN A 1 339 ? 15.808 -2.205 -31.777 1.00 94.50 339 ASN A CA 1
ATOM 2553 C C . ASN A 1 339 ? 15.089 -1.673 -33.025 1.00 94.50 339 ASN A C 1
ATOM 2555 O O . ASN A 1 339 ? 15.515 -1.961 -34.142 1.00 94.50 339 ASN A O 1
ATOM 2559 N N . SER A 1 340 ? 14.047 -0.848 -32.855 1.00 93.31 340 SER A N 1
ATOM 2560 C CA . SER A 1 340 ?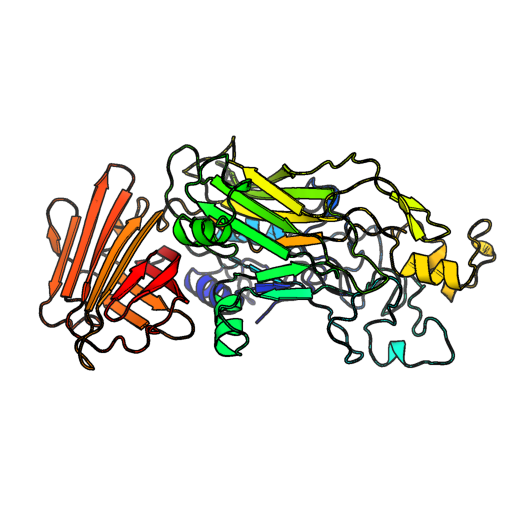 13.305 -0.244 -33.976 1.00 93.31 340 SER A CA 1
ATOM 2561 C C . SER A 1 340 ? 14.168 0.681 -34.846 1.00 93.31 340 SER A C 1
ATOM 2563 O O . SER A 1 340 ? 13.937 0.804 -36.048 1.00 93.31 340 SER A O 1
ATOM 2565 N N . LEU A 1 341 ? 15.190 1.296 -34.244 1.00 91.81 341 LEU A N 1
ATOM 2566 C CA . LEU A 1 341 ? 16.159 2.162 -34.914 1.00 91.81 341 LEU A CA 1
ATOM 2567 C C . LEU A 1 341 ? 17.360 1.397 -35.491 1.00 91.81 341 LEU A C 1
ATOM 2569 O O . LEU A 1 341 ? 18.192 2.003 -36.165 1.00 91.81 341 LEU A O 1
ATOM 2573 N N . GLY A 1 342 ? 17.478 0.093 -35.222 1.00 91.88 342 GLY A N 1
ATOM 2574 C CA . GLY A 1 342 ? 18.609 -0.723 -35.664 1.00 91.88 342 GLY A CA 1
ATOM 2575 C C . GLY A 1 342 ? 19.951 -0.271 -35.081 1.00 91.88 342 GLY A C 1
ATOM 2576 O O . GLY A 1 342 ? 20.965 -0.346 -35.773 1.00 91.88 342 GLY A O 1
ATOM 2577 N N . VAL A 1 343 ? 19.966 0.242 -33.843 1.00 91.69 343 VAL A N 1
ATOM 2578 C CA . VAL A 1 343 ? 21.205 0.719 -33.209 1.00 91.69 343 VAL A CA 1
ATOM 2579 C C . VAL A 1 343 ? 22.135 -0.459 -32.927 1.00 91.69 343 VAL A C 1
ATOM 2581 O O . VAL A 1 343 ? 21.793 -1.363 -32.167 1.00 91.69 343 VAL A O 1
ATOM 2584 N N . ASP A 1 344 ? 23.337 -0.414 -33.500 1.00 89.81 344 ASP A N 1
ATOM 2585 C CA . ASP A 1 344 ? 24.400 -1.382 -33.239 1.00 89.81 344 ASP A CA 1
ATOM 2586 C C . ASP A 1 344 ? 25.371 -0.841 -32.180 1.00 89.81 344 ASP A C 1
ATOM 2588 O O . ASP A 1 344 ? 26.024 0.184 -32.373 1.00 89.81 344 ASP A O 1
ATOM 2592 N N . CYS A 1 345 ? 25.470 -1.551 -31.057 1.00 90.81 345 CYS A N 1
ATOM 2593 C CA . CYS A 1 345 ? 26.354 -1.212 -29.944 1.00 90.81 345 CYS A CA 1
ATOM 2594 C C . CYS A 1 345 ? 27.684 -1.988 -29.948 1.00 90.81 345 CYS A C 1
ATOM 2596 O O . CYS A 1 345 ? 28.380 -1.988 -28.932 1.00 90.81 345 CYS A O 1
ATOM 2598 N N . THR A 1 346 ? 28.049 -2.659 -31.048 1.00 90.25 346 THR A N 1
ATOM 2599 C CA . THR A 1 346 ? 29.355 -3.331 -31.201 1.00 90.25 346 THR A CA 1
ATOM 2600 C C . THR A 1 346 ? 30.520 -2.344 -31.152 1.00 90.25 346 THR A C 1
ATOM 2602 O O . THR A 1 346 ? 31.533 -2.628 -30.512 1.00 90.25 346 THR A O 1
ATOM 2605 N N . ASP A 1 347 ? 30.351 -1.165 -31.755 1.00 89.19 347 ASP A N 1
ATOM 2606 C CA . ASP A 1 347 ? 31.236 -0.010 -31.605 1.00 89.19 347 ASP A CA 1
ATOM 2607 C C . ASP A 1 347 ? 30.426 1.218 -31.152 1.00 89.19 347 ASP A C 1
ATOM 2609 O O . ASP A 1 347 ? 29.940 1.995 -31.980 1.00 89.19 347 ASP A O 1
ATOM 2613 N N . PRO A 1 348 ? 30.286 1.434 -29.828 1.00 86.94 348 PRO A N 1
ATOM 2614 C CA . PRO A 1 348 ? 29.535 2.564 -29.296 1.00 86.94 348 PRO A CA 1
ATOM 2615 C C . PRO A 1 348 ? 30.051 3.922 -29.779 1.00 86.94 348 PRO A C 1
ATOM 2617 O O . PRO A 1 348 ? 29.281 4.873 -29.810 1.00 86.94 348 PRO A O 1
ATOM 2620 N N . SER A 1 349 ? 31.321 4.048 -30.187 1.00 86.50 349 SER A N 1
ATOM 2621 C CA . SER A 1 349 ? 31.871 5.329 -30.656 1.00 86.50 349 SER A CA 1
ATOM 2622 C C . SER A 1 349 ? 31.273 5.798 -31.987 1.00 86.50 349 SER A C 1
ATOM 2624 O O . SER A 1 349 ? 31.304 6.992 -32.287 1.00 86.50 349 SER A O 1
ATOM 2626 N N . MET A 1 350 ? 30.681 4.873 -32.747 1.00 88.25 350 MET A N 1
ATOM 2627 C CA . MET A 1 350 ? 30.042 5.129 -34.038 1.00 88.25 350 MET A CA 1
ATOM 2628 C C . MET A 1 350 ? 28.552 5.473 -33.914 1.00 88.25 350 MET A C 1
ATOM 2630 O O . MET A 1 350 ? 27.935 5.897 -34.893 1.00 88.25 350 MET A O 1
ATOM 2634 N N . VAL A 1 351 ? 27.963 5.317 -32.724 1.00 89.00 351 VAL A N 1
ATOM 2635 C CA . VAL A 1 351 ? 26.551 5.629 -32.477 1.00 89.00 351 VAL A CA 1
ATOM 2636 C C . VAL A 1 351 ? 26.359 7.152 -32.368 1.00 89.00 351 VAL A C 1
ATOM 2638 O O . VAL A 1 351 ? 27.138 7.830 -31.693 1.00 89.00 351 VAL A O 1
ATOM 2641 N N . PRO A 1 352 ? 25.332 7.743 -33.002 1.00 86.06 352 PRO A N 1
ATOM 2642 C CA . PRO A 1 352 ? 25.020 9.163 -32.843 1.00 86.06 352 PRO A CA 1
ATOM 2643 C C . PRO A 1 352 ? 24.843 9.573 -31.375 1.00 86.06 352 PRO A C 1
ATOM 2645 O O . PRO A 1 352 ? 24.326 8.806 -30.564 1.00 86.06 352 PRO A O 1
ATOM 2648 N N . ALA A 1 353 ? 25.274 10.789 -31.021 1.00 82.12 353 ALA A N 1
ATOM 2649 C CA . ALA A 1 353 ? 25.321 11.265 -29.632 1.00 82.12 353 ALA A CA 1
ATOM 2650 C C . ALA A 1 353 ? 23.961 11.205 -28.903 1.00 82.12 353 ALA A C 1
ATOM 2652 O O . ALA A 1 353 ? 23.902 10.945 -27.703 1.00 82.12 353 ALA A O 1
ATOM 2653 N N . ASP A 1 354 ? 22.873 11.429 -29.631 1.00 79.06 354 ASP A N 1
ATOM 2654 C CA . ASP A 1 354 ? 21.483 11.366 -29.179 1.00 79.06 354 ASP A CA 1
ATOM 2655 C C . ASP A 1 354 ? 20.960 9.934 -28.970 1.00 79.06 354 ASP A C 1
ATOM 2657 O O . ASP A 1 354 ? 20.005 9.741 -28.217 1.00 79.06 354 ASP A O 1
ATOM 2661 N N . LEU A 1 355 ? 21.621 8.933 -29.561 1.00 86.06 355 LEU A N 1
ATOM 2662 C CA . LEU A 1 355 ? 21.312 7.505 -29.428 1.00 86.06 355 LEU A CA 1
ATOM 2663 C C . LEU A 1 355 ? 22.299 6.752 -28.526 1.00 86.06 355 LEU A C 1
ATOM 2665 O O . LEU A 1 355 ? 22.106 5.568 -28.259 1.00 86.06 355 LEU A O 1
ATOM 2669 N N . GLN A 1 356 ? 23.332 7.418 -28.002 1.00 86.62 356 GLN A N 1
ATOM 2670 C CA . GLN A 1 356 ? 24.352 6.803 -27.139 1.00 86.62 356 GLN A CA 1
ATOM 2671 C C . GLN A 1 356 ? 23.774 6.073 -25.918 1.00 86.62 356 GLN A C 1
ATOM 2673 O O . GLN A 1 356 ? 24.350 5.089 -25.453 1.00 86.62 356 GLN A O 1
ATOM 2678 N N . GLY A 1 357 ? 22.616 6.498 -25.396 1.00 88.19 357 GLY A N 1
ATOM 2679 C CA . GLY A 1 357 ? 21.974 5.795 -24.285 1.00 88.19 357 GLY A CA 1
ATOM 2680 C C . GLY A 1 357 ? 21.518 4.375 -24.641 1.00 88.19 357 GLY A C 1
ATOM 2681 O O . GLY A 1 357 ? 21.496 3.516 -23.756 1.00 88.19 357 GLY A O 1
ATOM 2682 N N . CYS A 1 358 ? 21.286 4.063 -25.922 1.00 91.25 358 CYS A N 1
ATOM 2683 C CA . CYS A 1 358 ? 21.045 2.693 -26.380 1.00 91.25 358 CYS A CA 1
ATOM 2684 C C . CYS A 1 358 ? 22.192 1.743 -26.024 1.00 91.25 358 CYS A C 1
ATOM 2686 O O . CYS A 1 358 ? 21.937 0.582 -25.708 1.00 91.25 358 CYS A O 1
ATOM 2688 N N . CYS A 1 359 ? 23.427 2.242 -25.961 1.00 91.75 359 CYS A N 1
ATOM 2689 C CA . CYS A 1 359 ? 24.607 1.460 -25.592 1.00 91.75 359 CYS A CA 1
ATOM 2690 C C . CYS A 1 359 ? 25.015 1.638 -24.124 1.00 91.75 359 CYS A C 1
ATOM 2692 O O . CYS A 1 359 ? 26.013 1.069 -23.685 1.00 91.75 359 CYS A O 1
ATOM 2694 N N . SER A 1 360 ? 24.234 2.389 -23.337 1.00 87.81 360 SER A N 1
ATOM 2695 C CA . SER A 1 360 ? 24.481 2.534 -21.904 1.00 87.81 360 SER A CA 1
ATOM 2696 C C . SER A 1 360 ? 24.308 1.201 -21.176 1.00 87.81 360 SER A C 1
ATOM 2698 O O . SER A 1 360 ? 23.320 0.489 -21.386 1.00 87.81 360 SER A O 1
ATOM 2700 N N . THR A 1 361 ? 25.250 0.911 -20.278 1.00 86.44 361 THR A N 1
ATOM 2701 C CA . THR A 1 361 ? 25.203 -0.203 -19.322 1.00 86.44 361 THR A CA 1
ATOM 2702 C C . THR A 1 361 ? 24.599 0.200 -17.975 1.00 86.44 361 THR A C 1
ATOM 2704 O O . THR A 1 361 ? 24.345 -0.663 -17.140 1.00 86.44 361 THR A O 1
ATOM 2707 N N . SER A 1 362 ? 24.359 1.498 -17.746 1.00 82.75 362 SER A N 1
ATOM 2708 C CA . SER A 1 362 ? 23.811 2.010 -16.483 1.00 82.75 362 SER A CA 1
ATOM 2709 C C . SER A 1 362 ? 22.293 1.881 -16.382 1.00 82.75 362 SER A C 1
ATOM 2711 O O . SER A 1 362 ? 21.753 2.001 -15.286 1.00 82.75 362 SER A O 1
ATOM 2713 N N . VAL A 1 363 ? 21.608 1.678 -17.512 1.00 87.25 363 VAL A N 1
ATOM 2714 C CA . VAL A 1 363 ? 20.154 1.499 -17.575 1.00 87.25 363 VAL A CA 1
ATOM 2715 C C . VAL A 1 363 ? 19.858 0.068 -18.030 1.00 87.25 363 VAL A C 1
ATOM 2717 O O . VAL A 1 363 ? 20.367 -0.342 -19.080 1.00 87.25 363 VAL A O 1
ATOM 2720 N N . PRO A 1 364 ? 19.059 -0.702 -17.270 1.00 93.38 364 PRO A N 1
ATOM 2721 C CA . PRO A 1 364 ? 18.664 -2.052 -17.656 1.00 93.38 364 PRO A CA 1
ATOM 2722 C C . PRO A 1 364 ? 17.985 -2.105 -19.030 1.00 93.38 364 PRO A C 1
ATOM 2724 O O . PRO A 1 364 ? 17.239 -1.207 -19.415 1.00 93.38 364 PRO A O 1
ATOM 2727 N N . LYS A 1 365 ? 18.226 -3.193 -19.770 1.00 95.50 365 LYS A N 1
ATOM 2728 C CA . LYS A 1 365 ? 17.546 -3.484 -21.049 1.00 95.50 365 LYS A CA 1
ATOM 2729 C C . LYS A 1 365 ? 16.221 -4.226 -20.859 1.00 95.50 365 LYS A C 1
ATOM 2731 O O . LYS A 1 365 ? 15.389 -4.274 -21.763 1.00 95.50 365 LYS A O 1
ATOM 2736 N N . THR A 1 366 ? 16.021 -4.797 -19.682 1.00 97.00 366 THR A N 1
ATOM 2737 C CA . THR A 1 366 ? 14.805 -5.508 -19.301 1.00 97.00 366 THR A CA 1
ATOM 2738 C C . THR A 1 366 ? 14.157 -4.818 -18.120 1.00 97.00 366 THR A C 1
ATOM 2740 O O . THR A 1 366 ? 14.852 -4.228 -17.290 1.00 97.00 366 THR A O 1
ATOM 2743 N N . ILE A 1 367 ? 12.850 -4.982 -17.999 1.00 97.81 367 ILE A N 1
ATOM 2744 C CA . ILE A 1 367 ? 12.070 -4.564 -16.845 1.00 97.81 367 ILE A CA 1
ATOM 2745 C C . ILE A 1 367 ? 11.374 -5.784 -16.236 1.00 97.81 367 ILE A C 1
ATOM 2747 O O . ILE A 1 367 ? 11.107 -6.773 -16.916 1.00 97.81 367 ILE A O 1
ATOM 2751 N N . GLN A 1 368 ? 11.142 -5.741 -14.925 1.00 97.69 368 GLN A N 1
ATOM 2752 C CA . GLN A 1 368 ? 10.317 -6.725 -14.232 1.00 97.69 368 GLN A CA 1
ATOM 2753 C C . GLN A 1 368 ? 9.145 -6.001 -13.583 1.00 97.69 368 GLN A C 1
ATOM 2755 O O . GLN A 1 368 ? 9.260 -5.514 -12.447 1.00 97.69 368 GLN A O 1
ATOM 2760 N N . GLU A 1 369 ? 8.059 -5.938 -14.347 1.00 98.50 369 GLU A N 1
ATOM 2761 C CA . GLU A 1 369 ? 6.792 -5.333 -13.960 1.00 98.50 369 GLU A CA 1
ATOM 2762 C C . GLU A 1 369 ? 6.249 -5.941 -12.669 1.00 98.50 369 GLU A C 1
ATOM 2764 O O . GLU A 1 369 ? 6.518 -7.100 -12.322 1.00 98.50 369 GLU A O 1
ATOM 2769 N N . ARG A 1 370 ? 5.541 -5.119 -11.896 1.00 98.62 370 ARG A N 1
ATOM 2770 C CA . ARG A 1 370 ? 5.160 -5.451 -10.531 1.00 98.62 370 ARG A CA 1
ATOM 2771 C C . ARG A 1 370 ? 3.979 -4.656 -10.009 1.00 98.62 370 ARG A C 1
ATOM 2773 O O . ARG A 1 370 ? 3.608 -3.606 -10.526 1.00 98.62 370 ARG A O 1
ATOM 2780 N N . ALA A 1 371 ? 3.429 -5.151 -8.908 1.00 98.81 371 ALA A N 1
ATOM 2781 C CA . ALA A 1 371 ? 2.417 -4.462 -8.123 1.00 98.81 371 ALA A CA 1
ATOM 2782 C C . ALA A 1 371 ? 2.776 -4.439 -6.634 1.00 98.81 371 ALA A C 1
ATOM 2784 O O . ALA A 1 371 ? 3.349 -5.400 -6.115 1.00 98.81 371 ALA A O 1
ATOM 2785 N N . TRP A 1 372 ? 2.382 -3.368 -5.944 1.00 98.88 372 TRP A N 1
ATOM 2786 C CA . TRP A 1 372 ? 2.573 -3.167 -4.507 1.00 98.88 372 TRP A CA 1
ATOM 2787 C C . TRP A 1 372 ? 1.234 -2.930 -3.820 1.00 98.88 372 TRP A C 1
ATOM 2789 O O . TRP A 1 372 ? 0.646 -1.854 -3.947 1.00 98.88 372 TRP A O 1
ATOM 2799 N N . ALA A 1 373 ? 0.762 -3.927 -3.072 1.00 98.81 373 ALA A N 1
ATOM 2800 C CA . ALA A 1 373 ? -0.426 -3.783 -2.236 1.00 98.81 373 ALA A CA 1
ATOM 2801 C C . ALA A 1 373 ? -0.177 -2.773 -1.110 1.00 98.81 373 ALA A C 1
ATOM 2803 O O . ALA A 1 373 ? 0.916 -2.749 -0.553 1.00 98.81 373 ALA A O 1
ATOM 2804 N N . SER A 1 374 ? -1.178 -1.982 -0.715 1.00 98.81 374 SER A N 1
ATOM 2805 C CA . SER A 1 374 ? -1.034 -1.147 0.486 1.00 98.81 374 SER A CA 1
ATOM 2806 C C . SER A 1 374 ? -0.692 -1.987 1.727 1.00 98.81 374 SER A C 1
ATOM 2808 O O . SER A 1 374 ? -1.158 -3.129 1.845 1.00 98.81 374 SER A O 1
ATOM 2810 N N . PRO A 1 375 ? 0.092 -1.458 2.686 1.00 98.75 375 PRO A N 1
ATOM 2811 C CA . PRO A 1 375 ? 0.507 -2.232 3.838 1.00 98.75 375 PRO A CA 1
ATOM 2812 C C . PRO A 1 375 ? -0.682 -2.539 4.745 1.00 98.75 375 PRO A C 1
ATOM 2814 O O . PRO A 1 375 ? -1.552 -1.697 4.964 1.00 98.75 375 PRO A O 1
ATOM 2817 N N . ILE A 1 376 ? -0.698 -3.748 5.292 1.00 98.69 376 ILE A N 1
ATOM 2818 C CA . ILE A 1 376 ? -1.498 -4.096 6.459 1.00 98.69 376 ILE A CA 1
ATOM 2819 C C . ILE A 1 376 ? -0.645 -3.818 7.690 1.00 98.69 376 ILE A C 1
ATOM 2821 O O . ILE A 1 376 ? 0.471 -4.330 7.813 1.00 98.69 376 ILE A O 1
ATOM 2825 N N . TRP A 1 377 ? -1.182 -3.018 8.602 1.00 97.88 377 TRP A N 1
ATOM 2826 C CA . TRP A 1 377 ? -0.495 -2.587 9.815 1.00 97.88 377 TRP A CA 1
ATOM 2827 C C . TRP A 1 377 ? -0.873 -3.494 10.979 1.00 97.88 377 TRP A C 1
ATOM 2829 O O . TRP A 1 377 ? -2.053 -3.716 11.228 1.00 97.88 377 TRP A O 1
ATOM 2839 N N . TYR A 1 378 ? 0.112 -4.016 11.701 1.00 96.81 378 TYR A N 1
ATOM 2840 C CA . TYR A 1 378 ? -0.093 -4.731 12.952 1.00 96.81 378 TYR A CA 1
ATOM 2841 C C . TYR A 1 378 ? 0.211 -3.818 14.137 1.00 96.81 378 TYR A C 1
ATOM 2843 O O . TYR A 1 378 ? 1.332 -3.317 14.278 1.00 96.81 378 TYR A O 1
ATOM 2851 N N . ARG A 1 379 ? -0.786 -3.653 15.012 1.00 93.06 379 ARG A N 1
ATOM 2852 C CA . ARG A 1 379 ? -0.677 -2.861 16.237 1.00 93.06 379 ARG A CA 1
ATOM 2853 C C . ARG A 1 379 ? -1.091 -3.693 17.457 1.00 93.06 379 ARG A C 1
ATOM 2855 O O . ARG A 1 379 ? -2.273 -4.021 17.575 1.00 93.06 379 ARG A O 1
ATOM 2862 N N . PRO A 1 380 ? -0.183 -3.992 18.405 1.00 92.25 380 PRO A N 1
ATOM 2863 C CA . PRO A 1 380 ? -0.509 -4.787 19.591 1.00 92.25 380 PRO A CA 1
ATOM 2864 C C . PRO A 1 380 ? -1.667 -4.218 20.419 1.00 92.25 380 PRO A C 1
ATOM 2866 O O . PRO A 1 380 ? -2.466 -4.977 20.959 1.00 92.25 380 PRO A O 1
ATOM 2869 N N . GLU A 1 381 ? -1.786 -2.891 20.496 1.00 90.50 381 GLU A N 1
ATOM 2870 C CA . GLU A 1 381 ? -2.823 -2.185 21.260 1.00 90.50 381 GLU A CA 1
ATOM 2871 C C . GLU A 1 381 ? -4.130 -1.978 20.471 1.00 90.50 381 GLU A C 1
ATOM 2873 O O . GLU A 1 381 ? -5.127 -1.516 21.027 1.00 90.50 381 GLU A O 1
ATOM 2878 N N . GLY A 1 382 ? -4.142 -2.308 19.175 1.00 92.94 382 GLY A N 1
ATOM 2879 C CA . GLY A 1 382 ? -5.263 -2.052 18.271 1.00 92.94 382 GLY A CA 1
ATOM 2880 C C . GLY A 1 382 ? -6.462 -2.986 18.476 1.00 92.94 382 GLY A C 1
ATOM 2881 O O . GLY A 1 382 ? -6.460 -3.896 19.312 1.00 92.94 382 GLY A O 1
ATOM 2882 N N . ILE A 1 383 ? -7.494 -2.801 17.648 1.00 94.19 383 ILE A N 1
ATOM 2883 C CA . ILE A 1 383 ? -8.715 -3.624 17.651 1.00 94.19 383 ILE A CA 1
ATOM 2884 C C . ILE A 1 383 ? -8.436 -4.980 16.986 1.00 94.19 383 ILE A C 1
ATOM 2886 O O . ILE A 1 383 ? -8.269 -5.084 15.769 1.00 94.19 383 ILE A O 1
ATOM 2890 N N . GLY A 1 384 ? -8.398 -6.039 17.795 1.00 92.12 384 GLY A N 1
ATOM 2891 C CA . GLY A 1 384 ? -8.170 -7.414 17.346 1.00 92.12 384 GLY A CA 1
ATOM 2892 C C . GLY A 1 384 ? -9.438 -8.114 16.861 1.00 92.12 384 GLY A C 1
ATOM 2893 O O . GLY A 1 384 ? -9.421 -8.895 15.906 1.00 92.12 384 GLY A O 1
ATOM 2894 N N . ARG A 1 385 ? -10.575 -7.832 17.508 1.00 91.88 385 ARG A N 1
ATOM 2895 C CA . ARG A 1 385 ? -11.893 -8.339 17.099 1.00 91.88 385 ARG A CA 1
ATOM 2896 C C . ARG A 1 385 ? -12.932 -7.240 17.200 1.00 91.88 385 ARG A C 1
ATOM 2898 O O . ARG A 1 385 ? -13.000 -6.561 18.216 1.00 91.88 385 ARG A O 1
ATOM 2905 N N . LEU A 1 386 ? -13.785 -7.156 16.189 1.00 94.12 386 LEU A N 1
ATOM 2906 C CA . LEU A 1 386 ? -14.911 -6.239 16.140 1.00 94.12 386 LEU A CA 1
ATOM 2907 C C . LEU A 1 386 ? -16.177 -7.019 15.791 1.00 94.12 386 LEU A C 1
ATOM 2909 O O . LEU A 1 386 ? -16.187 -7.807 14.843 1.00 94.12 386 LEU A O 1
ATOM 2913 N N . LYS A 1 387 ? -17.242 -6.788 16.552 1.00 95.56 387 LYS A N 1
ATOM 2914 C CA . LYS A 1 387 ? -18.605 -7.168 16.197 1.00 95.56 387 LYS A CA 1
ATOM 2915 C C . LYS A 1 387 ? -19.491 -5.953 16.362 1.00 95.56 387 LYS A C 1
ATOM 2917 O O . LYS A 1 387 ? -19.509 -5.357 17.431 1.00 95.56 387 LYS A O 1
ATOM 2922 N N . ALA A 1 388 ? -20.245 -5.611 15.334 1.00 96.69 388 ALA A N 1
ATOM 2923 C CA . ALA A 1 388 ? -21.197 -4.519 15.419 1.00 96.69 388 ALA A CA 1
ATOM 2924 C C . ALA A 1 388 ? -22.505 -4.892 14.735 1.00 96.69 388 ALA A C 1
ATOM 2926 O O . ALA A 1 388 ? -22.554 -5.740 13.841 1.00 96.69 388 ALA A O 1
ATOM 2927 N N . THR A 1 389 ? -23.595 -4.312 15.214 1.00 97.62 389 THR A N 1
ATOM 2928 C CA . THR A 1 389 ? -24.939 -4.516 14.686 1.00 97.62 389 THR A CA 1
ATOM 2929 C C . THR A 1 389 ? -25.720 -3.223 14.843 1.00 97.62 389 THR A C 1
ATOM 2931 O O . THR A 1 389 ? -25.966 -2.773 15.960 1.00 97.62 389 THR A O 1
ATOM 2934 N N . LEU A 1 390 ? -26.113 -2.654 13.714 1.00 97.56 390 LEU A N 1
ATOM 2935 C CA . LEU A 1 390 ? -27.019 -1.530 13.589 1.00 97.56 390 LEU A CA 1
ATOM 2936 C C . LEU A 1 390 ? -28.398 -2.070 13.204 1.00 97.56 390 LEU A C 1
ATOM 2938 O O . LEU A 1 390 ? -28.552 -2.790 12.216 1.00 97.56 390 LEU A O 1
ATOM 2942 N N . HIS A 1 391 ? -29.404 -1.759 14.010 1.00 97.62 391 HIS A N 1
ATOM 2943 C CA . HIS A 1 391 ? -30.797 -2.089 13.756 1.00 97.62 391 HIS A CA 1
ATOM 2944 C C . HIS A 1 391 ? -31.513 -0.890 13.152 1.00 97.62 391 HIS A C 1
ATOM 2946 O O . HIS A 1 391 ? -31.591 0.167 13.777 1.00 97.62 391 HIS A O 1
ATOM 2952 N N . TYR A 1 392 ? -32.076 -1.102 11.966 1.00 96.12 392 TYR A N 1
ATOM 2953 C CA . TYR A 1 392 ? -32.893 -0.109 11.295 1.00 96.12 392 TYR A CA 1
ATOM 2954 C C . TYR A 1 392 ? -34.318 -0.098 11.853 1.00 96.12 392 TYR A C 1
ATOM 2956 O O . TYR A 1 392 ? -35.006 -1.127 11.889 1.00 96.12 392 TYR A O 1
ATOM 2964 N N . HIS A 1 393 ? -34.787 1.087 12.200 1.00 93.69 393 HIS A N 1
ATOM 2965 C CA . HIS A 1 393 ? -36.089 1.395 12.771 1.00 93.69 393 HIS A CA 1
ATOM 2966 C C . HIS A 1 393 ? -36.768 2.509 11.945 1.00 93.69 393 HIS A C 1
ATOM 2968 O O . HIS A 1 393 ? -36.263 2.889 10.883 1.00 93.69 393 HIS A O 1
ATOM 2974 N N . PRO A 1 394 ? -37.968 2.990 12.334 1.00 91.62 394 PRO A N 1
ATOM 2975 C CA . PRO A 1 394 ? -38.486 4.238 11.786 1.00 91.62 394 PRO A CA 1
ATOM 2976 C C . PRO A 1 394 ? -37.474 5.386 11.967 1.00 91.62 394 PRO A C 1
ATOM 2978 O O . PRO A 1 394 ? -36.660 5.320 12.891 1.00 91.62 394 PRO A O 1
ATOM 2981 N N . PRO A 1 395 ? -37.519 6.426 11.115 1.00 89.19 395 PRO A N 1
ATOM 2982 C CA . PRO A 1 395 ? -36.545 7.517 11.139 1.00 89.19 395 PRO A CA 1
ATOM 2983 C C . PRO A 1 395 ? -36.310 8.086 12.543 1.00 89.19 395 PRO A C 1
ATOM 2985 O O . PRO A 1 395 ? -37.266 8.365 13.268 1.00 89.19 395 PRO A O 1
ATOM 2988 N N . GLY A 1 396 ? -35.038 8.243 12.917 1.00 90.31 396 GLY A N 1
ATOM 2989 C CA . GLY A 1 396 ? -34.624 8.760 14.225 1.00 90.31 396 GLY A CA 1
ATOM 2990 C C . GLY A 1 396 ? -34.677 7.754 15.381 1.00 90.31 396 GLY A C 1
ATOM 2991 O O . GLY A 1 396 ? -34.494 8.157 16.527 1.00 90.31 396 GLY A O 1
ATOM 2992 N N . ALA A 1 397 ? -34.935 6.469 15.118 1.00 96.12 397 ALA A N 1
ATOM 2993 C CA . ALA A 1 397 ? -35.013 5.431 16.149 1.00 96.12 397 ALA A CA 1
ATOM 2994 C C . ALA A 1 397 ? -34.026 4.268 15.943 1.00 96.12 397 ALA A C 1
ATOM 2996 O O . ALA A 1 397 ? -34.164 3.242 16.613 1.00 96.12 397 ALA A O 1
ATOM 2997 N N . ASP A 1 398 ? -33.059 4.397 15.031 1.00 97.44 398 ASP A N 1
ATOM 2998 C CA . ASP A 1 398 ? -32.041 3.375 14.773 1.00 97.44 398 ASP A CA 1
ATOM 2999 C C . ASP A 1 398 ? -31.190 3.138 16.026 1.00 97.44 398 ASP A C 1
ATOM 3001 O O . ASP A 1 398 ? -30.983 4.040 16.839 1.00 97.44 398 ASP A O 1
ATOM 3005 N N . THR A 1 399 ? -30.701 1.911 16.210 1.00 97.81 399 THR A N 1
ATOM 3006 C CA . THR A 1 399 ? -29.850 1.574 17.363 1.00 97.81 399 THR A CA 1
ATOM 3007 C C . THR A 1 399 ? -28.603 0.833 16.926 1.00 97.81 399 THR A C 1
ATOM 3009 O O . THR A 1 399 ? -28.660 -0.034 16.059 1.00 97.81 399 THR A O 1
ATOM 3012 N N . LEU A 1 400 ? -27.478 1.130 17.567 1.00 98.12 400 LEU A N 1
ATOM 3013 C CA . LEU A 1 400 ? -26.202 0.466 17.347 1.00 98.12 400 LEU A CA 1
ATOM 3014 C C . LEU A 1 400 ? -25.789 -0.305 18.601 1.00 98.12 400 LEU A C 1
ATOM 3016 O O . LEU A 1 400 ? -25.928 0.173 19.728 1.00 98.12 400 LEU A O 1
ATOM 3020 N N . ARG A 1 401 ? -25.230 -1.496 18.391 1.00 98.19 401 ARG A N 1
ATOM 3021 C CA . ARG A 1 401 ? -24.425 -2.228 19.370 1.00 98.19 401 ARG A CA 1
ATOM 3022 C C . ARG A 1 401 ? -23.062 -2.532 18.777 1.00 98.19 401 ARG A C 1
ATOM 3024 O O . ARG A 1 401 ? -22.986 -2.997 17.642 1.00 98.19 401 ARG A O 1
ATOM 3031 N N . LEU A 1 402 ? -22.014 -2.311 19.555 1.00 97.75 402 LEU A N 1
ATOM 3032 C CA . LEU A 1 402 ? -20.632 -2.529 19.153 1.00 97.75 402 LEU A CA 1
ATOM 3033 C C . LEU A 1 402 ? -19.866 -3.198 20.290 1.00 97.75 402 LEU A C 1
ATOM 3035 O O . LEU A 1 402 ? -19.854 -2.698 21.409 1.00 97.75 402 LEU A O 1
ATOM 3039 N N . ASP A 1 403 ? -19.206 -4.304 19.974 1.00 96.94 403 ASP A N 1
ATOM 3040 C CA . ASP A 1 403 ? -18.282 -5.023 20.839 1.00 96.94 403 ASP A CA 1
ATOM 3041 C C . ASP A 1 403 ? -16.902 -5.054 20.166 1.00 96.94 403 ASP A C 1
ATOM 3043 O O . ASP A 1 403 ? -16.734 -5.652 19.097 1.00 96.94 403 ASP A O 1
ATOM 3047 N N . ALA A 1 404 ? -15.898 -4.450 20.797 1.00 95.12 404 ALA A N 1
ATOM 3048 C CA . ALA A 1 404 ? -14.512 -4.470 20.341 1.00 95.12 404 ALA A CA 1
ATOM 3049 C C . ALA A 1 404 ? -13.607 -5.115 21.398 1.00 95.12 404 ALA A C 1
ATOM 3051 O O . ALA A 1 404 ? -13.661 -4.771 22.575 1.00 95.12 404 ALA A O 1
ATOM 3052 N N . SER A 1 405 ? -12.769 -6.059 20.979 1.00 93.88 405 SER A N 1
ATOM 3053 C CA . SER A 1 405 ? -11.687 -6.621 21.790 1.00 93.88 405 SER A CA 1
ATOM 3054 C C . SER A 1 405 ? -10.380 -6.001 21.314 1.00 93.88 405 SER A C 1
ATOM 3056 O O . SER A 1 405 ? -10.011 -6.149 20.144 1.00 93.88 405 SER A O 1
ATOM 3058 N N . MET A 1 406 ? -9.723 -5.270 22.204 1.00 92.00 406 MET A N 1
ATOM 3059 C CA . MET A 1 406 ? -8.490 -4.531 21.949 1.00 92.00 406 MET A CA 1
ATOM 3060 C C . MET A 1 406 ? -7.340 -5.107 22.763 1.00 92.00 406 MET A C 1
ATOM 3062 O O . MET A 1 406 ? -7.565 -5.844 23.726 1.00 92.00 406 MET A O 1
ATOM 3066 N N . GLY A 1 407 ? -6.115 -4.747 22.394 1.00 87.69 407 GLY A N 1
ATOM 3067 C CA . GLY A 1 407 ? -4.940 -5.028 23.209 1.00 87.69 407 GLY A CA 1
ATOM 3068 C C . GLY A 1 407 ? -4.935 -4.304 24.566 1.00 87.69 407 GLY A C 1
ATOM 3069 O O . GLY A 1 407 ? -5.914 -3.657 24.966 1.00 87.69 407 GLY A O 1
ATOM 3070 N N . PRO A 1 408 ? -3.830 -4.417 25.317 1.00 77.50 408 PRO A N 1
ATOM 3071 C CA . PRO A 1 408 ? -3.677 -3.727 26.591 1.00 77.50 408 PRO A CA 1
ATOM 3072 C C . PRO A 1 408 ? -3.501 -2.210 26.391 1.00 77.50 408 PRO A C 1
ATOM 3074 O O . PRO A 1 408 ? -3.223 -1.737 25.294 1.00 77.50 408 PRO A O 1
ATOM 3077 N N . GLY A 1 409 ? -3.628 -1.441 27.479 1.00 72.19 409 GLY A N 1
ATOM 3078 C CA . GLY A 1 409 ? -3.278 -0.009 27.504 1.00 72.19 409 GLY A CA 1
ATOM 3079 C C . GLY A 1 409 ? -4.454 0.971 27.483 1.00 72.19 409 GLY A C 1
ATOM 3080 O O . GLY A 1 409 ? -4.243 2.170 27.648 1.00 72.19 409 GLY A O 1
ATOM 3081 N N . LEU A 1 410 ? -5.687 0.471 27.356 1.00 74.62 410 LEU A N 1
ATOM 3082 C CA . LEU A 1 410 ? -6.879 1.310 27.223 1.00 74.62 410 LEU A CA 1
ATOM 3083 C C . LEU A 1 410 ? -7.386 1.882 28.559 1.00 74.62 410 LEU A C 1
ATOM 3085 O O . LEU A 1 410 ? -7.623 3.078 28.703 1.00 74.62 410 LEU A O 1
ATOM 3089 N N . ALA A 1 411 ? -7.536 1.012 29.562 1.00 67.75 411 ALA A N 1
ATOM 3090 C CA . ALA A 1 411 ? -8.200 1.347 30.822 1.00 67.75 411 ALA A CA 1
ATOM 3091 C C . ALA A 1 411 ? -7.453 2.412 31.646 1.00 67.75 411 ALA A C 1
ATOM 3093 O O . ALA A 1 411 ? -8.085 3.199 32.344 1.00 67.75 411 ALA A O 1
ATOM 3094 N N . ALA A 1 412 ? -6.122 2.471 31.541 1.00 67.88 412 ALA A N 1
ATOM 3095 C CA . ALA A 1 412 ? -5.309 3.448 32.265 1.00 67.88 412 ALA A CA 1
ATOM 3096 C C . ALA A 1 412 ? -5.533 4.897 31.790 1.00 67.88 412 ALA A C 1
ATOM 3098 O O . ALA A 1 412 ? -5.279 5.824 32.552 1.00 67.88 412 ALA A O 1
ATOM 3099 N N . GLN A 1 413 ? -6.014 5.094 30.556 1.00 75.75 413 GLN A N 1
ATOM 3100 C CA . GLN A 1 413 ? -6.155 6.420 29.942 1.00 75.75 413 GLN A CA 1
ATOM 3101 C C . GLN A 1 413 ? -7.574 7.000 30.047 1.00 75.75 413 GLN A C 1
ATOM 3103 O O . GLN A 1 413 ? -7.755 8.201 29.882 1.00 75.75 413 GLN A O 1
ATOM 3108 N N . LEU A 1 414 ? -8.582 6.187 30.387 1.00 81.00 414 LEU A N 1
ATOM 3109 C CA . LEU A 1 414 ? -9.985 6.631 30.490 1.00 81.00 414 LEU A CA 1
ATOM 3110 C C . LEU A 1 414 ? -10.239 7.674 31.586 1.00 81.00 414 LEU A C 1
ATOM 3112 O O . LEU A 1 414 ? -11.237 8.391 31.548 1.00 81.00 414 LEU A O 1
ATOM 3116 N N . ALA A 1 415 ? -9.363 7.737 32.590 1.00 75.81 415 ALA A N 1
ATOM 3117 C CA . ALA A 1 415 ? -9.471 8.718 33.663 1.00 75.81 415 ALA A CA 1
ATOM 3118 C C . ALA A 1 415 ? -9.019 10.122 33.228 1.00 75.81 415 ALA A C 1
ATOM 3120 O O . ALA A 1 415 ? -9.437 11.104 33.835 1.00 75.81 415 ALA A O 1
ATOM 3121 N N . THR A 1 416 ? -8.158 10.221 32.212 1.00 80.94 416 THR A N 1
ATOM 3122 C CA . THR A 1 416 ? -7.452 11.461 31.853 1.00 80.94 416 THR A CA 1
ATOM 3123 C C . THR A 1 416 ? -7.678 11.912 30.414 1.00 80.94 416 THR A C 1
ATOM 3125 O O . THR A 1 416 ? -7.389 13.064 30.107 1.00 80.94 416 THR A O 1
ATOM 3128 N N . GLY A 1 417 ? -8.181 11.040 29.541 1.00 87.19 417 GLY A N 1
ATOM 3129 C CA . GLY A 1 417 ? -8.474 11.346 28.145 1.00 87.19 417 GLY A CA 1
ATOM 3130 C C . GLY A 1 417 ? -9.945 11.146 27.804 1.00 87.19 417 GLY A C 1
ATOM 3131 O O . GLY A 1 417 ? -10.615 10.278 28.367 1.00 87.19 417 GLY A O 1
ATOM 3132 N N . ASP A 1 418 ? -10.424 11.939 26.850 1.00 92.12 418 ASP A N 1
ATOM 3133 C CA . ASP A 1 418 ? -11.731 11.730 26.238 1.00 92.12 418 ASP A CA 1
ATOM 3134 C C . ASP A 1 418 ? -11.752 10.384 25.514 1.00 92.12 418 ASP A C 1
ATOM 3136 O O . ASP A 1 418 ? -10.776 9.992 24.871 1.00 92.12 418 ASP A O 1
ATOM 3140 N N . PHE A 1 419 ? -12.874 9.679 25.619 1.00 94.12 419 PHE A N 1
ATOM 3141 C CA . PHE A 1 419 ? -13.135 8.456 24.877 1.00 94.12 419 PHE A CA 1
ATOM 3142 C C . PHE A 1 419 ? -14.027 8.794 23.689 1.00 94.12 419 PHE A C 1
ATOM 3144 O O . PHE A 1 419 ? -15.177 9.186 23.877 1.00 94.12 419 PHE A O 1
ATOM 3151 N N . GLN A 1 420 ? -13.523 8.618 22.475 1.00 95.50 420 GLN A N 1
ATOM 3152 C CA . GLN A 1 420 ? -14.275 8.870 21.253 1.00 95.50 420 GLN A CA 1
ATOM 3153 C C . GLN A 1 420 ? -14.411 7.589 20.436 1.00 95.50 420 GLN A C 1
ATOM 3155 O O . GLN A 1 420 ? -13.461 6.813 20.309 1.00 95.50 420 GLN A O 1
ATOM 3160 N N . VAL A 1 421 ? -15.591 7.383 19.857 1.00 96.62 421 VAL A N 1
ATOM 3161 C CA . VAL A 1 421 ? -15.835 6.336 18.865 1.00 96.62 421 VAL A CA 1
ATOM 3162 C C . VAL A 1 421 ? -16.446 6.947 17.627 1.00 96.62 421 VAL A C 1
ATOM 3164 O O . VAL A 1 421 ? -17.461 7.639 17.706 1.00 96.62 421 VAL A O 1
ATOM 3167 N N . VAL A 1 422 ? -15.821 6.650 16.491 1.00 96.75 422 VAL A N 1
ATOM 3168 C CA . VAL A 1 422 ? -16.267 7.110 15.182 1.00 96.75 422 VAL A CA 1
ATOM 3169 C C . VAL A 1 422 ? -16.511 5.908 14.281 1.00 96.75 422 VAL A C 1
ATOM 3171 O O . VAL A 1 422 ? -15.655 5.031 14.163 1.00 96.75 422 VAL A O 1
ATOM 3174 N N . LEU A 1 423 ? -17.685 5.859 13.659 1.00 96.56 423 LEU A N 1
ATOM 3175 C CA . LEU A 1 423 ? -18.019 4.929 12.583 1.00 96.56 423 LEU A CA 1
ATOM 3176 C C . LEU A 1 423 ? -18.141 5.738 11.301 1.00 96.56 423 LEU A C 1
ATOM 3178 O O . LEU A 1 423 ? -18.888 6.719 11.272 1.00 96.56 423 LEU A O 1
ATOM 3182 N N . ARG A 1 424 ? -17.425 5.326 10.260 1.00 93.44 424 ARG A N 1
ATOM 3183 C CA . ARG A 1 424 ? -17.409 6.034 8.981 1.00 93.44 424 ARG A CA 1
ATOM 3184 C C . ARG A 1 424 ? -17.255 5.091 7.792 1.00 93.44 424 ARG A C 1
ATOM 3186 O O . ARG A 1 424 ? -16.598 4.055 7.903 1.00 93.44 424 ARG A O 1
ATOM 3193 N N . ASP A 1 425 ? -17.814 5.497 6.670 1.00 88.94 425 ASP A N 1
ATOM 3194 C CA . ASP A 1 425 ? -17.611 4.961 5.327 1.00 88.94 425 ASP A CA 1
ATOM 3195 C C . ASP A 1 425 ? -17.205 6.122 4.396 1.00 88.94 425 ASP A C 1
ATOM 3197 O O . ASP A 1 425 ? -16.134 6.712 4.595 1.00 88.94 425 ASP A O 1
ATOM 3201 N N . ASP A 1 426 ? -18.005 6.466 3.389 1.00 83.06 426 ASP A N 1
ATOM 3202 C CA . ASP A 1 426 ? -17.906 7.732 2.661 1.00 83.06 426 ASP A CA 1
ATOM 3203 C C . ASP A 1 426 ? -18.456 8.917 3.478 1.00 83.06 426 ASP A C 1
ATOM 3205 O O . ASP A 1 426 ? -17.964 10.043 3.323 1.00 83.06 426 ASP A O 1
ATOM 3209 N N . ASP A 1 427 ? -19.347 8.644 4.435 1.00 88.56 427 ASP A N 1
ATOM 3210 C CA . ASP A 1 427 ? -19.920 9.575 5.401 1.00 88.56 427 ASP A CA 1
ATOM 3211 C C . ASP A 1 427 ? -19.556 9.211 6.860 1.00 88.56 427 ASP A C 1
ATOM 3213 O O . ASP A 1 427 ? -18.936 8.194 7.177 1.00 88.56 427 ASP A O 1
ATOM 3217 N N . VAL A 1 428 ? -19.914 10.088 7.805 1.00 94.06 428 VAL A N 1
ATOM 3218 C CA . VAL A 1 428 ? -19.827 9.791 9.245 1.00 94.06 428 VAL A CA 1
ATOM 3219 C C . VAL A 1 428 ? -21.169 9.234 9.718 1.00 94.06 428 VAL A C 1
ATOM 3221 O O . VAL A 1 428 ? -22.169 9.950 9.745 1.00 94.06 428 VAL A O 1
ATOM 3224 N N . ILE A 1 429 ? -21.173 7.965 10.130 1.00 95.44 429 ILE A N 1
ATOM 3225 C CA . ILE A 1 429 ? -22.350 7.251 10.649 1.00 95.44 429 ILE A CA 1
ATOM 3226 C C . ILE A 1 429 ? -22.588 7.593 12.123 1.00 95.44 429 ILE A C 1
ATOM 3228 O O . ILE A 1 429 ? -23.718 7.833 12.542 1.00 95.44 429 ILE A O 1
ATOM 3232 N N . LEU A 1 430 ? -21.519 7.587 12.920 1.00 97.25 430 LEU A N 1
ATOM 3233 C CA . LEU A 1 430 ? -21.535 7.930 14.340 1.00 97.25 430 LEU A CA 1
ATOM 3234 C C . LEU A 1 430 ? -20.243 8.666 14.672 1.00 97.25 430 LEU A C 1
ATOM 3236 O O . LEU A 1 430 ? -19.174 8.194 14.304 1.00 97.25 430 LEU A O 1
ATOM 3240 N N . ASP A 1 431 ? -20.341 9.759 15.419 1.00 97.38 431 ASP A N 1
ATOM 3241 C CA . ASP A 1 431 ? -19.211 10.414 16.075 1.00 97.38 431 ASP A CA 1
ATOM 3242 C C . ASP A 1 431 ? -19.643 10.775 17.497 1.00 97.38 431 ASP A C 1
ATOM 3244 O O . ASP A 1 431 ? -20.492 11.646 17.707 1.00 97.38 431 ASP A O 1
ATOM 3248 N N . ALA A 1 432 ? -19.140 10.019 18.468 1.00 97.19 432 ALA A N 1
ATOM 3249 C CA . ALA A 1 432 ? -19.536 10.146 19.859 1.00 97.19 432 ALA A CA 1
ATOM 3250 C C . ALA A 1 432 ? -18.317 10.284 20.764 1.00 97.19 432 ALA A C 1
ATOM 3252 O O . ALA A 1 432 ? -17.451 9.409 20.776 1.00 97.19 432 ALA A O 1
ATOM 3253 N N . THR A 1 433 ? -18.314 11.339 21.580 1.00 96.75 433 THR A N 1
ATOM 3254 C CA . THR A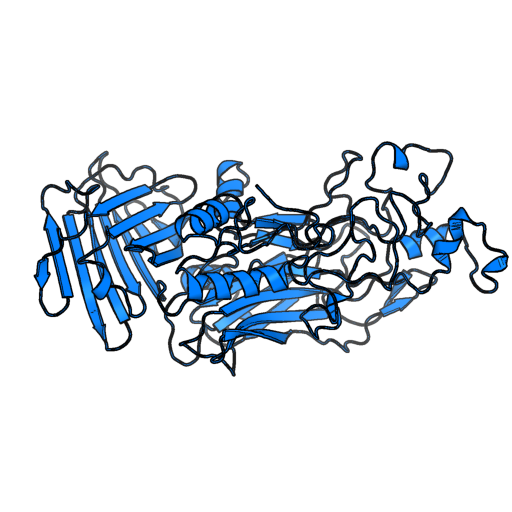 1 433 ? -17.267 11.625 22.566 1.00 96.75 433 THR A CA 1
ATOM 3255 C C . THR A 1 433 ? -17.843 11.589 23.977 1.00 96.75 433 THR A C 1
ATOM 3257 O O . THR A 1 433 ? -18.788 12.308 24.301 1.00 96.75 433 THR A O 1
ATOM 3260 N N . ILE A 1 434 ? -17.243 10.762 24.827 1.00 95.56 434 ILE A N 1
ATOM 3261 C CA . ILE A 1 434 ? -17.464 10.708 26.269 1.00 95.56 434 ILE A CA 1
ATOM 3262 C C . ILE A 1 434 ? -16.297 11.456 26.934 1.00 95.56 434 ILE A C 1
ATOM 3264 O O . ILE A 1 434 ? -15.158 10.990 26.830 1.00 95.56 434 ILE A O 1
ATOM 3268 N N . PRO A 1 435 ? -16.550 12.583 27.625 1.00 93.88 435 PRO A N 1
ATOM 3269 C CA . PRO A 1 435 ? -15.496 13.369 28.256 1.00 93.88 435 PRO A CA 1
ATOM 3270 C C . PRO A 1 435 ? -14.712 12.588 29.315 1.00 93.88 435 PRO A C 1
ATOM 3272 O O . PRO A 1 435 ? -15.275 11.732 30.016 1.00 93.88 435 PRO A O 1
ATOM 3275 N N . ALA A 1 436 ? -13.437 12.932 29.484 1.00 91.19 436 ALA A N 1
ATOM 3276 C CA . ALA A 1 436 ? -12.580 12.385 30.531 1.00 91.19 436 ALA A CA 1
ATOM 3277 C C . ALA A 1 436 ? -13.252 12.449 31.917 1.00 91.19 436 ALA A C 1
ATOM 3279 O O . ALA A 1 436 ? -13.901 13.431 32.280 1.00 91.19 436 ALA A O 1
ATOM 3280 N N . GLY A 1 437 ? -13.111 11.379 32.705 1.00 88.12 437 GLY A N 1
ATOM 3281 C CA . GLY A 1 437 ? -13.677 11.296 34.059 1.00 88.12 437 GLY A CA 1
ATOM 3282 C C . GLY A 1 437 ? -15.180 10.989 34.139 1.00 88.12 437 GLY A C 1
ATOM 3283 O O . GLY A 1 437 ? -15.696 10.805 35.239 1.00 88.12 437 GLY A O 1
ATOM 3284 N N . THR A 1 438 ? -15.886 10.873 33.008 1.00 93.12 438 THR A N 1
ATOM 3285 C CA . THR A 1 438 ? -17.318 10.506 32.990 1.00 93.12 438 THR A CA 1
ATOM 3286 C C . THR A 1 438 ? -17.546 9.030 33.343 1.00 93.12 438 THR A C 1
ATOM 3288 O O . THR A 1 438 ? -18.578 8.656 33.902 1.00 93.12 438 THR A O 1
ATOM 3291 N N . PHE A 1 439 ? -16.584 8.164 33.019 1.00 92.62 439 PHE A N 1
ATOM 3292 C CA . PHE A 1 439 ? -16.653 6.743 33.340 1.00 92.62 439 PHE A CA 1
ATOM 3293 C C . PHE A 1 439 ? -16.551 6.487 34.848 1.00 92.62 439 PHE A C 1
ATOM 3295 O O . PHE A 1 439 ? -15.653 6.990 35.519 1.00 92.62 439 PHE A O 1
ATOM 3302 N N . VAL A 1 440 ? -17.411 5.608 35.365 1.00 92.06 440 VAL A N 1
ATOM 3303 C CA . VAL A 1 440 ? -17.391 5.185 36.771 1.00 92.06 440 VAL A CA 1
ATOM 3304 C C . VAL A 1 440 ? -16.730 3.805 36.890 1.00 92.06 440 VAL A C 1
ATOM 3306 O O . VAL A 1 440 ? -17.047 2.917 36.091 1.00 92.06 440 VAL A O 1
ATOM 3309 N N . PRO A 1 441 ? -15.839 3.571 37.873 1.00 90.31 441 PRO A N 1
ATOM 3310 C CA . PRO A 1 441 ? -15.269 2.248 38.119 1.00 90.31 441 PRO A CA 1
ATOM 3311 C C . PRO A 1 441 ? -16.347 1.179 38.362 1.00 90.31 441 PRO A C 1
ATOM 3313 O O . PRO A 1 441 ? -17.275 1.380 39.146 1.00 90.31 441 PRO A O 1
ATOM 3316 N N . SER A 1 442 ? -16.226 0.020 37.712 1.00 87.25 442 SER A N 1
ATOM 3317 C CA . SER A 1 442 ? -17.167 -1.097 37.848 1.00 87.25 442 SER A CA 1
ATOM 3318 C C . SER A 1 442 ? -16.500 -2.438 37.533 1.00 87.25 442 SER A C 1
ATOM 3320 O O . SER A 1 442 ? -15.970 -2.626 36.442 1.00 87.25 442 SER A O 1
ATOM 3322 N N . GLY A 1 443 ? -16.521 -3.385 38.481 1.00 76.25 443 GLY A N 1
ATOM 3323 C CA . GLY A 1 443 ? -16.117 -4.780 38.237 1.00 76.25 443 GLY A CA 1
ATOM 3324 C C . GLY A 1 443 ? -14.698 -4.970 37.681 1.00 76.25 443 GLY A C 1
ATOM 3325 O O . GLY A 1 443 ? -14.494 -5.835 36.837 1.00 76.25 443 GLY A O 1
ATOM 3326 N N . GLY A 1 444 ? -13.730 -4.151 38.110 1.00 81.00 444 GLY A N 1
ATOM 3327 C CA . GLY A 1 444 ? -12.352 -4.177 37.592 1.00 81.00 444 GLY A CA 1
ATOM 3328 C C . GLY A 1 444 ? -12.145 -3.413 36.276 1.00 81.00 444 GLY A C 1
ATOM 3329 O O . GLY A 1 444 ? -11.039 -3.417 35.744 1.00 81.00 444 GLY A O 1
ATOM 3330 N N . GLY A 1 445 ? -13.181 -2.748 35.764 1.00 87.62 445 GLY A N 1
ATOM 3331 C CA . GLY A 1 445 ? -13.138 -1.856 34.609 1.00 87.62 445 GLY A CA 1
ATOM 3332 C C . GLY A 1 445 ? -13.898 -0.553 34.861 1.00 87.62 445 GLY A C 1
ATOM 3333 O O . GLY A 1 445 ? -13.973 -0.062 35.987 1.00 87.62 445 GLY A O 1
ATOM 3334 N N . PHE A 1 446 ? -14.483 -0.013 33.799 1.00 91.69 446 PHE A N 1
ATOM 3335 C CA . PHE A 1 446 ? -15.159 1.274 33.736 1.00 91.69 446 PHE A CA 1
ATOM 3336 C C . PHE A 1 446 ? -16.495 1.138 33.011 1.00 91.69 446 PHE A C 1
ATOM 3338 O O . PHE A 1 446 ? -16.612 0.412 32.021 1.00 91.69 446 PHE A O 1
ATOM 3345 N N . MET A 1 447 ? -17.510 1.852 33.484 1.00 94.56 447 MET A N 1
ATOM 3346 C CA . MET A 1 447 ? -18.832 1.849 32.875 1.00 94.56 447 MET A CA 1
ATOM 3347 C C . MET A 1 447 ? -19.442 3.249 32.858 1.00 94.56 447 MET A C 1
ATOM 3349 O O . MET A 1 447 ? -19.314 4.018 33.808 1.00 94.56 447 MET A O 1
ATOM 3353 N N . LEU A 1 448 ? -20.148 3.537 31.773 1.00 95.25 448 LEU A N 1
ATOM 3354 C CA . LEU A 1 448 ? -21.093 4.630 31.624 1.00 95.25 448 LEU A CA 1
ATOM 3355 C C . LEU A 1 448 ? -22.480 4.025 31.406 1.00 95.25 448 LEU A C 1
ATOM 3357 O O . LEU A 1 448 ? -22.647 3.134 30.570 1.00 95.25 448 LEU A O 1
ATOM 3361 N N . ASN A 1 449 ? -23.471 4.538 32.127 1.00 96.69 449 ASN A N 1
ATOM 3362 C CA . ASN A 1 449 ? -24.882 4.299 31.856 1.00 96.69 449 ASN A CA 1
ATOM 3363 C C . ASN A 1 449 ? -25.588 5.654 31.789 1.00 96.69 449 ASN A C 1
ATOM 3365 O O . ASN A 1 449 ? -25.791 6.296 32.817 1.00 96.69 449 ASN A O 1
ATOM 3369 N N . ASP A 1 450 ? -25.934 6.074 30.580 1.00 96.62 450 ASP A N 1
ATOM 3370 C CA . ASP A 1 450 ? -26.611 7.328 30.287 1.00 96.62 450 ASP A CA 1
ATOM 3371 C C . ASP A 1 450 ? -27.876 7.058 29.456 1.00 96.62 450 ASP A C 1
ATOM 3373 O O . ASP A 1 450 ? -27.837 7.040 28.227 1.00 96.62 450 ASP A O 1
ATOM 3377 N N . PRO A 1 451 ? -29.038 6.866 30.099 1.00 95.31 451 PRO A N 1
ATOM 3378 C CA . PRO A 1 451 ? -30.294 6.643 29.389 1.00 95.31 451 PRO A CA 1
ATOM 3379 C C . PRO A 1 451 ? -30.697 7.774 28.431 1.00 95.31 451 PRO A C 1
ATOM 3381 O O . PRO A 1 451 ? -31.561 7.543 27.587 1.00 95.31 451 PRO A O 1
ATOM 3384 N N . THR A 1 452 ? -30.120 8.975 28.570 1.00 95.94 452 THR A N 1
ATOM 3385 C CA . THR A 1 452 ? -30.442 10.143 27.737 1.00 95.94 452 THR A CA 1
ATOM 3386 C C . THR A 1 452 ? -29.663 10.175 26.424 1.00 95.94 452 THR A C 1
ATOM 3388 O O . THR A 1 452 ? -30.139 10.766 25.459 1.00 95.94 452 THR A O 1
ATOM 3391 N N . GLY A 1 453 ? -28.500 9.517 26.365 1.00 95.25 453 GLY A N 1
ATOM 3392 C CA . GLY A 1 453 ? -27.617 9.544 25.202 1.00 95.25 453 GLY A CA 1
ATOM 3393 C C . GLY A 1 453 ? -26.977 10.913 24.949 1.00 95.25 453 GLY A C 1
ATOM 3394 O O . GLY A 1 453 ? -26.732 11.256 23.795 1.00 95.25 453 GLY A O 1
ATOM 3395 N N . GLN A 1 454 ? -26.706 11.708 25.989 1.00 96.62 454 GLN A N 1
ATOM 3396 C CA . GLN A 1 454 ? -26.166 13.069 25.843 1.00 96.62 454 GLN A CA 1
ATOM 3397 C C . GLN A 1 454 ? -24.766 13.087 25.203 1.00 96.62 454 GLN A C 1
ATOM 3399 O O . GLN A 1 454 ? -24.361 14.084 24.610 1.00 96.62 454 GLN A O 1
ATOM 3404 N N . PHE A 1 455 ? -24.038 11.971 25.280 1.00 96.19 455 PHE A N 1
ATOM 3405 C CA . PHE A 1 455 ? -22.703 11.799 24.709 1.00 96.19 455 PHE A CA 1
ATOM 3406 C C . PHE A 1 455 ? -22.775 11.176 23.312 1.00 96.19 455 PHE A C 1
ATOM 3408 O O . PHE A 1 455 ? -22.426 10.013 23.124 1.00 96.19 455 PHE A O 1
ATOM 3415 N N . GLY A 1 456 ? -23.303 11.919 22.336 1.00 95.12 456 GLY A N 1
ATOM 3416 C CA . GLY A 1 456 ? -23.397 11.452 20.944 1.00 95.12 456 GLY A CA 1
ATOM 3417 C C . GLY A 1 456 ? -24.307 10.231 20.763 1.00 95.12 456 GLY A C 1
ATOM 3418 O O . GLY A 1 456 ? -24.035 9.365 19.939 1.00 95.12 456 GLY A O 1
ATOM 3419 N N . GLY A 1 457 ? -25.361 10.114 21.574 1.00 96.62 457 GLY A N 1
ATOM 3420 C CA . GLY A 1 457 ? -26.317 9.009 21.523 1.00 96.62 457 GLY A CA 1
ATOM 3421 C C . GLY A 1 457 ? -25.881 7.746 22.268 1.00 96.62 457 GLY A C 1
ATOM 3422 O O . GLY A 1 457 ? -26.621 6.763 22.268 1.00 96.62 457 GLY A O 1
ATOM 3423 N N . ILE A 1 458 ? -24.723 7.736 22.937 1.00 97.88 458 ILE A N 1
ATOM 3424 C CA . ILE A 1 458 ? -24.246 6.569 23.689 1.00 97.88 458 ILE A CA 1
ATOM 3425 C C . ILE A 1 458 ? -25.099 6.360 24.941 1.00 97.88 458 ILE A C 1
ATOM 3427 O O . ILE A 1 458 ? -25.053 7.143 25.885 1.00 97.88 458 ILE A O 1
ATOM 3431 N N . ARG A 1 459 ? -25.845 5.252 24.969 1.00 97.94 459 ARG A N 1
ATOM 3432 C CA . ARG A 1 459 ? -26.665 4.840 26.111 1.00 97.94 459 ARG A CA 1
ATOM 3433 C C . ARG A 1 459 ? -25.843 4.150 27.188 1.00 97.94 459 ARG A C 1
ATOM 3435 O O . ARG A 1 459 ? -26.037 4.357 28.381 1.00 97.94 459 ARG A O 1
ATOM 3442 N N . GLN A 1 460 ? -24.979 3.238 26.767 1.00 97.44 460 GLN A N 1
ATOM 3443 C CA . GLN A 1 460 ? -24.136 2.469 27.668 1.00 97.44 460 GLN A CA 1
ATOM 3444 C C . GLN A 1 460 ? -22.786 2.266 27.004 1.00 97.44 460 GLN A C 1
ATOM 3446 O O . GLN A 1 460 ? -22.733 1.835 25.851 1.00 97.44 460 GLN A O 1
ATOM 3451 N N . ALA A 1 461 ? -21.718 2.524 27.750 1.00 96.56 461 ALA A N 1
ATOM 3452 C CA . ALA A 1 461 ? -20.367 2.150 27.372 1.00 96.56 461 ALA A CA 1
ATOM 3453 C C . ALA A 1 461 ? -19.734 1.355 28.514 1.00 96.56 461 ALA A C 1
ATOM 3455 O O . ALA A 1 461 ? -19.906 1.672 29.688 1.00 96.56 461 ALA A O 1
ATOM 3456 N N . THR A 1 462 ? -19.027 0.283 28.198 1.00 94.56 462 THR A N 1
ATOM 3457 C CA . THR A 1 462 ? -18.292 -0.524 29.173 1.00 94.56 462 THR A CA 1
ATOM 3458 C C . THR A 1 462 ? -16.908 -0.774 28.628 1.00 94.56 462 THR A C 1
ATOM 3460 O O . THR A 1 462 ? -16.783 -1.257 27.508 1.00 94.56 462 THR A O 1
ATOM 3463 N N . VAL A 1 463 ? -15.889 -0.491 29.430 1.00 92.38 463 VAL A N 1
ATOM 3464 C CA . VAL A 1 463 ? -14.505 -0.855 29.151 1.00 92.38 463 VAL A CA 1
ATOM 3465 C C . VAL A 1 463 ? -14.016 -1.718 30.298 1.00 92.38 463 VAL A C 1
ATOM 3467 O O . VAL A 1 463 ? -13.855 -1.232 31.413 1.00 92.38 463 VAL A O 1
ATOM 3470 N N . ALA A 1 464 ? -13.780 -2.999 30.052 1.00 90.50 464 ALA A N 1
ATOM 3471 C CA . ALA A 1 464 ? -13.383 -3.929 31.100 1.00 90.50 464 ALA A CA 1
ATOM 3472 C C . ALA A 1 464 ? -12.273 -4.872 30.627 1.00 90.50 464 ALA A C 1
ATOM 3474 O O . ALA A 1 464 ? -12.254 -5.245 29.452 1.00 90.50 464 ALA A O 1
ATOM 3475 N N . PRO A 1 465 ? -11.372 -5.309 31.523 1.00 87.75 465 PRO A N 1
ATOM 3476 C CA . PRO A 1 465 ? -10.455 -6.398 31.219 1.00 87.75 465 PRO A CA 1
ATOM 3477 C C . PRO A 1 465 ? -11.238 -7.642 30.788 1.00 87.75 465 PRO A C 1
ATOM 3479 O O . PRO A 1 465 ? -12.176 -8.065 31.466 1.00 87.75 465 PRO A O 1
ATOM 3482 N N . GLN A 1 466 ? -10.868 -8.222 29.650 1.00 84.81 466 GLN A N 1
ATOM 3483 C CA . GLN A 1 466 ? -11.413 -9.498 29.186 1.00 84.81 466 GLN A CA 1
ATOM 3484 C C . GLN A 1 466 ? -10.549 -10.663 29.674 1.00 84.81 466 GLN A C 1
ATOM 3486 O O . GLN A 1 466 ? -11.068 -11.688 30.111 1.00 84.81 466 GLN A O 1
ATOM 3491 N N . ASP A 1 467 ? -9.233 -10.487 29.593 1.00 84.31 467 ASP A N 1
ATOM 3492 C CA . ASP A 1 467 ? -8.205 -11.373 30.127 1.00 84.31 467 ASP A CA 1
ATOM 3493 C C . ASP A 1 467 ? -6.924 -10.556 30.395 1.00 84.31 467 ASP A C 1
ATOM 3495 O O . ASP A 1 467 ? -6.951 -9.326 30.370 1.00 84.31 467 ASP A O 1
ATOM 3499 N N . SER A 1 468 ? -5.796 -11.215 30.674 1.00 78.38 468 SER A N 1
ATOM 3500 C CA . SER A 1 468 ? -4.524 -10.536 30.964 1.00 78.38 468 SER A CA 1
ATOM 3501 C C . SER A 1 468 ? -3.923 -9.758 29.786 1.00 78.38 468 SER A C 1
ATOM 3503 O O . SER A 1 468 ? -2.967 -9.011 29.987 1.00 78.38 468 SER A O 1
ATOM 3505 N N . ARG A 1 469 ? -4.436 -9.939 28.566 1.00 81.81 469 ARG A N 1
ATOM 3506 C CA . ARG A 1 469 ? -3.918 -9.341 27.327 1.00 81.81 469 ARG A CA 1
ATOM 3507 C C . ARG A 1 469 ? -4.941 -8.496 26.579 1.00 81.81 469 ARG A C 1
ATOM 3509 O O . ARG A 1 469 ? -4.533 -7.705 25.736 1.00 81.81 469 ARG A O 1
ATOM 3516 N N . HIS A 1 470 ? -6.230 -8.640 26.872 1.00 88.62 470 HIS A N 1
ATOM 3517 C CA . HIS A 1 470 ? -7.283 -7.980 26.108 1.00 88.62 470 HIS A CA 1
ATOM 3518 C C . HIS A 1 470 ? -8.204 -7.120 26.968 1.00 88.62 470 HIS A C 1
ATOM 3520 O O . HIS A 1 470 ? -8.606 -7.501 28.071 1.00 88.62 470 HIS A O 1
ATOM 3526 N N . THR A 1 471 ? -8.613 -5.989 26.398 1.00 90.81 471 THR A N 1
ATOM 3527 C CA . THR A 1 471 ? -9.662 -5.117 26.929 1.00 90.81 471 THR A CA 1
ATOM 3528 C C . THR A 1 471 ? -10.904 -5.238 26.056 1.00 90.81 471 THR A C 1
ATOM 3530 O O . THR A 1 471 ? -10.830 -5.102 24.836 1.00 90.81 471 THR A O 1
ATOM 3533 N N . LEU A 1 472 ? -12.056 -5.476 26.675 1.00 93.00 472 LEU A N 1
ATOM 3534 C CA . LEU A 1 472 ? -13.345 -5.466 26.004 1.00 93.00 472 LEU A CA 1
ATOM 3535 C C . LEU A 1 472 ? -13.989 -4.087 26.117 1.00 93.00 472 LEU A C 1
ATOM 3537 O O . LEU A 1 472 ? -14.150 -3.561 27.217 1.00 93.00 472 LEU A O 1
ATOM 3541 N N . ILE A 1 473 ? -14.430 -3.564 24.980 1.00 94.38 473 ILE A N 1
ATOM 3542 C CA . ILE A 1 473 ? -15.243 -2.362 24.861 1.00 94.38 473 ILE A CA 1
ATOM 3543 C C . ILE A 1 473 ? -16.617 -2.782 24.356 1.00 94.38 473 ILE A C 1
ATOM 3545 O O . ILE A 1 473 ? -16.718 -3.427 23.315 1.00 94.38 473 ILE A O 1
ATOM 3549 N N . ARG A 1 474 ? -17.671 -2.415 25.084 1.00 96.62 474 ARG A N 1
ATOM 3550 C CA . ARG A 1 474 ? -19.059 -2.565 24.640 1.00 96.62 474 ARG A CA 1
ATOM 3551 C C . ARG A 1 474 ? -19.737 -1.218 24.600 1.00 96.62 474 ARG A C 1
ATOM 3553 O O . ARG A 1 474 ? -19.678 -0.485 25.583 1.00 96.62 474 ARG A O 1
ATOM 3560 N N . ILE A 1 475 ? -20.415 -0.929 23.504 1.00 97.69 475 ILE A N 1
ATOM 3561 C CA . ILE A 1 475 ? -21.159 0.303 23.289 1.00 97.69 475 ILE A CA 1
ATOM 3562 C C . ILE A 1 475 ? -22.561 -0.049 22.818 1.00 97.69 475 ILE A C 1
ATOM 3564 O O . ILE A 1 475 ? -22.754 -0.931 21.981 1.00 97.69 475 ILE A O 1
ATOM 3568 N N . SER A 1 476 ? -23.545 0.669 23.342 1.00 98.19 476 SER A N 1
ATOM 3569 C CA . SER A 1 476 ? -24.888 0.696 22.778 1.00 98.19 476 SER A CA 1
ATOM 3570 C C . SER A 1 476 ? -25.420 2.116 22.740 1.00 98.19 476 SER A C 1
ATOM 3572 O O . SER A 1 476 ? -25.142 2.897 23.652 1.00 98.19 476 SER A O 1
ATOM 3574 N N . THR A 1 477 ? -26.187 2.441 21.705 1.00 98.44 477 THR A N 1
ATOM 3575 C CA . THR A 1 477 ? -26.811 3.758 21.560 1.00 98.44 477 THR A CA 1
ATOM 3576 C C . THR A 1 477 ? -28.264 3.759 22.037 1.00 98.44 477 THR A C 1
ATOM 3578 O O . THR A 1 477 ? -28.901 2.709 22.190 1.00 98.44 477 THR A O 1
ATOM 3581 N N . VAL A 1 478 ? -28.800 4.954 22.284 1.00 97.81 478 VAL A N 1
ATOM 3582 C CA . VAL A 1 478 ? -30.249 5.193 22.291 1.00 97.81 478 VAL A CA 1
ATOM 3583 C C . VAL A 1 478 ? -30.804 5.065 20.863 1.00 97.81 478 VAL A C 1
ATOM 3585 O O . VAL A 1 478 ? -30.046 4.870 19.911 1.00 97.81 478 VAL A O 1
ATOM 3588 N N . GLY A 1 479 ? -32.129 5.150 20.716 1.00 97.50 479 GLY A N 1
ATOM 3589 C CA . GLY A 1 479 ? -32.734 5.341 19.397 1.00 97.50 479 GLY A CA 1
ATOM 3590 C C . GLY A 1 479 ? -32.337 6.711 18.852 1.00 97.50 479 GLY A C 1
ATOM 3591 O O . GLY A 1 479 ? -32.579 7.713 19.524 1.00 97.50 479 GLY A O 1
ATOM 3592 N N . MET A 1 480 ? -31.695 6.745 17.688 1.00 96.00 480 MET A N 1
ATOM 3593 C CA . MET A 1 480 ? -31.202 7.973 17.063 1.00 96.00 480 MET A CA 1
ATOM 3594 C C . MET A 1 480 ? -31.210 7.863 15.535 1.00 96.00 480 MET A C 1
ATOM 3596 O O . MET A 1 480 ? -31.580 6.833 14.974 1.00 96.00 480 MET A O 1
ATOM 3600 N N . ASP A 1 481 ? -30.843 8.940 14.847 1.00 95.00 481 ASP A N 1
ATOM 3601 C CA . ASP A 1 481 ? -30.656 8.906 13.400 1.00 95.00 481 ASP A CA 1
ATOM 3602 C C . ASP A 1 481 ? -29.276 8.327 13.061 1.00 95.00 481 ASP A C 1
ATOM 3604 O O . ASP A 1 481 ? -28.257 8.932 13.384 1.00 95.00 481 ASP A O 1
ATOM 3608 N N . LEU A 1 482 ? -29.259 7.149 12.433 1.00 95.06 482 LEU A N 1
ATOM 3609 C CA . LEU A 1 482 ? -28.064 6.514 11.867 1.00 95.06 482 LEU A CA 1
ATOM 3610 C C . LEU A 1 482 ? -28.265 6.242 10.368 1.00 95.06 482 LEU A C 1
ATOM 3612 O O . LEU A 1 482 ? -27.694 5.304 9.815 1.00 95.06 482 LEU A O 1
ATOM 3616 N N . SER A 1 483 ? -29.102 7.046 9.704 1.00 91.19 483 SER A N 1
ATOM 3617 C CA . SER A 1 483 ? -29.494 6.847 8.303 1.00 91.19 483 SER A CA 1
ATOM 3618 C C . SER A 1 483 ? -28.354 7.002 7.298 1.00 91.19 483 SER A C 1
ATOM 3620 O O . SER A 1 483 ? -28.504 6.552 6.166 1.00 91.19 483 SER A O 1
ATOM 3622 N N . ARG A 1 484 ? -27.224 7.579 7.726 1.00 92.94 484 ARG A N 1
ATOM 3623 C CA . ARG A 1 484 ? -25.959 7.613 6.979 1.00 92.94 484 ARG A CA 1
ATOM 3624 C C . ARG A 1 484 ? -25.346 6.229 6.774 1.00 92.94 484 ARG A C 1
ATOM 3626 O O . ARG A 1 484 ? -24.543 6.071 5.878 1.00 92.94 484 ARG A O 1
ATOM 3633 N N . ALA A 1 485 ? -25.722 5.232 7.579 1.00 92.19 485 ALA A N 1
ATOM 3634 C CA . ALA A 1 485 ? -25.297 3.859 7.348 1.00 92.19 485 ALA A CA 1
ATOM 3635 C C . ALA A 1 485 ? -26.095 3.240 6.199 1.00 92.19 485 ALA A C 1
ATOM 3637 O O . ALA A 1 485 ? -27.279 2.893 6.360 1.00 92.19 485 ALA A O 1
ATOM 3638 N N . ASP A 1 486 ? -25.426 3.034 5.072 1.00 90.44 486 ASP A N 1
ATOM 3639 C CA . ASP A 1 486 ? -26.043 2.528 3.859 1.00 90.44 486 ASP A CA 1
ATOM 3640 C C . ASP A 1 486 ? -26.782 1.207 4.065 1.00 90.44 486 ASP A C 1
ATOM 3642 O O . ASP A 1 486 ? -26.328 0.271 4.724 1.00 90.44 486 ASP A O 1
ATOM 3646 N N . ARG A 1 487 ? -27.953 1.084 3.436 1.00 92.19 487 ARG A N 1
ATOM 3647 C CA . ARG A 1 487 ? -28.767 -0.146 3.469 1.00 92.19 487 ARG A CA 1
ATOM 3648 C C . ARG A 1 487 ? -28.289 -1.176 2.439 1.00 92.19 487 ARG A C 1
ATOM 3650 O O . ARG A 1 487 ? -29.104 -1.895 1.859 1.00 92.19 487 ARG A O 1
ATOM 3657 N N . ALA A 1 488 ? -26.981 -1.242 2.235 1.00 91.69 488 ALA A N 1
ATOM 3658 C CA . ALA A 1 488 ? -26.272 -2.129 1.324 1.00 91.69 488 ALA A CA 1
ATOM 3659 C C . ALA A 1 488 ? -25.025 -2.702 2.013 1.00 91.69 488 ALA A C 1
ATOM 3661 O O . ALA A 1 488 ? -24.648 -2.257 3.095 1.00 91.69 488 ALA A O 1
ATOM 3662 N N . ASP A 1 489 ? -24.399 -3.712 1.417 1.00 91.50 489 ASP A N 1
ATOM 3663 C CA . ASP A 1 489 ? -23.118 -4.213 1.914 1.00 91.50 489 ASP A CA 1
ATOM 3664 C C . ASP A 1 489 ? -22.022 -3.178 1.599 1.00 91.50 489 ASP A C 1
ATOM 3666 O O . ASP A 1 489 ? -21.825 -2.848 0.434 1.00 91.50 489 ASP A O 1
ATOM 3670 N N . HIS A 1 490 ? -21.317 -2.678 2.615 1.00 90.94 490 HIS A N 1
ATOM 3671 C CA . HIS A 1 490 ? -20.264 -1.662 2.463 1.00 90.94 490 HIS A CA 1
ATOM 3672 C C . HIS A 1 490 ? -19.196 -1.796 3.556 1.00 90.94 490 HIS A C 1
ATOM 3674 O O . HIS A 1 490 ? -19.419 -2.422 4.603 1.00 90.94 490 HIS A O 1
ATOM 3680 N N . ALA A 1 491 ? -17.996 -1.270 3.302 1.00 91.31 491 ALA A N 1
ATOM 3681 C CA . ALA A 1 491 ? -16.936 -1.235 4.299 1.00 91.31 491 ALA A CA 1
ATOM 3682 C C . ALA A 1 491 ? -17.176 -0.103 5.308 1.00 91.31 491 ALA A C 1
ATOM 3684 O O . ALA A 1 491 ? -17.263 1.058 4.928 1.00 91.31 491 ALA A O 1
ATOM 3685 N N . VAL A 1 492 ? -17.198 -0.437 6.599 1.00 92.94 492 VAL A N 1
ATOM 3686 C CA . VAL A 1 492 ? -17.267 0.551 7.686 1.00 92.94 492 VAL A CA 1
ATOM 3687 C C . VAL A 1 492 ? -15.977 0.486 8.490 1.00 92.94 492 VAL A C 1
ATOM 3689 O O . VAL A 1 492 ? -15.581 -0.579 8.988 1.00 92.94 492 VAL A O 1
ATOM 3692 N N . GLU A 1 493 ? -15.328 1.635 8.631 1.00 94.00 493 GLU A N 1
ATOM 3693 C CA . GLU A 1 493 ? -14.224 1.847 9.555 1.00 94.00 493 GLU A CA 1
ATOM 3694 C C . GLU A 1 493 ? -14.780 2.195 10.938 1.00 94.00 493 GLU A C 1
ATOM 3696 O O . GLU A 1 493 ? -15.552 3.140 11.107 1.00 94.00 493 GLU A O 1
ATOM 3701 N 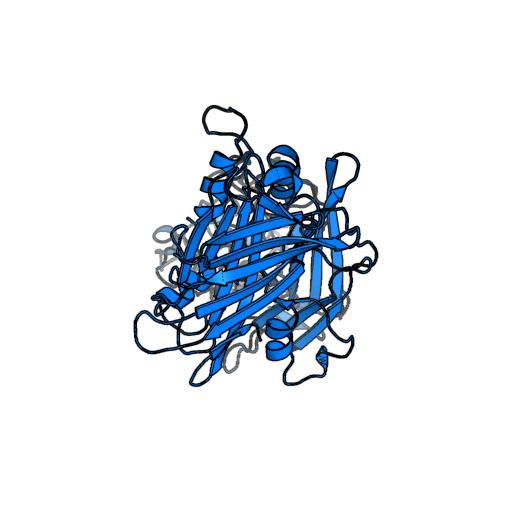N . VAL A 1 494 ? -14.363 1.426 11.942 1.00 96.00 494 VAL A N 1
ATOM 3702 C CA . VAL A 1 494 ? -14.546 1.762 13.354 1.00 96.00 494 VAL A CA 1
ATOM 3703 C C . VAL A 1 494 ? -13.234 2.295 13.889 1.00 96.00 494 VAL A C 1
ATOM 3705 O O . VAL A 1 494 ? -12.233 1.580 13.899 1.00 96.00 494 VAL A O 1
ATOM 3708 N N . GLU A 1 495 ? -13.258 3.515 14.401 1.00 94.75 495 GLU A N 1
ATOM 3709 C CA . GLU A 1 495 ? -12.132 4.146 15.068 1.00 94.75 495 GLU A CA 1
ATOM 3710 C C . GLU A 1 495 ? -12.459 4.381 16.545 1.00 94.75 495 GLU A C 1
ATOM 3712 O O . GLU A 1 495 ? -13.533 4.874 16.888 1.00 94.75 495 GLU A O 1
ATOM 3717 N N . ILE A 1 496 ? -11.527 4.020 17.425 1.00 94.00 496 ILE A N 1
ATOM 3718 C CA . ILE A 1 496 ? -11.611 4.248 18.869 1.00 94.00 496 ILE A CA 1
ATOM 3719 C C . ILE A 1 496 ? -10.415 5.106 19.270 1.00 94.00 496 ILE A C 1
ATOM 3721 O O . ILE A 1 496 ? -9.265 4.721 19.031 1.00 94.00 496 ILE A O 1
ATOM 3725 N N . ARG A 1 497 ? -10.688 6.261 19.885 1.00 90.94 497 ARG A N 1
ATOM 3726 C CA . ARG A 1 497 ? -9.670 7.214 20.341 1.00 90.94 497 ARG A CA 1
ATOM 3727 C C . ARG A 1 497 ? -9.756 7.437 21.836 1.00 90.94 497 ARG A C 1
ATOM 3729 O O . ARG A 1 497 ? -10.844 7.674 22.356 1.00 90.94 497 ARG A O 1
ATOM 3736 N N . ILE A 1 498 ? -8.613 7.368 22.512 1.00 87.25 498 ILE A N 1
ATOM 3737 C CA . ILE A 1 498 ? -8.486 7.675 23.940 1.00 87.25 498 ILE A CA 1
ATOM 3738 C C . ILE A 1 498 ? -7.139 8.344 24.167 1.00 87.25 498 ILE A C 1
ATOM 3740 O O . ILE A 1 498 ? -6.098 7.714 23.988 1.00 87.25 498 ILE A O 1
ATOM 3744 N N . GLY A 1 499 ? -7.150 9.625 24.535 1.00 80.31 499 GLY A N 1
ATOM 3745 C CA . GLY A 1 499 ? -5.915 10.407 24.603 1.00 80.31 499 GLY A CA 1
ATOM 3746 C C . GLY A 1 499 ? -5.184 10.406 23.254 1.00 80.31 499 GLY A C 1
ATOM 3747 O O . GLY A 1 499 ? -5.751 10.812 22.242 1.00 80.31 499 GLY A O 1
ATOM 3748 N N . SER A 1 500 ? -3.934 9.935 23.229 1.00 76.81 500 SER A N 1
ATOM 3749 C CA . SER A 1 500 ? -3.141 9.788 21.996 1.00 76.81 500 SER A CA 1
ATOM 3750 C C . SER A 1 500 ? -3.299 8.426 21.308 1.00 76.81 500 SER A C 1
ATOM 3752 O O . SER A 1 500 ? -2.817 8.247 20.188 1.00 76.81 500 SER A O 1
ATOM 3754 N N . LEU A 1 501 ? -3.965 7.455 21.943 1.00 84.19 501 LEU A N 1
ATOM 3755 C CA . LEU A 1 501 ? -4.228 6.152 21.341 1.00 84.19 501 LEU A CA 1
ATOM 3756 C C . LEU A 1 501 ? -5.346 6.285 20.305 1.00 84.19 501 LEU A C 1
ATOM 3758 O O . LEU A 1 501 ? -6.465 6.653 20.649 1.00 84.19 501 LEU A O 1
ATOM 3762 N N . VAL A 1 502 ? -5.054 5.929 19.053 1.00 87.88 502 VAL A N 1
ATOM 3763 C CA . VAL A 1 502 ? -6.026 5.896 17.949 1.00 87.88 502 VAL A CA 1
ATOM 3764 C C . VAL A 1 502 ? -5.953 4.539 17.263 1.00 87.88 502 VAL A C 1
ATOM 3766 O O . VAL A 1 502 ? -5.023 4.283 16.499 1.00 87.88 502 VAL A O 1
ATOM 3769 N N . ALA A 1 503 ? -6.928 3.674 17.524 1.00 90.88 503 ALA A N 1
ATOM 3770 C CA . ALA A 1 503 ? -7.036 2.369 16.880 1.00 90.88 503 ALA A CA 1
ATOM 3771 C C . ALA A 1 503 ? -8.163 2.383 15.849 1.00 90.88 503 ALA A C 1
ATOM 3773 O O . ALA A 1 503 ? -9.234 2.928 16.113 1.00 90.88 503 ALA A O 1
ATOM 3774 N N . SER A 1 504 ? -7.935 1.752 14.701 1.00 92.50 504 SER A N 1
ATOM 3775 C CA . SER A 1 504 ? -8.926 1.666 13.624 1.00 92.50 504 SER A CA 1
ATOM 3776 C C . SER A 1 504 ? -9.116 0.222 13.176 1.00 92.50 504 SER A C 1
ATOM 3778 O O . SER A 1 504 ? -8.209 -0.602 13.280 1.00 92.50 504 SER A O 1
ATOM 3780 N N . HIS A 1 505 ? -10.315 -0.108 12.708 1.00 93.38 505 HIS A N 1
ATOM 3781 C CA . HIS A 1 505 ? -10.631 -1.427 12.187 1.00 93.38 505 HIS A CA 1
ATOM 3782 C C . HIS A 1 505 ? -11.683 -1.326 11.093 1.00 93.38 505 HIS A C 1
ATOM 3784 O O . HIS A 1 505 ? -12.827 -0.960 11.357 1.00 93.38 505 HIS A O 1
ATOM 3790 N N . THR A 1 506 ? -11.304 -1.701 9.874 1.00 91.38 506 THR A N 1
ATOM 3791 C CA . THR A 1 506 ? -12.219 -1.712 8.729 1.00 91.38 506 THR A CA 1
ATOM 3792 C C . THR A 1 506 ? -12.716 -3.128 8.464 1.00 91.38 506 THR A C 1
ATOM 3794 O O . THR A 1 506 ? -11.932 -4.082 8.382 1.00 91.38 506 THR A O 1
ATOM 3797 N N . ARG A 1 507 ? -14.037 -3.279 8.345 1.00 88.94 507 ARG A N 1
ATOM 3798 C CA . ARG A 1 507 ? -14.720 -4.546 8.044 1.00 88.94 507 ARG A CA 1
ATOM 3799 C C . ARG A 1 507 ? -15.825 -4.309 7.027 1.00 88.94 507 ARG A C 1
ATOM 3801 O O . ARG A 1 507 ? -16.459 -3.262 7.046 1.00 88.94 507 ARG A O 1
ATOM 3808 N N . LEU A 1 508 ? -16.113 -5.328 6.219 1.00 89.56 508 LEU A N 1
ATOM 3809 C CA . LEU A 1 508 ? -17.346 -5.367 5.440 1.00 89.56 508 LEU A CA 1
ATOM 3810 C C . LEU A 1 508 ? -18.534 -5.579 6.387 1.00 89.56 508 LEU A C 1
ATOM 3812 O O . LEU A 1 508 ? -18.552 -6.523 7.187 1.00 89.56 508 LEU A O 1
ATOM 3816 N N . TRP A 1 509 ? -19.526 -4.702 6.307 1.00 93.00 509 TRP A N 1
ATOM 3817 C CA . TRP A 1 509 ? -20.794 -4.850 7.007 1.00 93.00 509 TRP A CA 1
ATOM 3818 C C . TRP A 1 509 ? -21.839 -5.316 6.001 1.00 93.00 509 TRP A C 1
ATOM 3820 O O . TRP A 1 509 ? -21.875 -4.844 4.872 1.00 93.00 509 TRP A O 1
ATOM 3830 N N . ARG A 1 510 ? -22.663 -6.289 6.399 1.00 92.69 510 ARG A N 1
ATOM 3831 C CA . ARG A 1 510 ? -23.719 -6.842 5.553 1.00 92.69 510 ARG A CA 1
ATOM 3832 C C . ARG A 1 510 ? -25.075 -6.310 5.929 1.00 92.69 510 ARG A C 1
ATOM 3834 O O . ARG A 1 510 ? -25.484 -6.422 7.093 1.00 92.69 510 ARG A O 1
ATOM 3841 N N . ALA A 1 511 ? -25.779 -5.808 4.931 1.00 93.06 511 ALA A N 1
ATOM 3842 C CA . ALA A 1 511 ? -27.126 -5.320 5.063 1.00 93.06 511 ALA A CA 1
ATOM 3843 C C . ALA A 1 511 ? -28.140 -6.453 4.883 1.00 93.06 511 ALA A C 1
ATOM 3845 O O . ALA A 1 511 ? -28.030 -7.376 4.079 1.00 93.06 511 ALA A O 1
ATOM 3846 N N . SER A 1 512 ? -29.194 -6.356 5.669 1.00 93.12 512 SER A N 1
ATOM 3847 C CA . SER A 1 512 ? -30.436 -7.095 5.530 1.00 93.12 512 SER A CA 1
ATOM 3848 C C . SER A 1 512 ? -31.582 -6.111 5.729 1.00 93.12 512 SER A C 1
ATOM 3850 O O . SER A 1 512 ? -31.377 -4.980 6.167 1.00 93.12 512 SER A O 1
ATOM 3852 N N . ARG A 1 513 ? -32.823 -6.548 5.497 1.00 89.56 513 ARG A N 1
ATOM 3853 C CA . ARG A 1 513 ? -34.003 -5.665 5.535 1.00 89.56 513 ARG A CA 1
ATOM 3854 C C . ARG A 1 513 ? -34.131 -4.801 6.803 1.00 89.56 513 ARG A C 1
ATOM 3856 O O . ARG A 1 513 ? -34.768 -3.754 6.752 1.00 89.56 513 ARG A O 1
ATOM 3863 N N . ARG A 1 514 ? -33.599 -5.249 7.946 1.00 93.62 514 ARG A N 1
ATOM 3864 C CA . ARG A 1 514 ? -33.718 -4.553 9.243 1.00 93.62 514 ARG A CA 1
ATOM 3865 C C . ARG A 1 514 ? -32.401 -4.366 9.990 1.00 93.62 514 ARG A C 1
ATOM 3867 O O . ARG A 1 514 ? -32.424 -3.834 11.094 1.00 93.62 514 ARG A O 1
ATOM 3874 N N . VAL A 1 515 ? -31.288 -4.854 9.454 1.00 95.94 515 VAL A N 1
ATOM 3875 C CA . VAL A 1 515 ? -30.024 -4.908 10.194 1.00 95.94 515 VAL A CA 1
ATOM 3876 C C . VAL A 1 515 ? -28.855 -4.730 9.245 1.00 95.94 515 VAL A C 1
ATOM 3878 O O . VAL A 1 515 ? -28.821 -5.412 8.223 1.00 95.94 515 VAL A O 1
ATOM 3881 N N . LEU A 1 516 ? -27.888 -3.919 9.648 1.00 96.25 516 LEU A N 1
ATOM 3882 C CA . LEU A 1 516 ? -26.536 -3.878 9.108 1.00 96.25 516 LEU A CA 1
ATOM 3883 C C . LEU A 1 516 ? -25.579 -4.392 10.189 1.00 96.25 516 LEU A C 1
ATOM 3885 O O . LEU A 1 516 ? -25.666 -3.983 11.344 1.00 96.25 516 LEU A O 1
ATOM 3889 N N . ARG A 1 517 ? -24.702 -5.343 9.873 1.00 95.62 517 ARG A N 1
ATOM 3890 C CA . ARG A 1 517 ? -23.802 -5.938 10.876 1.00 95.62 517 ARG A CA 1
ATOM 3891 C C . ARG A 1 517 ? -22.471 -6.344 10.282 1.00 95.62 517 ARG A C 1
ATOM 3893 O O . ARG A 1 517 ? -22.422 -6.732 9.121 1.00 95.62 517 ARG A O 1
ATOM 3900 N N . THR A 1 518 ? -21.427 -6.369 11.103 1.00 91.19 518 THR A N 1
ATOM 3901 C CA . THR A 1 518 ? -20.141 -6.974 10.727 1.00 91.19 518 THR A CA 1
ATOM 3902 C C . THR A 1 518 ? -20.359 -8.402 10.225 1.00 91.19 518 THR A C 1
ATOM 3904 O O . THR A 1 518 ? -21.064 -9.178 10.884 1.00 91.19 518 THR A O 1
ATOM 3907 N N . SER A 1 519 ? -19.785 -8.720 9.065 1.00 77.06 519 SER A N 1
ATOM 3908 C CA . SER A 1 519 ? -19.919 -10.019 8.390 1.00 77.06 519 SER A CA 1
ATOM 3909 C C . SER A 1 519 ? -19.382 -11.210 9.178 1.00 77.06 519 SER A C 1
ATOM 3911 O O . SER A 1 519 ? -18.392 -11.025 9.922 1.00 77.06 519 SER A O 1
#

Sequence (519 aa):
AIPHNSNMSQGRMFLPENPDHSPLTAADAAVRATSEPLVEIYQAKSSSECKPAIGTPDELCAFESTNRLTLFGNSSPTNTFAPLSFVRNALKEGLKQEQAIGVNPFRLGLIGATDNHNGIPGATREDEWTGHAGILDADAAAPYPGGRLSTQARSNLEDGPGGLAVVWAEENSRDAIFAAMRRREVYGTSGTRPIVRFFAGHYRRSICSRPDLIEIGYRKGVPMGAEIGAVDRHGPTFIVLASKDPGEEGLPGTPLQRIQIVKGWIDANGDPQEKVVDVAGDPNNGAGVDLATCTPTGSGFDTLCATWMDPEFDAGQRAFYYARVLENPSCRWSTYACNSLGVDCTDPSMVPADLQGCCSTSVPKTIQERAWASPIWYRPEGIGRLKATLHYHPPGADTLRLDASMGPGLAAQLATGDFQVVLRDDDVILDATIPAGTFVPSGGGFMLNDPTGQFGGIRQATVAPQDSRHTLIRISTVGMDLSRADRADHAVEVEIRIGSLVASHTRLWRASRRVLRTS

pLDDT: mean 93.04, std 5.7, range [67.75, 98.88]